Protein AF-A0A6P6VMU3-F1 (afdb_monomer)

Nearest PDB structures (foldseek):
  1moj-assembly1_A  TM=5.071E-01  e=8.487E+00  Halobacterium salinarum
  7buv-assembly2_C  TM=4.565E-01  e=9.268E+00  Eucommia ulmoides
  6xns-assembly2_F  TM=2.292E-01  e=6.236E+00  synthetic construct
  6bav-assembly1_B  TM=1.341E-01  e=2.474E+00  Pyrococcus horikoshii OT3

Organism: Coffea arabica (NCBI:txid13443)

Solvent-accessible surface area (backbone atoms only — not comparable to full-atom values): 22387 Å² total; per-residue (Å²): 138,85,81,94,81,81,94,76,80,86,79,89,80,85,87,81,93,78,88,81,88,81,77,92,85,77,90,74,75,69,79,72,84,78,69,77,77,76,63,75,90,72,76,56,60,23,58,71,68,52,23,52,49,45,36,52,50,64,41,40,70,63,48,51,52,62,42,68,52,75,86,53,78,72,26,77,58,45,61,37,50,32,23,42,47,38,21,50,54,46,49,41,53,42,52,55,52,58,65,63,53,81,61,87,84,59,59,56,68,59,52,49,54,51,52,48,52,47,52,44,53,51,43,46,53,51,28,53,55,54,36,56,42,52,70,38,83,92,36,45,90,36,66,66,61,47,72,49,73,80,70,85,87,71,84,75,93,58,97,47,65,42,82,63,55,71,54,89,77,93,54,93,52,56,39,41,53,54,28,42,87,60,49,52,52,54,55,33,44,74,33,86,82,38,21,74,57,33,49,51,48,31,51,42,47,47,61,47,30,63,83,28,84,43,38,68,20,55,64,44,78,52,91,83,68,55,37,25,34,43,38,51,77,62,44,31,39,60,65,56,57,70,60,71,65,48,73,56,62,84,70,72,60,86,45,68,62,53,55,50,54,49,44,42,50,50,31,41,50,22,45,44,50,22,47,46,45,50,51,50,50,31,52,52,24,55,74,73,64,40,56,69,63,24,49,53,50,49,55,52,46,51,54,48,52,56,47,47,54,57,44,58,55,54,62,74,74,51,55,68,69,57,48,54,52,48,35,60,74,70,62,69,67,60,90,48,85,44,43,34,78,73,37,25,37,58,62,56,51,49,45,54,50,50,61,55,51,53,63,71,45,49,43,68,74,69,73,46,62,54,48,102,84,74,48,81,59,83,81,132

Foldseek 3Di:
DDDDDDPDDDDDDDDDDDDDDDDDDDPPPPPDPPPPPPPLVPQDFDPPVLLVLLCQQLVVVLVVVLLPDCLQVLAPCLNQLQLLLLLLLLLLVLLVLLLPDPDPPQPSVVVLVLSLVLSLLSLLLSLLSLLLQCVPPSRNPSFAWDDQAPDDPDDDPDPFWDQQDADPDDDRRGRIQGADPQGNLVVLCVDPSRVVSSLSSLVSQCVSNPSGQEGQSHPRSPPVSHIHGPNCSRNVNVSSVVSQDGPCVVVVPPDSLSSQVSSLVSSLVSLLSSLVVLLVVLVVCVVVVVVVSSVSSLVSSVSSVVSSVSSVCSNVSDDPVSVVVVCVVSVQDDPDPSSHSVSSDPSNSVSSVSNVVVLLCVCVSVVFDADPVSDGDDDD

Radius of gyration: 27.56 Å; Cα contacts (8 Å, |Δi|>4): 417; chains: 1; bounding box: 87×83×70 Å

Mean predicted aligned error: 12.53 Å

Secondary structure (DSSP, 8-state):
--------------------PPPP---------------GGG--PSPHHHHHHHHHHHTHHHHHHHHH--S-TT-TTHHHHHHHHHHHHHHHHHHHHHHH---TT--HHHHHHHHHHHHHHHHHHHHHHHHHHHHSTTTTT-S-EEPTT---S-----TTEEEEEE--SSS--EEEEE--SS-HHHHHHTSTTTHHHHHHHHHHHHHHTTSSSSB--SS---TT-PPEE-HHHHH-HHHHHHT-S-GGGGGT---HHHHHHHHHHHHHHHHHHHHHHHHHHHHHHHHTT-HHHHHHHHHHHHHHHHHHHHHHHGGGGS-HHHHHHHHHHTT---SSGGGSSGGG-HHHHHHHHHHHHHHHHHHHHTTPPBPTTSPBP---

InterPro domains:
  IPR009743 Hs1pro-1, C-terminal [PF07014] (209-469)
  IPR009869 Nematode resistance protein-like HSPRO1, N-terminal [PF07231] (1-206)
  IPR037217 Tryptophan/Indoleamine 2,3-dioxygenase-like [SSF140959] (230-464)
  IPR038759 HSPRO1/HSPRO2 [PTHR34795] (1-472)

Structure (mmCIF, N/CA/C/O backbone):
data_AF-A0A6P6VMU3-F1
#
_entry.id   AF-A0A6P6VMU3-F1
#
loop_
_atom_site.group_PDB
_atom_site.id
_atom_site.type_symbol
_atom_site.label_atom_id
_atom_site.label_alt_id
_atom_site.label_comp_id
_atom_site.label_asym_id
_atom_site.label_entity_id
_atom_site.label_seq_id
_atom_site.pdbx_PDB_ins_code
_atom_site.Cartn_x
_atom_site.Cartn_y
_atom_site.Cartn_z
_atom_site.occupancy
_atom_site.B_iso_or_equiv
_atom_site.auth_seq_id
_atom_site.auth_comp_id
_atom_site.auth_asym_id
_atom_site.auth_atom_id
_atom_site.pdbx_PDB_model_num
ATOM 1 N N . MET A 1 1 ? 68.955 8.087 10.221 1.00 32.12 1 MET A N 1
ATOM 2 C CA . MET A 1 1 ? 68.917 8.713 8.886 1.00 32.12 1 MET A CA 1
ATOM 3 C C . MET A 1 1 ? 67.698 9.617 8.864 1.00 32.12 1 MET A C 1
ATOM 5 O O . MET A 1 1 ? 66.590 9.105 8.866 1.00 32.12 1 MET A O 1
ATOM 9 N N . VAL A 1 2 ? 67.985 10.921 8.923 1.00 32.72 2 VAL A N 1
ATOM 10 C CA . VAL A 1 2 ? 67.126 12.115 8.812 1.00 32.72 2 VAL A CA 1
ATOM 11 C C . VAL A 1 2 ? 66.155 12.399 9.969 1.00 32.72 2 VAL A C 1
ATOM 13 O O . VAL A 1 2 ? 65.007 11.968 9.983 1.00 32.72 2 VAL A O 1
ATOM 16 N N . ASP A 1 3 ? 66.702 13.178 10.906 1.00 26.72 3 ASP A N 1
ATOM 17 C CA . ASP A 1 3 ? 66.059 13.961 11.960 1.00 26.72 3 ASP A CA 1
ATOM 18 C C . ASP A 1 3 ? 65.141 15.065 11.413 1.00 26.72 3 ASP A C 1
ATOM 20 O O . ASP A 1 3 ? 65.373 15.629 10.340 1.00 26.72 3 ASP A O 1
ATOM 24 N N . LEU A 1 4 ? 64.117 15.386 12.208 1.00 37.38 4 LEU A N 1
ATOM 25 C CA . LEU A 1 4 ? 63.229 16.531 12.038 1.00 37.38 4 LEU A CA 1
ATOM 26 C C . LEU A 1 4 ? 63.921 17.814 12.510 1.00 37.38 4 LEU A C 1
ATOM 28 O O . LEU A 1 4 ? 64.036 18.034 13.710 1.00 37.38 4 LEU A O 1
ATOM 32 N N . ASP A 1 5 ? 64.268 18.702 11.580 1.00 31.03 5 ASP A N 1
ATOM 33 C CA . ASP A 1 5 ? 64.709 20.059 11.906 1.00 31.03 5 ASP A CA 1
ATOM 34 C C . ASP A 1 5 ? 64.210 21.070 10.868 1.00 31.03 5 ASP A C 1
ATOM 36 O O . ASP A 1 5 ? 64.659 21.093 9.724 1.00 31.03 5 ASP A O 1
ATOM 40 N N . TRP A 1 6 ? 63.293 21.954 11.271 1.00 30.50 6 TRP A N 1
ATOM 41 C CA . TRP A 1 6 ? 63.202 23.287 10.653 1.00 30.50 6 TRP A CA 1
ATOM 42 C C . TRP A 1 6 ? 62.808 24.406 11.625 1.00 30.50 6 TRP A C 1
ATOM 44 O O . TRP A 1 6 ? 62.486 25.518 11.206 1.00 30.50 6 TRP A O 1
ATOM 54 N N . LYS A 1 7 ? 62.924 24.201 12.944 1.00 30.33 7 LYS A N 1
ATOM 55 C CA . LYS A 1 7 ? 62.819 25.319 13.890 1.00 30.33 7 LYS A CA 1
ATOM 56 C C . LYS A 1 7 ? 64.135 26.102 13.924 1.00 30.33 7 LYS A C 1
ATOM 58 O O . LYS A 1 7 ? 64.924 25.993 14.853 1.00 30.33 7 LYS A O 1
ATOM 63 N N . THR A 1 8 ? 64.366 26.948 12.923 1.00 30.80 8 THR A N 1
ATOM 64 C CA . THR A 1 8 ? 65.261 28.104 13.079 1.00 30.80 8 THR A CA 1
ATOM 65 C C . THR A 1 8 ? 64.937 29.190 12.063 1.00 30.80 8 THR A C 1
ATOM 67 O O . THR A 1 8 ? 65.480 29.249 10.967 1.00 30.80 8 THR A O 1
ATOM 70 N N . LYS A 1 9 ? 64.067 30.111 12.475 1.00 29.86 9 LYS A N 1
ATOM 71 C CA . LYS A 1 9 ? 64.334 31.542 12.329 1.00 29.86 9 LYS A CA 1
ATOM 72 C C . LYS A 1 9 ? 63.625 32.273 13.463 1.00 29.86 9 LYS A C 1
ATOM 74 O O . LYS A 1 9 ? 62.407 32.399 13.498 1.00 29.86 9 LYS A O 1
ATOM 79 N N . MET A 1 10 ? 64.451 32.648 14.436 1.00 26.45 10 MET A N 1
ATOM 80 C CA . MET A 1 10 ? 64.181 33.615 15.492 1.00 26.45 10 MET A CA 1
ATOM 81 C C . MET A 1 10 ? 63.579 34.904 14.907 1.00 26.45 10 MET A C 1
ATOM 83 O O . MET A 1 10 ? 63.980 35.317 13.819 1.00 26.45 10 MET A O 1
ATOM 87 N N . ILE A 1 11 ? 62.722 35.595 15.660 1.00 31.02 11 ILE A N 1
ATOM 88 C CA . ILE A 1 11 ? 63.105 36.756 16.493 1.00 31.02 11 ILE A CA 1
ATOM 89 C C . ILE A 1 11 ? 61.846 37.286 17.217 1.00 31.02 11 ILE A C 1
ATOM 91 O O . ILE A 1 11 ? 60.880 37.633 16.553 1.00 31.02 11 ILE A O 1
ATOM 95 N N . SER A 1 12 ? 61.949 37.304 18.560 1.00 28.81 12 SER A N 1
ATOM 96 C CA . SER A 1 12 ? 61.329 38.135 19.628 1.00 28.81 12 SER A CA 1
ATOM 97 C C . SER A 1 12 ? 59.812 38.434 19.603 1.00 28.81 12 SER A C 1
ATOM 99 O O . SER A 1 12 ? 59.202 38.575 18.560 1.00 28.81 12 SER A O 1
ATOM 101 N N . SER A 1 13 ? 59.083 38.592 20.708 1.00 31.48 13 SER A N 1
ATOM 102 C CA . SER A 1 13 ? 59.378 38.796 22.135 1.00 31.48 13 SER A CA 1
ATOM 103 C C . SER A 1 13 ? 58.049 38.675 22.908 1.00 31.48 13 SER A C 1
ATOM 105 O O . SER A 1 13 ? 56.974 38.833 22.331 1.00 31.48 13 SER A O 1
ATOM 107 N N . ASP A 1 14 ? 58.148 38.403 24.204 1.00 30.05 14 ASP A N 1
ATOM 108 C CA . ASP A 1 14 ? 57.082 38.126 25.174 1.00 30.05 14 ASP A CA 1
ATOM 109 C C . ASP A 1 14 ? 55.950 39.187 25.322 1.00 30.05 14 ASP A C 1
ATOM 111 O O . ASP A 1 14 ? 56.244 40.362 25.513 1.00 30.05 14 ASP A O 1
ATOM 115 N N . ILE A 1 15 ? 54.680 38.708 25.278 1.00 35.50 15 ILE A N 1
ATOM 116 C CA . ILE A 1 15 ? 53.501 38.886 26.200 1.00 35.50 15 ILE A CA 1
ATOM 117 C C . ILE A 1 15 ? 53.034 40.346 26.542 1.00 35.50 15 ILE A C 1
ATOM 119 O O . ILE A 1 15 ? 53.898 41.149 26.874 1.00 35.50 15 ILE A O 1
ATOM 123 N N . PRO A 1 16 ? 51.712 40.739 26.579 1.00 33.25 16 PRO A N 1
ATOM 124 C CA . PRO A 1 16 ? 50.586 40.018 27.218 1.00 33.25 16 PRO A CA 1
ATOM 125 C C . PRO A 1 16 ? 49.183 40.001 26.560 1.00 33.25 16 PRO A C 1
ATOM 127 O O . PRO A 1 16 ? 48.772 40.865 25.796 1.00 33.25 16 PRO A O 1
ATOM 130 N N . THR A 1 17 ? 48.428 38.985 26.999 1.00 39.81 17 THR A N 1
ATOM 131 C CA . THR A 1 17 ? 46.968 38.876 27.200 1.00 39.81 17 THR A CA 1
ATOM 132 C C . THR A 1 17 ? 46.086 40.082 26.843 1.00 39.81 17 THR A C 1
ATOM 134 O O . THR A 1 17 ? 46.083 41.076 27.563 1.00 39.81 17 THR A O 1
ATOM 137 N N . THR A 1 18 ? 45.236 39.929 25.822 1.00 30.95 18 THR A N 1
ATOM 138 C CA . THR A 1 18 ? 43.769 40.174 25.787 1.00 30.95 18 THR A CA 1
ATOM 139 C C . THR A 1 18 ? 43.298 40.291 24.327 1.00 30.95 18 THR A C 1
ATOM 141 O O . THR A 1 18 ? 44.005 40.779 23.454 1.00 30.95 18 THR A O 1
ATOM 144 N N . SER A 1 19 ? 42.116 39.746 24.046 1.00 39.66 19 SER A N 1
ATOM 145 C CA . SER A 1 19 ? 41.490 39.561 22.724 1.00 39.66 19 SER A CA 1
ATOM 146 C C . SER A 1 19 ? 41.411 40.809 21.823 1.00 39.66 19 SER A C 1
ATOM 148 O O . SER A 1 19 ? 40.970 41.850 22.314 1.00 39.66 19 SER A O 1
ATOM 150 N N . PRO A 1 20 ? 41.592 40.686 20.489 1.00 27.62 20 PRO A N 1
ATOM 151 C CA . PRO A 1 20 ? 41.042 41.639 19.536 1.00 27.62 20 PRO A CA 1
ATOM 152 C C . PRO A 1 20 ? 39.819 41.064 18.805 1.00 27.62 20 PRO A C 1
ATOM 154 O O . PRO A 1 20 ? 39.845 39.987 18.210 1.00 27.62 20 PRO A O 1
ATOM 157 N N . ARG A 1 21 ? 38.728 41.832 18.862 1.00 41.88 21 ARG A N 1
ATOM 158 C CA . ARG A 1 21 ? 37.513 41.680 18.057 1.00 41.88 21 ARG A CA 1
ATOM 159 C C . ARG A 1 21 ? 37.870 41.768 16.572 1.00 41.88 21 ARG A C 1
ATOM 161 O O . ARG A 1 21 ? 38.375 42.801 16.138 1.00 41.88 21 ARG A O 1
ATOM 168 N N . LEU A 1 22 ? 37.552 40.730 15.802 1.00 28.81 22 LEU A N 1
ATOM 169 C CA . LEU A 1 22 ? 37.540 40.803 14.344 1.00 28.81 22 LEU A CA 1
ATOM 170 C C . LEU A 1 22 ? 36.143 41.198 13.863 1.00 28.81 22 LEU A C 1
ATOM 172 O O . LEU A 1 22 ? 35.127 40.591 14.190 1.00 28.81 22 LEU A O 1
ATOM 176 N N . SER A 1 23 ? 36.163 42.302 13.137 1.00 30.62 23 SER A N 1
ATOM 177 C CA . SER A 1 23 ? 35.097 43.047 12.496 1.00 30.62 23 SER A CA 1
ATOM 178 C C . SER A 1 23 ? 34.186 42.209 11.598 1.00 30.62 23 SER A C 1
ATOM 180 O O . SER A 1 23 ? 34.647 41.479 10.724 1.00 30.62 23 SER A O 1
ATOM 182 N N . ASN A 1 24 ? 32.881 42.428 11.778 1.00 40.06 24 ASN A N 1
ATOM 183 C CA . ASN A 1 24 ? 31.802 42.092 10.853 1.00 40.06 24 ASN A CA 1
ATOM 184 C C . ASN A 1 24 ? 32.126 42.559 9.429 1.00 40.06 24 ASN A C 1
ATOM 186 O O . ASN A 1 24 ? 32.223 43.764 9.226 1.00 40.06 24 ASN A O 1
ATOM 190 N N . MET A 1 25 ? 32.221 41.638 8.466 1.00 40.53 25 MET A N 1
ATOM 191 C CA . MET A 1 25 ? 31.936 41.877 7.040 1.00 40.53 25 MET A CA 1
ATOM 192 C C . MET A 1 25 ? 31.965 40.550 6.260 1.00 40.53 25 MET A C 1
ATOM 194 O O . MET A 1 25 ? 32.774 40.367 5.367 1.00 40.53 25 MET A O 1
ATOM 198 N N . LEU A 1 26 ? 31.081 39.609 6.607 1.00 31.95 26 LEU A N 1
ATOM 199 C CA . LEU A 1 26 ? 30.602 38.551 5.706 1.00 31.95 26 LEU A CA 1
ATOM 200 C C . LEU A 1 26 ? 29.197 38.144 6.176 1.00 31.95 26 LEU A C 1
ATOM 202 O O . LEU A 1 26 ? 29.024 37.179 6.916 1.00 31.95 26 LEU A O 1
ATOM 206 N N . GLN A 1 27 ? 28.179 38.912 5.779 1.00 32.34 27 GLN A N 1
ATOM 207 C CA . GLN A 1 27 ? 26.797 38.433 5.824 1.00 32.34 27 GLN A CA 1
ATOM 208 C C . GLN A 1 27 ? 26.616 37.400 4.706 1.00 32.34 27 GLN A C 1
ATOM 210 O O . GLN A 1 27 ? 26.118 37.705 3.627 1.00 32.34 27 GLN A O 1
ATOM 215 N N . ILE A 1 28 ? 27.055 36.167 4.960 1.00 30.39 28 ILE A N 1
ATOM 216 C CA . ILE A 1 28 ? 26.502 35.004 4.272 1.00 30.39 28 ILE A CA 1
ATOM 217 C C . ILE A 1 28 ? 25.184 34.726 4.981 1.00 30.39 28 ILE A C 1
ATOM 219 O O . ILE A 1 28 ? 25.137 34.078 6.026 1.00 30.39 28 ILE A O 1
ATOM 223 N N . SER A 1 29 ? 24.114 35.296 4.439 1.00 29.42 29 SER A N 1
ATOM 224 C CA . SER A 1 29 ? 22.751 34.935 4.798 1.00 29.42 29 SER A CA 1
ATOM 225 C C . SER A 1 29 ? 22.536 33.489 4.365 1.00 29.42 29 SER A C 1
ATOM 227 O O . SER A 1 29 ? 22.171 33.216 3.224 1.00 29.42 29 SER A O 1
ATOM 229 N N . VAL A 1 30 ? 22.812 32.547 5.265 1.00 31.66 30 VAL A N 1
ATOM 230 C CA . VAL A 1 30 ? 22.247 31.201 5.180 1.00 31.66 30 VAL A CA 1
ATOM 231 C C . VAL A 1 30 ? 20.731 31.403 5.125 1.00 31.66 30 VAL A C 1
ATOM 233 O O . VAL A 1 30 ? 20.206 32.076 6.017 1.00 31.66 30 VAL A O 1
ATOM 236 N N . PRO A 1 31 ? 20.009 30.911 4.103 1.00 28.73 31 PRO A N 1
ATOM 237 C CA . PRO A 1 31 ? 18.562 30.936 4.163 1.00 28.73 31 PRO A CA 1
ATOM 238 C C . PRO A 1 31 ? 18.175 30.048 5.343 1.00 28.73 31 PRO A C 1
ATOM 240 O O . PRO A 1 31 ? 18.330 28.828 5.295 1.00 28.73 31 PRO A O 1
ATOM 243 N N . SER A 1 32 ? 17.749 30.676 6.440 1.00 31.08 32 SER A N 1
ATOM 244 C CA . SER A 1 32 ? 17.061 29.997 7.527 1.00 31.08 32 SER A CA 1
ATOM 245 C C . SER A 1 32 ? 16.012 29.099 6.890 1.00 31.08 32 SER A C 1
ATOM 247 O O . SER A 1 32 ? 15.213 29.584 6.088 1.00 31.08 32 SER A O 1
ATOM 249 N N . SER A 1 33 ? 16.033 27.801 7.198 1.00 33.72 33 SER A N 1
ATOM 250 C CA . SER A 1 33 ? 14.985 26.886 6.768 1.00 33.72 33 SER A CA 1
ATOM 251 C C . SER A 1 33 ? 13.680 27.324 7.428 1.00 33.72 33 SER A C 1
ATOM 253 O O . SER A 1 33 ? 13.323 26.885 8.518 1.00 33.72 33 SER A O 1
ATOM 255 N N . THR A 1 34 ? 12.968 28.240 6.787 1.00 33.50 34 THR A N 1
ATOM 256 C CA . THR A 1 34 ? 11.550 28.457 7.013 1.00 33.50 34 THR A CA 1
ATOM 257 C C . THR A 1 34 ? 10.838 27.278 6.374 1.00 33.50 34 THR A C 1
ATOM 259 O O . THR A 1 34 ? 10.315 27.380 5.269 1.00 33.50 34 THR A O 1
ATOM 262 N N . THR A 1 35 ? 10.867 26.128 7.041 1.00 39.31 35 THR A N 1
ATOM 263 C CA . THR A 1 35 ? 9.724 25.227 6.988 1.00 39.31 35 THR A CA 1
ATOM 264 C C . THR A 1 35 ? 8.625 25.933 7.785 1.00 39.31 35 THR A C 1
ATOM 266 O O . THR A 1 35 ? 8.770 26.094 9.001 1.00 39.31 35 THR A O 1
ATOM 269 N N . PRO A 1 36 ? 7.566 26.462 7.146 1.00 38.12 36 PRO A N 1
ATOM 270 C CA . PRO A 1 36 ? 6.436 26.968 7.901 1.00 38.12 36 PRO A CA 1
ATOM 271 C C . PRO A 1 36 ? 5.858 25.780 8.666 1.00 38.12 36 PRO A C 1
ATOM 273 O O . PRO A 1 36 ? 5.453 24.769 8.094 1.00 38.12 36 PRO A O 1
ATOM 276 N N . THR A 1 37 ? 5.903 25.859 9.993 1.00 41.69 37 THR A N 1
ATOM 277 C CA . THR A 1 37 ? 5.227 24.903 10.862 1.00 41.69 37 THR A CA 1
ATOM 278 C C . THR A 1 37 ? 3.737 25.094 10.606 1.00 41.69 37 THR A C 1
ATOM 280 O O . THR A 1 37 ? 3.151 26.060 11.097 1.00 41.69 37 THR A O 1
ATOM 283 N N . VAL A 1 38 ? 3.143 24.231 9.778 1.00 45.69 38 VAL A N 1
ATOM 284 C CA . VAL A 1 38 ? 1.712 24.275 9.464 1.00 45.69 38 VAL A CA 1
ATOM 285 C C . VAL A 1 38 ? 0.947 24.273 10.783 1.00 45.69 38 VAL A C 1
ATOM 287 O O . VAL A 1 38 ? 0.996 23.313 11.558 1.00 45.69 38 VAL A O 1
ATOM 290 N N . ARG A 1 39 ? 0.248 25.372 11.080 1.00 46.28 39 ARG A N 1
ATOM 291 C CA . ARG A 1 39 ? -0.684 25.409 12.205 1.00 46.28 39 ARG A CA 1
ATOM 292 C C . ARG A 1 39 ? -1.888 24.563 11.802 1.00 46.28 39 ARG A C 1
ATOM 294 O O . ARG A 1 39 ? -2.791 25.028 11.124 1.00 46.28 39 ARG A O 1
ATOM 301 N N . VAL A 1 40 ? -1.893 23.311 12.259 1.00 50.91 40 VAL A N 1
ATOM 302 C CA . VAL A 1 40 ? -2.887 22.249 11.984 1.00 50.91 40 VAL A CA 1
ATOM 303 C C .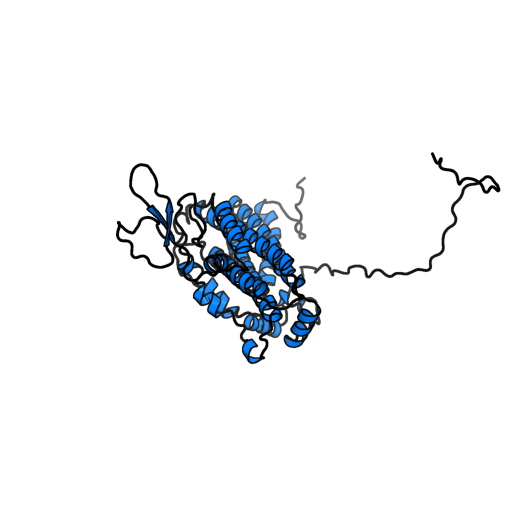 VAL A 1 40 ? -4.356 22.680 12.212 1.00 50.91 40 VAL A C 1
ATOM 305 O O . VAL A 1 40 ? -5.277 21.987 11.799 1.00 50.91 40 VAL A O 1
ATOM 308 N N . ALA A 1 41 ? -4.610 23.807 12.889 1.00 47.62 41 ALA A N 1
ATOM 309 C CA . ALA A 1 41 ? -5.953 24.355 13.093 1.00 47.62 41 ALA A CA 1
ATOM 310 C C . ALA A 1 41 ? -6.649 24.821 11.794 1.00 47.62 41 ALA A C 1
ATOM 312 O O . ALA A 1 41 ? -7.874 24.804 11.764 1.00 47.62 41 ALA A O 1
ATOM 313 N N . ASP A 1 42 ? -5.900 25.128 10.726 1.00 60.91 42 ASP A N 1
ATOM 314 C CA . ASP A 1 42 ? -6.441 25.671 9.465 1.00 60.91 42 ASP A CA 1
ATOM 315 C C . ASP A 1 42 ? -6.306 24.706 8.267 1.00 60.91 42 ASP A C 1
ATOM 317 O O . ASP A 1 42 ? -6.329 25.122 7.106 1.00 60.91 42 ASP A O 1
ATOM 321 N N . LEU A 1 43 ? -6.160 23.397 8.523 1.00 71.88 43 LEU A N 1
ATOM 322 C CA . LEU A 1 43 ? -6.077 22.401 7.451 1.00 71.88 43 LEU A CA 1
ATOM 323 C C . LEU A 1 43 ? -7.407 22.321 6.695 1.00 71.88 43 LEU A C 1
ATOM 325 O O . LEU A 1 43 ? -8.416 21.808 7.188 1.00 71.88 43 LEU A O 1
ATOM 329 N N . SER A 1 44 ? -7.400 22.804 5.462 1.00 79.81 44 SER A N 1
ATOM 330 C CA . SER A 1 44 ? -8.491 22.647 4.506 1.00 79.81 44 SER A CA 1
ATOM 331 C C . SER A 1 44 ? -7.946 21.978 3.249 1.00 79.81 44 SER A C 1
ATOM 333 O O . SER A 1 44 ? -6.775 22.181 2.920 1.00 79.81 44 SER A O 1
ATOM 335 N N . PRO A 1 45 ? -8.755 21.145 2.572 1.00 81.06 45 PRO A N 1
ATOM 336 C CA . PRO A 1 45 ? -8.357 20.622 1.276 1.00 81.06 45 PRO A CA 1
ATOM 337 C C . PRO A 1 45 ? -8.115 21.778 0.301 1.00 81.06 45 PRO A C 1
ATOM 339 O O . PRO A 1 45 ? -8.660 22.876 0.467 1.00 81.06 45 PRO A O 1
ATOM 342 N N . ALA A 1 46 ? -7.314 21.515 -0.732 1.00 84.19 46 ALA A N 1
ATOM 343 C CA . ALA A 1 46 ? -7.145 22.434 -1.851 1.00 84.19 46 ALA A CA 1
ATOM 344 C C . ALA A 1 46 ? -8.502 22.799 -2.492 1.00 84.19 46 ALA A C 1
ATOM 346 O O . ALA A 1 46 ? -9.538 22.191 -2.207 1.00 84.19 46 ALA A O 1
ATOM 347 N N . SER A 1 47 ? -8.509 23.761 -3.423 1.00 86.50 47 SER A N 1
ATOM 348 C CA . SER A 1 47 ? -9.741 24.109 -4.150 1.00 86.50 47 SER A CA 1
ATOM 349 C C . SER A 1 47 ? -10.448 22.871 -4.732 1.00 86.50 47 SER A C 1
ATOM 351 O O . SER A 1 47 ? -9.802 21.924 -5.186 1.00 86.50 47 SER A O 1
ATOM 353 N N . GLU A 1 48 ? -11.782 22.896 -4.776 1.00 87.12 48 GLU A N 1
ATOM 354 C CA . GLU A 1 48 ? -12.604 21.763 -5.232 1.00 87.12 48 GLU A CA 1
ATOM 355 C C . GLU A 1 48 ? -12.212 21.274 -6.637 1.00 87.12 48 GLU A C 1
ATOM 357 O O . GLU A 1 48 ? -12.155 20.073 -6.915 1.00 87.12 48 GLU A O 1
ATOM 362 N N . SER A 1 49 ? -11.855 22.219 -7.511 1.00 87.19 49 SER A N 1
ATOM 363 C CA . SER A 1 49 ? -11.354 21.929 -8.856 1.00 87.19 49 SER A CA 1
ATOM 364 C C . SER A 1 49 ? -10.008 21.192 -8.849 1.00 87.19 49 SER A C 1
ATOM 366 O O . SER A 1 49 ? -9.815 20.265 -9.634 1.00 87.19 49 SER A O 1
ATOM 368 N N . ALA A 1 50 ? -9.094 21.555 -7.943 1.00 85.88 50 ALA A N 1
ATOM 369 C CA . ALA A 1 50 ? -7.781 20.929 -7.823 1.00 85.88 50 ALA A CA 1
ATOM 370 C C . ALA A 1 50 ? -7.875 19.523 -7.217 1.00 85.88 50 ALA A C 1
ATOM 372 O O . ALA A 1 50 ? -7.195 18.618 -7.702 1.00 85.88 50 ALA A O 1
ATOM 373 N N . CYS A 1 51 ? -8.743 19.330 -6.216 1.00 89.81 51 CYS A N 1
ATOM 374 C CA . CYS A 1 51 ? -9.033 18.013 -5.646 1.00 89.81 51 CYS A CA 1
ATOM 375 C C . CYS A 1 51 ? -9.644 17.079 -6.700 1.00 89.81 51 CYS A C 1
ATOM 377 O O . CYS A 1 51 ? -9.158 15.970 -6.904 1.00 89.81 51 CYS A O 1
ATOM 379 N N . SER A 1 52 ? -10.642 17.555 -7.450 1.00 89.56 52 SER A N 1
ATOM 380 C CA . SER A 1 52 ? -11.288 16.762 -8.508 1.00 89.56 52 SER A CA 1
ATOM 381 C C . SER A 1 52 ? -10.317 16.401 -9.640 1.00 89.56 52 SER A C 1
ATOM 383 O O . SER A 1 52 ? -10.318 15.273 -10.134 1.00 89.56 52 SER A O 1
ATOM 385 N N . ALA A 1 53 ? -9.446 17.336 -10.038 1.00 88.12 53 ALA A N 1
ATOM 386 C CA . ALA A 1 53 ? -8.412 17.078 -11.040 1.00 88.12 53 ALA A CA 1
ATOM 387 C C . ALA A 1 53 ? -7.388 16.038 -10.561 1.00 88.12 53 ALA A C 1
ATOM 389 O O . ALA A 1 53 ? -6.966 15.191 -11.346 1.00 88.12 53 ALA A O 1
ATOM 390 N N . TYR A 1 54 ? -7.010 16.081 -9.283 1.00 89.88 54 TYR A N 1
ATOM 391 C CA . TYR A 1 54 ? -6.117 15.106 -8.660 1.00 89.88 54 TYR A CA 1
ATOM 392 C C . TYR A 1 54 ? -6.750 13.708 -8.582 1.00 89.88 54 TYR A C 1
ATOM 394 O O . TYR A 1 54 ? -6.137 12.732 -9.015 1.00 89.88 54 TYR A O 1
ATOM 402 N N . GLU A 1 55 ? -8.003 13.614 -8.128 1.00 91.38 55 GLU A N 1
ATOM 403 C CA . GLU A 1 55 ? -8.758 12.355 -8.086 1.00 91.38 55 GLU A CA 1
ATOM 404 C C . GLU A 1 55 ? -8.880 11.722 -9.475 1.00 91.38 55 GLU A C 1
ATOM 406 O O . GLU A 1 55 ? -8.651 10.520 -9.635 1.00 91.38 55 GLU A O 1
ATOM 411 N N . HIS A 1 56 ? -9.183 12.533 -10.492 1.00 89.31 56 HIS A N 1
ATOM 412 C CA . HIS A 1 56 ? -9.248 12.063 -11.871 1.00 89.31 56 HIS A CA 1
ATOM 413 C C . HIS A 1 56 ? -7.870 11.646 -12.398 1.00 89.31 56 HIS A C 1
ATOM 415 O O . HIS A 1 56 ? -7.743 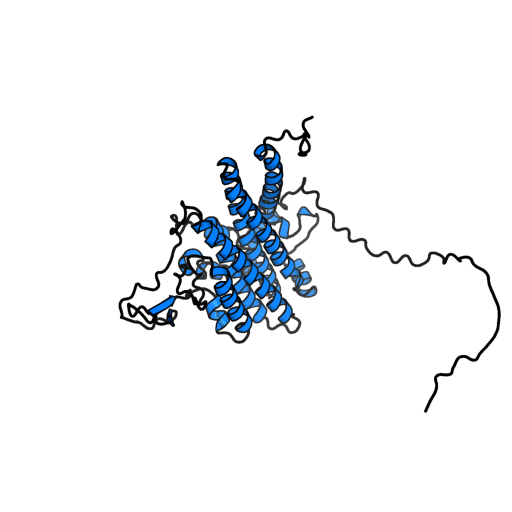10.573 -12.986 1.00 89.31 56 HIS A O 1
ATOM 421 N N . TYR A 1 57 ? -6.827 12.446 -12.148 1.00 87.69 57 TYR A N 1
ATOM 422 C CA . TYR A 1 57 ? -5.453 12.138 -12.554 1.00 87.69 57 TYR A CA 1
ATOM 423 C C . TYR A 1 57 ? -5.006 10.764 -12.047 1.00 87.69 57 TYR A C 1
ATOM 425 O O . TYR A 1 57 ? -4.443 10.002 -12.828 1.00 87.69 57 TYR A O 1
ATOM 433 N N . LEU A 1 58 ? -5.313 10.428 -10.788 1.00 89.81 58 LEU A N 1
ATOM 434 C CA . LEU A 1 58 ? -4.938 9.169 -10.135 1.00 89.81 58 LEU A CA 1
ATOM 435 C C . LEU A 1 58 ? -5.912 8.004 -10.357 1.00 89.81 58 LEU A C 1
ATOM 437 O O . LEU A 1 58 ? -5.571 6.867 -10.021 1.00 89.81 58 LEU A O 1
ATOM 441 N N . ARG A 1 59 ? -7.092 8.256 -10.939 1.00 91.25 59 ARG A N 1
ATOM 442 C CA . ARG A 1 59 ? -8.201 7.284 -11.032 1.00 91.25 59 ARG A CA 1
ATOM 443 C C . ARG A 1 59 ? -8.698 6.821 -9.661 1.00 91.25 59 ARG A C 1
ATOM 445 O O . ARG A 1 59 ? -9.012 5.646 -9.456 1.00 91.25 59 ARG A O 1
ATOM 452 N N . LEU A 1 60 ? -8.747 7.753 -8.705 1.00 92.31 60 LEU A N 1
ATOM 453 C CA . LEU A 1 60 ? -9.226 7.474 -7.351 1.00 92.31 60 LEU A CA 1
ATOM 454 C C . LEU A 1 60 ? -10.672 6.977 -7.307 1.00 92.31 60 LEU A C 1
ATOM 456 O O . LEU A 1 60 ? -10.922 6.073 -6.520 1.00 92.31 60 LEU A O 1
ATOM 460 N N . PRO A 1 61 ? -11.624 7.461 -8.126 1.00 92.44 61 PRO A N 1
ATOM 461 C CA . PRO A 1 61 ? -12.977 6.906 -8.116 1.00 92.44 61 PRO A CA 1
ATOM 462 C C . PRO A 1 61 ? -13.007 5.407 -8.441 1.00 92.44 61 PRO A C 1
ATOM 464 O O . PRO A 1 61 ? -13.713 4.637 -7.786 1.00 92.44 61 PRO A O 1
ATOM 467 N N . GLU A 1 62 ? -12.218 4.966 -9.424 1.00 93.94 62 GLU A N 1
ATOM 468 C CA . GLU A 1 62 ? -12.120 3.551 -9.779 1.00 93.94 62 GLU A CA 1
ATOM 469 C C . GLU A 1 62 ? -11.397 2.730 -8.711 1.00 93.94 62 GLU A C 1
ATOM 471 O O . GLU A 1 62 ? -11.854 1.632 -8.397 1.00 93.94 62 GLU A O 1
ATOM 476 N N . LEU A 1 63 ? -10.323 3.266 -8.124 1.00 93.88 63 LEU A N 1
ATOM 477 C CA . LEU A 1 63 ? -9.611 2.622 -7.017 1.00 93.88 63 LEU A CA 1
ATOM 478 C C . LEU A 1 63 ? -10.490 2.491 -5.768 1.00 93.88 63 LEU A C 1
ATOM 480 O O . LEU A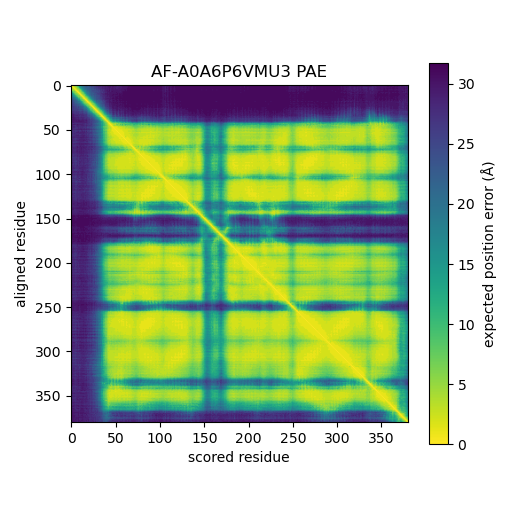 1 63 ? -10.624 1.399 -5.229 1.00 93.88 63 LEU A O 1
ATOM 484 N N . LYS A 1 64 ? -11.187 3.557 -5.360 1.00 93.50 64 LYS A N 1
ATOM 485 C CA . LYS A 1 64 ? -12.120 3.536 -4.222 1.00 93.50 64 LYS A CA 1
ATOM 486 C C . LYS A 1 64 ? -13.242 2.529 -4.419 1.00 93.50 64 LYS A C 1
ATOM 488 O O . LYS A 1 64 ? -13.670 1.906 -3.448 1.00 93.50 64 LYS A O 1
ATOM 493 N N . ARG A 1 65 ? -13.706 2.329 -5.658 1.00 93.81 65 ARG A N 1
ATOM 494 C CA . ARG A 1 65 ? -14.678 1.276 -5.979 1.00 93.81 65 ARG A CA 1
ATOM 495 C C . ARG A 1 65 ? -14.101 -0.122 -5.741 1.00 93.81 65 ARG A C 1
ATOM 497 O O . ARG A 1 65 ? -14.830 -0.968 -5.235 1.00 93.81 65 ARG A O 1
ATOM 504 N N . LEU A 1 66 ? -12.828 -0.356 -6.069 1.00 92.19 66 LEU A N 1
ATOM 505 C CA . LEU A 1 66 ? -12.144 -1.619 -5.764 1.00 92.19 66 LEU A CA 1
ATOM 506 C C . LEU A 1 66 ? -11.923 -1.797 -4.256 1.00 92.19 66 LEU A C 1
ATOM 508 O O . LEU A 1 66 ? -12.152 -2.884 -3.737 1.00 92.19 66 LEU A O 1
ATOM 512 N N . TRP A 1 67 ? -11.526 -0.741 -3.543 1.00 93.44 67 TRP A N 1
ATOM 513 C CA . TRP A 1 67 ? -11.315 -0.785 -2.090 1.00 93.44 67 TRP A CA 1
ATOM 514 C C . TRP A 1 67 ? -12.609 -1.021 -1.314 1.00 93.44 67 TRP A C 1
ATOM 516 O O . TRP A 1 67 ? -12.605 -1.717 -0.304 1.00 93.44 67 TRP A O 1
ATOM 526 N N . SER A 1 68 ? -13.718 -0.457 -1.795 1.00 88.81 68 SER A N 1
ATOM 527 C CA . SER A 1 68 ? -15.016 -0.515 -1.115 1.00 88.81 68 SER A CA 1
ATOM 528 C C . SER A 1 68 ? -15.865 -1.724 -1.520 1.00 88.81 68 SER A C 1
ATOM 530 O O . SER A 1 68 ? -16.927 -1.930 -0.931 1.00 88.81 68 SER A O 1
ATOM 532 N N . SER A 1 69 ? -15.460 -2.513 -2.525 1.00 88.62 69 SER A N 1
ATOM 533 C CA . SER A 1 69 ? -16.187 -3.737 -2.870 1.00 88.62 69 SER A CA 1
ATOM 534 C C . SER A 1 69 ? -15.959 -4.793 -1.791 1.00 88.62 69 SER A C 1
ATOM 536 O O . SER A 1 69 ? -14.818 -5.050 -1.419 1.00 88.62 69 SER A O 1
ATOM 538 N N . GLN A 1 70 ? -17.035 -5.404 -1.300 1.00 82.81 70 GLN A N 1
ATOM 539 C CA . GLN A 1 70 ? -16.966 -6.536 -0.375 1.00 82.81 70 GLN A CA 1
ATOM 540 C C . GLN A 1 70 ? -17.081 -7.829 -1.177 1.00 82.81 70 GLN A C 1
ATOM 542 O O . GLN A 1 70 ? -18.180 -8.269 -1.514 1.00 82.81 70 GLN A O 1
ATOM 547 N N . ASP A 1 71 ? -15.939 -8.403 -1.537 1.00 82.50 71 ASP A N 1
ATOM 548 C CA . ASP A 1 71 ? -15.870 -9.662 -2.281 1.00 82.50 71 ASP A CA 1
ATOM 549 C C . ASP A 1 71 ? -15.887 -10.878 -1.337 1.00 82.50 71 ASP A C 1
ATOM 551 O O . ASP A 1 71 ? -16.211 -12.003 -1.745 1.00 82.50 71 ASP A O 1
ATOM 555 N N . VAL A 1 72 ? -15.561 -10.659 -0.060 1.00 83.38 72 VAL A N 1
ATOM 556 C CA . VAL A 1 72 ? -15.578 -11.664 1.003 1.00 83.38 72 VAL A CA 1
ATOM 557 C C . VAL A 1 72 ? -16.265 -11.059 2.232 1.00 83.38 72 VAL A C 1
ATOM 559 O O . VAL A 1 72 ? -15.609 -10.729 3.215 1.00 83.38 72 VAL A O 1
ATOM 562 N N . PRO A 1 73 ? -17.608 -10.944 2.229 1.00 76.12 73 PRO A N 1
ATOM 563 C CA . PRO A 1 73 ? -18.346 -10.247 3.288 1.00 76.12 73 PRO A CA 1
ATOM 564 C C . PRO A 1 73 ? -18.181 -10.881 4.677 1.00 76.12 73 PRO A C 1
ATOM 566 O O . PRO A 1 73 ? -18.427 -10.232 5.689 1.00 76.12 73 PRO A O 1
ATOM 569 N N . THR A 1 74 ? -17.757 -12.145 4.746 1.00 81.44 74 THR A N 1
ATOM 570 C CA . THR A 1 74 ? -17.436 -12.828 6.005 1.00 81.44 74 THR A CA 1
ATOM 571 C C . THR A 1 74 ? -16.149 -12.311 6.646 1.00 81.44 74 THR A C 1
ATOM 573 O O . THR A 1 74 ? -15.978 -12.461 7.851 1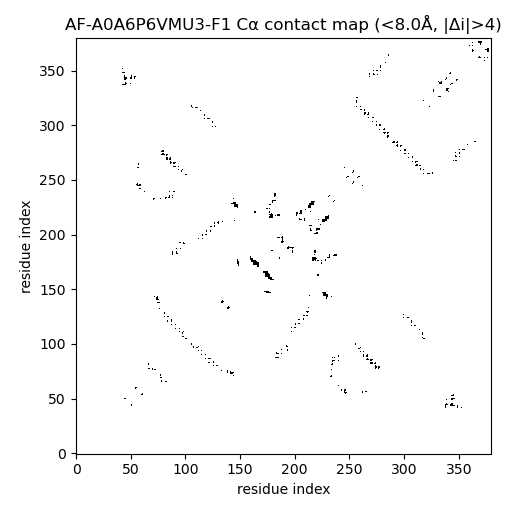.00 81.44 74 THR A O 1
ATOM 576 N N . TRP A 1 75 ? -15.252 -11.696 5.873 1.00 84.88 75 TRP A N 1
ATOM 577 C CA . TRP A 1 75 ? -13.952 -11.230 6.333 1.00 84.88 75 TRP A CA 1
ATOM 578 C C . TRP A 1 75 ? -14.004 -9.752 6.730 1.00 84.88 75 TRP A C 1
ATOM 580 O O . TRP A 1 75 ? -13.823 -8.852 5.913 1.00 84.88 75 TRP A O 1
ATOM 590 N N . ARG A 1 76 ? -14.219 -9.481 8.022 1.00 82.00 76 ARG A N 1
ATOM 591 C CA . ARG A 1 76 ? -14.352 -8.111 8.566 1.00 82.00 76 ARG A CA 1
ATOM 592 C C . ARG A 1 76 ? -13.135 -7.218 8.291 1.00 82.00 76 ARG A C 1
ATOM 594 O O . ARG A 1 76 ? -13.275 -6.000 8.216 1.00 82.00 76 ARG A O 1
ATOM 601 N N . ASN A 1 77 ? -11.949 -7.811 8.146 1.00 87.06 77 ASN A N 1
ATOM 602 C CA . ASN A 1 77 ? -10.715 -7.081 7.857 1.00 87.06 77 ASN A CA 1
ATOM 603 C C . ASN A 1 77 ? -10.527 -6.764 6.369 1.00 87.06 77 ASN A C 1
ATOM 605 O O . ASN A 1 77 ? -9.558 -6.081 6.042 1.00 87.06 77 ASN A O 1
ATOM 609 N N . GLU A 1 78 ? -11.438 -7.190 5.483 1.00 90.62 78 GLU A N 1
ATOM 610 C CA . GLU A 1 78 ? -11.335 -6.934 4.043 1.00 90.62 78 GLU A CA 1
ATOM 611 C C . GLU A 1 78 ? -11.152 -5.440 3.751 1.00 90.62 78 GLU A C 1
ATOM 613 O O . GLU A 1 78 ? -10.247 -5.077 3.007 1.00 90.62 78 GLU A O 1
ATOM 618 N N . SER A 1 79 ? -11.927 -4.557 4.391 1.00 91.56 79 SER A N 1
ATOM 619 C CA . SER A 1 79 ? -11.862 -3.108 4.140 1.00 91.56 79 SER A CA 1
ATOM 620 C C . SER A 1 79 ? -10.517 -2.467 4.496 1.00 91.56 79 SER A C 1
ATOM 622 O O . SER A 1 79 ? -10.218 -1.390 3.985 1.00 91.56 79 SER A O 1
ATOM 624 N N . ILE A 1 80 ? -9.708 -3.111 5.344 1.00 93.94 80 ILE A N 1
ATOM 625 C CA . ILE A 1 80 ? -8.381 -2.633 5.760 1.00 93.94 80 ILE A CA 1
ATOM 626 C C . ILE A 1 80 ? -7.280 -3.343 4.971 1.00 93.94 80 ILE A C 1
ATOM 628 O O . ILE A 1 80 ? -6.388 -2.702 4.420 1.00 93.94 80 ILE A O 1
ATOM 632 N N . LEU A 1 81 ? -7.343 -4.673 4.885 1.00 93.69 81 LEU A N 1
ATOM 633 C CA . LEU A 1 81 ? -6.296 -5.474 4.255 1.00 93.69 81 LEU A CA 1
ATOM 634 C C . LEU A 1 81 ? -6.319 -5.368 2.733 1.00 93.69 81 LEU A C 1
ATOM 636 O O . LEU A 1 81 ? -5.261 -5.326 2.117 1.00 93.69 81 LEU A O 1
ATOM 640 N N . LYS A 1 82 ? -7.490 -5.267 2.104 1.00 95.00 82 LYS A N 1
ATOM 641 C CA . LYS A 1 82 ? -7.597 -5.143 0.647 1.00 95.00 82 LYS A CA 1
ATOM 642 C C . LYS A 1 82 ? -6.877 -3.912 0.080 1.00 95.00 82 LYS A C 1
ATOM 644 O O . LYS A 1 82 ? -6.032 -4.105 -0.795 1.00 95.00 82 LYS A O 1
ATOM 649 N N . PRO A 1 83 ? -7.137 -2.671 0.540 1.00 96.56 83 PRO A N 1
ATOM 650 C CA . PRO A 1 83 ? -6.390 -1.505 0.069 1.00 96.56 83 PRO A CA 1
ATOM 651 C C . PRO A 1 83 ? -4.895 -1.597 0.409 1.00 96.56 83 PRO A C 1
ATOM 653 O O . PRO A 1 83 ? -4.073 -1.224 -0.424 1.00 96.56 83 PRO A O 1
ATOM 656 N N . ALA A 1 84 ? -4.514 -2.172 1.557 1.00 97.38 84 ALA A N 1
ATOM 657 C CA . ALA A 1 84 ? -3.105 -2.399 1.898 1.00 97.38 84 ALA A 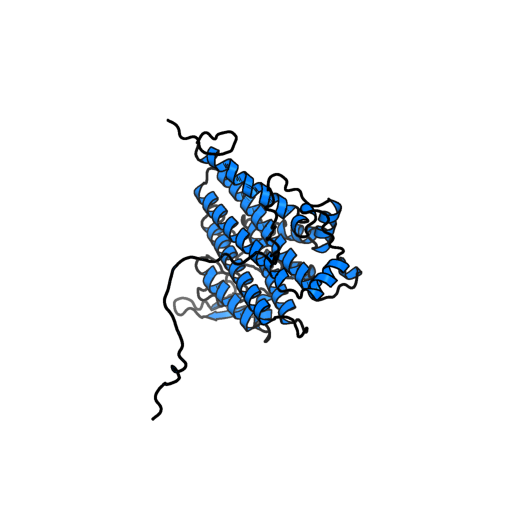CA 1
ATOM 658 C C . ALA A 1 84 ? -2.405 -3.364 0.916 1.00 97.38 84 ALA A C 1
ATOM 660 O O . ALA A 1 84 ? -1.325 -3.058 0.405 1.00 97.38 84 ALA A O 1
ATOM 661 N N . LEU A 1 85 ? -3.043 -4.494 0.589 1.00 96.88 85 LEU A N 1
ATOM 662 C CA . LEU A 1 85 ? -2.548 -5.477 -0.382 1.00 96.88 85 LEU A CA 1
ATOM 663 C C . LEU A 1 85 ? -2.477 -4.883 -1.794 1.00 96.88 85 LEU A C 1
ATOM 665 O O . LEU A 1 85 ? -1.493 -5.099 -2.496 1.00 96.88 85 LEU A O 1
ATOM 669 N N . GLN A 1 86 ? -3.465 -4.076 -2.191 1.00 96.56 86 GLN A N 1
ATOM 670 C CA . GLN A 1 86 ? -3.424 -3.353 -3.465 1.00 96.56 86 GLN A CA 1
ATOM 671 C C . GLN A 1 86 ? -2.308 -2.301 -3.495 1.00 96.56 86 GLN A C 1
ATOM 673 O O . GLN A 1 86 ? -1.624 -2.172 -4.509 1.00 96.56 86 GLN A O 1
ATOM 678 N N . GLY A 1 87 ? -2.060 -1.597 -2.387 1.00 97.25 87 GLY A N 1
ATOM 679 C CA . GLY A 1 87 ? -0.909 -0.707 -2.237 1.00 97.25 87 GLY A CA 1
ATOM 680 C C . GLY A 1 87 ? 0.419 -1.441 -2.446 1.00 97.25 87 GLY A C 1
ATOM 681 O O . GLY A 1 87 ? 1.287 -0.941 -3.163 1.00 97.25 87 GLY A O 1
ATOM 682 N N . LEU A 1 88 ? 0.550 -2.651 -1.893 1.00 97.81 88 LEU A N 1
ATOM 683 C CA . LEU A 1 88 ? 1.708 -3.527 -2.092 1.00 97.81 88 LEU A CA 1
ATOM 684 C C . LEU A 1 88 ? 1.848 -3.998 -3.554 1.00 97.81 88 LEU A C 1
ATOM 686 O O . LEU A 1 88 ? 2.935 -3.926 -4.128 1.00 97.81 88 LEU A O 1
ATOM 690 N N . GLU A 1 89 ? 0.756 -4.398 -4.207 1.00 97.06 89 GLU A N 1
ATOM 691 C CA . GLU A 1 89 ? 0.776 -4.793 -5.624 1.00 97.06 89 GLU A CA 1
ATOM 692 C C . GLU A 1 89 ? 1.148 -3.616 -6.549 1.00 97.06 89 GLU A C 1
ATOM 694 O O . GLU A 1 89 ? 1.879 -3.774 -7.536 1.00 97.06 89 GLU A O 1
ATOM 699 N N . ILE A 1 90 ? 0.717 -2.391 -6.218 1.00 96.69 90 ILE A N 1
ATOM 700 C CA . ILE A 1 90 ? 1.171 -1.185 -6.924 1.00 96.69 90 ILE A CA 1
ATOM 701 C C . ILE A 1 90 ? 2.678 -0.981 -6.723 1.00 96.69 90 ILE A C 1
ATOM 703 O O . ILE A 1 90 ? 3.359 -0.621 -7.687 1.00 96.69 90 ILE A O 1
ATOM 707 N N . THR A 1 91 ? 3.223 -1.258 -5.536 1.00 97.50 91 THR A N 1
ATOM 708 C CA . THR A 1 91 ? 4.676 -1.234 -5.300 1.00 97.50 91 THR A CA 1
ATOM 709 C C . THR A 1 91 ? 5.409 -2.228 -6.204 1.00 97.50 91 THR A C 1
ATOM 711 O O . THR A 1 91 ? 6.419 -1.859 -6.805 1.00 97.50 91 THR A O 1
ATOM 714 N N . PHE A 1 92 ? 4.895 -3.447 -6.409 1.00 96.44 92 PHE A N 1
ATOM 715 C CA . PHE A 1 92 ? 5.498 -4.409 -7.350 1.00 96.44 92 PHE A CA 1
ATOM 716 C C . PHE A 1 92 ? 5.494 -3.884 -8.786 1.00 96.44 92 PHE A C 1
ATOM 718 O O . PHE A 1 92 ? 6.515 -3.910 -9.485 1.00 96.44 92 PHE A O 1
ATOM 725 N N . ARG A 1 93 ? 4.369 -3.309 -9.222 1.00 93.75 93 ARG A N 1
ATOM 726 C CA . ARG A 1 93 ? 4.292 -2.614 -10.514 1.00 93.75 93 ARG A CA 1
ATOM 727 C C . ARG A 1 93 ? 5.307 -1.477 -10.613 1.00 93.75 93 ARG A C 1
ATOM 729 O O . ARG A 1 93 ? 5.896 -1.286 -11.679 1.00 93.75 93 ARG A O 1
ATOM 736 N N . PHE A 1 94 ? 5.517 -0.736 -9.532 1.00 94.62 94 PHE A N 1
ATOM 737 C CA . PHE A 1 94 ? 6.442 0.387 -9.504 1.00 94.62 94 PHE A CA 1
ATOM 738 C C . PHE A 1 94 ? 7.906 -0.066 -9.586 1.00 94.62 94 PHE A C 1
ATOM 740 O O . PHE A 1 94 ? 8.662 0.467 -10.398 1.00 94.62 94 PHE A O 1
ATOM 747 N N . ILE A 1 95 ? 8.276 -1.125 -8.858 1.00 94.88 95 ILE A N 1
ATOM 748 C CA . ILE A 1 95 ? 9.580 -1.799 -8.974 1.00 94.88 95 ILE A CA 1
ATOM 749 C C . ILE A 1 95 ? 9.838 -2.208 -10.426 1.00 94.88 95 ILE A C 1
ATOM 751 O O . ILE A 1 95 ? 10.895 -1.898 -10.981 1.00 94.88 95 ILE A O 1
ATOM 755 N N . SER A 1 96 ? 8.853 -2.844 -11.068 1.00 92.00 96 SER A N 1
ATOM 756 C CA . SER A 1 96 ? 8.933 -3.234 -12.479 1.00 92.00 96 SER A CA 1
ATOM 757 C C . SER A 1 96 ? 9.249 -2.045 -13.393 1.00 92.00 96 SER A C 1
ATOM 759 O O . SER A 1 96 ? 10.139 -2.129 -14.243 1.00 92.00 96 SER A O 1
ATOM 761 N N . ALA A 1 97 ? 8.538 -0.927 -13.205 1.00 90.06 97 ALA A N 1
ATOM 762 C CA . ALA A 1 97 ? 8.681 0.271 -14.026 1.00 90.06 97 ALA A CA 1
ATOM 763 C C . ALA A 1 97 ? 10.057 0.931 -13.850 1.00 90.06 97 ALA A C 1
ATOM 765 O O . ALA A 1 97 ? 10.746 1.182 -14.838 1.00 90.06 97 ALA A O 1
ATOM 766 N N . VAL A 1 98 ? 10.490 1.150 -12.607 1.00 91.19 98 VAL A N 1
ATOM 767 C CA . VAL A 1 98 ? 11.736 1.872 -12.303 1.00 91.19 98 VAL A CA 1
ATOM 768 C C . VAL A 1 98 ? 12.978 1.058 -12.659 1.00 91.19 98 VAL A C 1
ATOM 770 O O . VAL A 1 98 ? 13.942 1.601 -13.197 1.00 91.19 98 VAL A O 1
ATOM 773 N N . LEU A 1 99 ? 12.974 -0.256 -12.421 1.00 89.69 99 LEU A N 1
ATOM 774 C CA . LEU A 1 99 ? 14.118 -1.107 -12.777 1.00 89.69 99 LEU A CA 1
ATOM 775 C C . LEU A 1 99 ? 14.224 -1.358 -14.288 1.00 89.69 99 LEU A C 1
ATOM 777 O O . LEU A 1 99 ? 15.298 -1.710 -14.788 1.00 89.69 99 LEU A O 1
ATOM 781 N N . SER A 1 100 ? 13.131 -1.147 -15.023 1.00 87.88 100 SER A N 1
ATOM 782 C CA . SER A 1 100 ? 13.105 -1.219 -16.486 1.00 87.88 100 SER A CA 1
ATOM 783 C C . SER A 1 100 ? 13.446 0.107 -17.168 1.00 87.88 100 SER A C 1
ATOM 785 O O . SER A 1 100 ? 13.666 0.105 -18.379 1.00 87.88 100 SER A O 1
ATOM 787 N N . ASP A 1 101 ? 13.532 1.210 -16.420 1.00 86.38 101 ASP A N 1
ATOM 788 C CA . ASP A 1 101 ? 13.821 2.543 -16.947 1.00 86.38 101 ASP A CA 1
ATOM 789 C C . ASP A 1 101 ? 15.183 2.584 -17.654 1.00 86.38 101 ASP A C 1
ATOM 791 O O . ASP A 1 101 ? 16.226 2.308 -17.056 1.00 86.38 101 ASP A O 1
ATOM 795 N N . SER A 1 102 ? 15.186 2.932 -18.941 1.00 83.75 102 SER A N 1
ATOM 796 C CA . SER A 1 102 ? 16.382 2.972 -19.784 1.00 83.75 102 SER A CA 1
ATOM 797 C C . SER A 1 102 ? 17.246 4.221 -19.595 1.00 83.75 102 SER A C 1
ATOM 799 O O . SER A 1 102 ? 18.361 4.243 -20.117 1.00 83.75 102 SER A O 1
ATOM 801 N N . ARG A 1 103 ? 16.781 5.247 -18.868 1.00 85.50 103 ARG A N 1
ATOM 802 C CA . ARG A 1 103 ? 17.521 6.507 -18.686 1.00 85.50 103 ARG A CA 1
ATOM 803 C C . ARG A 1 103 ? 18.856 6.275 -17.954 1.00 85.50 103 ARG A C 1
ATOM 805 O O . ARG A 1 103 ? 18.876 5.582 -16.935 1.00 85.50 103 ARG A O 1
ATOM 812 N N . PRO A 1 104 ? 19.979 6.845 -18.436 1.00 79.38 104 PRO A N 1
ATOM 813 C CA . PRO A 1 104 ? 21.314 6.562 -17.896 1.00 79.38 104 PRO A CA 1
ATOM 814 C C . PRO A 1 104 ? 21.600 7.269 -16.565 1.00 79.38 104 PRO A C 1
ATOM 816 O O . PRO A 1 104 ? 22.407 6.782 -15.780 1.00 79.38 104 PRO A O 1
ATOM 819 N N . TYR A 1 105 ? 20.939 8.400 -16.306 1.00 80.44 105 TYR A N 1
ATOM 820 C CA . TYR A 1 105 ? 21.099 9.196 -15.085 1.00 80.44 105 TYR A CA 1
ATOM 821 C C . TYR A 1 105 ? 20.167 8.751 -13.944 1.00 80.44 105 TYR A C 1
ATOM 823 O O . TYR A 1 105 ? 20.266 9.262 -12.832 1.00 80.44 105 TYR A O 1
ATOM 831 N N . ALA A 1 106 ? 19.274 7.783 -14.184 1.00 81.75 106 ALA A N 1
ATOM 832 C CA . ALA A 1 106 ? 18.400 7.253 -13.145 1.00 81.75 106 ALA A CA 1
ATOM 833 C C . ALA A 1 106 ? 19.223 6.486 -12.097 1.00 81.75 106 ALA A C 1
ATOM 835 O O . ALA A 1 106 ? 19.884 5.491 -12.411 1.00 81.75 106 ALA A O 1
ATOM 836 N N . ASN A 1 107 ? 19.160 6.906 -10.829 1.00 87.12 107 ASN A N 1
ATOM 837 C CA . ASN A 1 107 ? 19.855 6.237 -9.728 1.00 87.12 107 ASN A CA 1
ATOM 838 C C . ASN A 1 107 ? 19.160 4.916 -9.342 1.00 87.12 107 ASN A C 1
ATOM 840 O O . ASN A 1 107 ? 18.520 4.800 -8.296 1.00 87.12 107 ASN A O 1
ATOM 844 N N . ARG A 1 108 ? 19.280 3.896 -10.202 1.00 87.38 108 ARG A N 1
ATOM 845 C CA . ARG A 1 108 ? 18.605 2.596 -10.037 1.00 87.38 108 ARG A CA 1
ATOM 846 C C . ARG A 1 108 ? 18.960 1.900 -8.726 1.00 87.38 108 ARG A C 1
ATOM 848 O O . ARG A 1 108 ? 18.133 1.172 -8.193 1.00 87.38 108 ARG A O 1
ATOM 855 N N . ARG A 1 109 ? 20.172 2.115 -8.203 1.00 90.88 109 ARG A N 1
ATOM 856 C CA . ARG A 1 109 ? 20.617 1.520 -6.935 1.00 90.88 109 ARG A CA 1
ATOM 857 C C . ARG A 1 109 ? 19.830 2.079 -5.754 1.00 90.88 109 ARG A C 1
ATOM 859 O O . ARG A 1 109 ? 19.384 1.306 -4.911 1.00 90.88 109 ARG A O 1
ATOM 866 N N . GLU A 1 110 ? 19.667 3.397 -5.692 1.00 93.38 110 GLU A N 1
ATOM 867 C CA . GLU A 1 110 ? 18.914 4.023 -4.606 1.00 93.38 110 GLU A CA 1
ATOM 868 C C . GLU A 1 110 ? 17.416 3.745 -4.736 1.00 93.38 110 GLU A C 1
ATOM 870 O O . GLU A 1 110 ? 16.787 3.367 -3.751 1.00 93.38 110 GLU A O 1
ATOM 875 N N . TRP A 1 111 ? 16.871 3.809 -5.954 1.00 93.88 111 TRP A N 1
ATOM 876 C CA . TRP A 1 111 ? 15.498 3.383 -6.233 1.00 93.88 111 TRP A CA 1
ATOM 877 C C . TRP A 1 111 ? 15.238 1.948 -5.779 1.00 93.88 111 TRP A C 1
ATOM 879 O O . TRP A 1 111 ? 14.277 1.691 -5.061 1.00 93.88 111 TRP A O 1
ATOM 889 N N . ARG A 1 112 ? 16.132 1.020 -6.137 1.00 94.06 112 ARG A N 1
ATOM 890 C CA . ARG A 1 112 ? 16.075 -0.373 -5.694 1.00 94.06 112 ARG A CA 1
ATOM 891 C C . ARG A 1 112 ? 16.013 -0.473 -4.173 1.00 94.06 112 ARG A C 1
ATOM 893 O O . ARG A 1 112 ? 15.103 -1.096 -3.645 1.00 94.06 112 ARG A O 1
ATOM 900 N N . ARG A 1 113 ? 16.966 0.157 -3.481 1.00 95.31 113 ARG A N 1
ATOM 901 C CA . ARG A 1 113 ? 17.074 0.111 -2.017 1.00 95.31 113 ARG A CA 1
ATOM 902 C C . ARG A 1 113 ? 15.822 0.663 -1.333 1.00 95.31 113 ARG A C 1
ATOM 904 O O . ARG A 1 113 ? 15.344 0.080 -0.367 1.00 95.31 113 ARG A O 1
ATOM 911 N N . ARG A 1 114 ? 15.304 1.791 -1.823 1.00 96.69 114 ARG A N 1
ATOM 912 C CA . ARG A 1 114 ? 14.137 2.475 -1.253 1.00 96.69 114 ARG A CA 1
ATOM 913 C C . ARG A 1 114 ? 12.840 1.714 -1.510 1.00 96.69 114 ARG A C 1
ATOM 915 O O . ARG A 1 114 ? 12.038 1.602 -0.594 1.00 96.69 114 ARG A O 1
ATOM 922 N N . LEU A 1 115 ? 12.663 1.141 -2.701 1.00 96.75 115 LEU A N 1
ATOM 923 C CA . LEU A 1 115 ? 11.489 0.325 -3.024 1.00 96.75 115 LEU A CA 1
ATOM 924 C C . LEU A 1 115 ? 11.505 -1.039 -2.323 1.00 96.75 115 LEU A C 1
ATOM 926 O O . LEU A 1 115 ? 10.453 -1.500 -1.896 1.00 96.75 115 LEU A O 1
ATOM 930 N N . GLU A 1 116 ? 12.679 -1.656 -2.161 1.00 96.50 116 GLU A N 1
ATOM 931 C CA . GLU A 1 116 ? 12.860 -2.854 -1.326 1.00 96.50 116 GLU A CA 1
ATOM 932 C C . GLU A 1 116 ? 12.452 -2.559 0.124 1.00 96.50 116 GLU A C 1
ATOM 934 O O . GLU A 1 116 ? 11.594 -3.242 0.672 1.00 96.50 116 GLU A O 1
ATOM 939 N N . SER A 1 117 ? 12.995 -1.483 0.708 1.00 97.00 117 SER A N 1
ATOM 940 C CA . SER A 1 117 ? 12.650 -1.041 2.065 1.00 97.00 117 SER A CA 1
ATOM 941 C C . SER A 1 117 ? 11.161 -0.722 2.215 1.00 97.00 117 SER A C 1
ATOM 943 O O . SER A 1 117 ? 10.566 -1.083 3.227 1.00 97.00 117 SER A O 1
ATOM 945 N N . LEU A 1 118 ? 10.556 -0.066 1.216 1.00 97.94 118 LEU A N 1
ATOM 946 C CA . LEU A 1 118 ? 9.127 0.235 1.215 1.00 97.94 118 LEU A CA 1
ATOM 947 C C . LEU A 1 118 ? 8.298 -1.054 1.213 1.00 97.94 118 LEU A C 1
ATOM 949 O O . LEU A 1 118 ? 7.403 -1.195 2.039 1.00 97.94 118 LEU A O 1
ATOM 953 N N . ALA A 1 119 ? 8.590 -1.987 0.303 1.00 97.75 119 ALA A N 1
ATOM 954 C CA . ALA A 1 119 ? 7.863 -3.248 0.205 1.00 97.75 119 ALA A CA 1
ATOM 955 C C . ALA A 1 119 ? 7.984 -4.072 1.496 1.00 97.75 119 ALA A C 1
ATOM 957 O O . ALA A 1 119 ? 6.983 -4.597 1.973 1.00 97.75 119 ALA A O 1
ATOM 958 N N . THR A 1 120 ? 9.171 -4.128 2.109 1.00 97.38 120 THR A N 1
ATOM 959 C CA . THR A 1 120 ? 9.362 -4.770 3.419 1.00 97.38 120 THR A CA 1
ATOM 960 C C . THR A 1 120 ? 8.522 -4.104 4.510 1.00 97.38 120 THR A C 1
ATOM 962 O O . THR A 1 120 ? 7.828 -4.809 5.235 1.00 97.38 120 THR A O 1
ATOM 965 N N . GLY A 1 121 ? 8.499 -2.768 4.590 1.00 97.62 121 GLY A N 1
ATOM 966 C CA . GLY A 1 121 ? 7.661 -2.057 5.565 1.00 97.62 121 GLY A CA 1
ATOM 967 C C . GLY A 1 121 ? 6.156 -2.261 5.340 1.00 97.62 121 GLY A C 1
ATOM 968 O O . GLY A 1 121 ? 5.396 -2.397 6.295 1.00 97.62 121 GLY A O 1
ATOM 969 N N . GLN A 1 122 ? 5.716 -2.344 4.080 1.00 98.25 122 GLN A N 1
ATOM 970 C CA . GLN A 1 122 ? 4.335 -2.694 3.732 1.00 98.25 122 GLN A CA 1
ATOM 971 C C . GLN A 1 122 ? 3.982 -4.113 4.193 1.00 98.25 122 GLN A C 1
ATOM 973 O O . GLN A 1 122 ? 2.915 -4.320 4.767 1.00 98.25 122 GLN A O 1
ATOM 978 N N . VAL A 1 123 ? 4.877 -5.077 3.962 1.00 97.62 123 VAL A N 1
ATOM 979 C CA . VAL A 1 123 ? 4.703 -6.477 4.371 1.00 97.62 123 VAL A CA 1
ATOM 980 C C . VAL A 1 123 ? 4.665 -6.619 5.895 1.00 97.62 123 VAL A C 1
ATOM 982 O O . VAL A 1 123 ? 3.785 -7.315 6.388 1.00 97.62 123 VAL A O 1
ATOM 985 N N . GLU A 1 124 ? 5.539 -5.927 6.637 1.00 96.88 124 GLU A N 1
ATOM 986 C CA . GLU A 1 124 ? 5.518 -5.889 8.114 1.00 96.88 124 GLU A CA 1
ATOM 987 C C . GLU A 1 124 ? 4.139 -5.437 8.623 1.00 96.88 124 GLU A C 1
ATOM 989 O O . GLU A 1 124 ? 3.502 -6.121 9.423 1.00 96.88 124 GLU A O 1
ATOM 994 N N . ILE A 1 125 ? 3.621 -4.318 8.104 1.00 97.19 125 ILE A N 1
ATOM 995 C CA . ILE A 1 125 ? 2.314 -3.782 8.514 1.00 97.19 125 ILE A CA 1
ATOM 996 C C . ILE A 1 125 ? 1.167 -4.727 8.120 1.00 97.19 125 ILE A C 1
ATOM 998 O O . ILE A 1 125 ? 0.237 -4.925 8.901 1.00 97.19 125 ILE A O 1
ATOM 1002 N N . ILE A 1 126 ? 1.225 -5.337 6.932 1.00 96.81 126 ILE A N 1
ATOM 1003 C CA . ILE A 1 126 ? 0.230 -6.327 6.491 1.00 96.81 126 ILE A CA 1
ATOM 1004 C C . ILE A 1 126 ? 0.250 -7.565 7.393 1.00 96.81 126 ILE A C 1
ATOM 1006 O O . ILE A 1 126 ? -0.819 -8.066 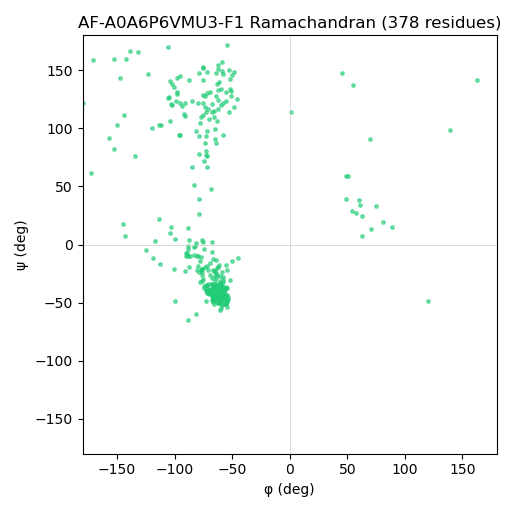7.734 1.00 96.81 126 ILE A O 1
ATOM 1010 N N . ALA A 1 127 ? 1.421 -8.044 7.813 1.00 94.94 127 ALA A N 1
ATOM 1011 C CA . ALA A 1 127 ? 1.533 -9.174 8.731 1.00 94.94 127 ALA A CA 1
ATOM 1012 C C . ALA A 1 127 ? 0.906 -8.847 10.095 1.00 94.94 127 ALA A C 1
ATOM 1014 O O . ALA A 1 127 ? 0.105 -9.629 10.607 1.00 94.94 127 ALA A O 1
ATOM 1015 N N . LEU A 1 128 ? 1.175 -7.653 10.635 1.00 94.00 128 LEU A N 1
ATOM 1016 C CA . LEU A 1 128 ? 0.559 -7.175 11.878 1.00 94.00 128 LEU A CA 1
ATOM 1017 C C . LEU A 1 128 ? -0.976 -7.117 11.772 1.00 94.00 128 LEU A C 1
ATOM 1019 O O . LEU A 1 128 ? -1.674 -7.618 12.652 1.00 94.00 128 LEU A O 1
ATOM 1023 N N . LEU A 1 129 ? -1.506 -6.597 10.659 1.00 92.50 129 LEU A N 1
ATOM 1024 C CA . LEU A 1 129 ? -2.949 -6.572 10.372 1.00 92.50 129 LEU A CA 1
ATOM 1025 C C . LEU A 1 129 ? -3.567 -7.975 10.253 1.00 92.50 129 LEU A C 1
ATOM 1027 O O . LEU A 1 129 ? -4.712 -8.193 10.664 1.00 92.50 129 LEU A O 1
ATOM 1031 N N . CYS A 1 130 ? -2.837 -8.924 9.660 1.00 90.19 130 CYS A N 1
ATOM 1032 C CA . CYS A 1 130 ? -3.272 -10.316 9.547 1.00 90.19 130 CYS A CA 1
ATOM 1033 C C . CYS A 1 130 ? -3.313 -11.001 10.919 1.00 90.19 130 CYS A C 1
ATOM 1035 O O . CYS A 1 130 ? -4.253 -11.746 11.191 1.00 90.19 130 CYS A O 1
ATOM 1037 N N . GLN A 1 131 ? -2.322 -10.739 11.776 1.00 87.25 131 GLN A N 1
ATOM 1038 C CA . GLN A 1 131 ? -2.248 -11.300 13.123 1.00 87.25 131 GLN A CA 1
ATOM 1039 C C . GLN A 1 131 ? -3.374 -10.768 14.020 1.00 87.25 131 GLN A C 1
ATOM 1041 O O . GLN A 1 131 ? -4.098 -11.557 14.626 1.00 87.25 131 GLN A O 1
ATOM 1046 N N . GLU A 1 132 ? -3.581 -9.450 14.046 1.00 78.38 132 GLU A N 1
ATOM 1047 C CA . GLU A 1 132 ? -4.637 -8.824 14.851 1.00 78.38 132 GLU A CA 1
ATOM 1048 C C . GLU A 1 132 ? -6.038 -9.334 14.464 1.00 78.38 132 GLU A C 1
ATOM 1050 O O . GLU A 1 132 ? -6.889 -9.578 15.318 1.00 78.38 132 GLU A O 1
ATOM 1055 N N . GLY A 1 133 ? -6.265 -9.588 13.169 1.00 67.69 133 GLY A N 1
ATOM 1056 C CA . GLY A 1 133 ? -7.511 -10.175 12.668 1.00 67.69 133 GLY A CA 1
ATOM 1057 C C . GLY A 1 133 ? -7.824 -11.591 13.142 1.00 67.69 133 GLY A C 1
ATOM 1058 O O . GLY A 1 133 ? -8.945 -12.053 12.951 1.00 67.69 133 GLY A O 1
ATOM 1059 N N . GLU A 1 134 ? -6.868 -12.298 13.726 1.00 68.69 134 GLU A N 1
ATOM 1060 C CA . GLU A 1 134 ? -7.020 -13.701 14.136 1.00 68.69 134 GLU A CA 1
ATOM 1061 C C . GLU A 1 134 ? -6.987 -13.861 15.665 1.00 68.69 134 GLU A C 1
ATOM 1063 O O . GLU A 1 134 ? -7.439 -14.878 16.218 1.00 68.69 134 GLU A O 1
ATOM 1068 N N . GLU A 1 135 ? -6.498 -12.828 16.355 1.00 64.25 135 GLU A N 1
ATOM 1069 C CA . GLU A 1 135 ? -6.633 -12.641 17.797 1.00 64.25 135 GLU A CA 1
ATOM 1070 C C . GLU A 1 135 ? -8.075 -12.252 18.178 1.00 64.25 135 GLU A C 1
ATOM 1072 O O . GLU A 1 135 ? -8.583 -12.748 19.186 1.00 64.25 135 GLU A O 1
ATOM 1077 N N . ASP A 1 136 ? -8.781 -11.480 17.339 1.00 66.62 136 ASP A N 1
ATOM 1078 C CA . ASP A 1 136 ? -10.214 -11.206 17.521 1.00 66.62 136 ASP A CA 1
ATOM 1079 C C . ASP A 1 136 ? -11.064 -12.465 17.234 1.00 66.62 136 ASP A C 1
ATOM 1081 O O . ASP A 1 136 ? -11.133 -13.002 16.121 1.00 66.62 136 ASP A O 1
ATOM 1085 N N . TYR A 1 137 ? -11.760 -12.939 18.272 1.00 59.78 137 TYR A N 1
ATOM 1086 C CA . TYR A 1 137 ? -12.654 -14.099 18.220 1.00 59.78 137 TYR A CA 1
ATOM 1087 C C . TYR A 1 137 ? -13.787 -13.942 17.196 1.00 59.78 137 TYR A C 1
ATOM 1089 O O . TYR A 1 137 ? -14.330 -14.950 16.740 1.00 59.78 137 TYR A O 1
ATOM 1097 N N . ARG A 1 138 ? -14.158 -12.705 16.836 1.00 61.34 138 ARG A N 1
ATOM 1098 C CA . ARG A 1 138 ? -15.209 -12.408 15.850 1.00 61.34 138 ARG A CA 1
ATOM 1099 C C . ARG A 1 138 ? -14.739 -12.602 14.410 1.00 61.34 138 ARG A C 1
ATOM 1101 O O . ARG A 1 138 ? -15.577 -12.763 13.525 1.00 61.34 138 ARG A O 1
ATOM 1108 N N . THR A 1 139 ? -13.433 -12.556 14.161 1.00 64.12 139 THR A N 1
ATOM 1109 C CA . THR A 1 139 ? -12.855 -12.529 12.807 1.00 64.12 139 THR A CA 1
ATOM 1110 C C . THR A 1 139 ? -11.949 -13.717 12.509 1.00 64.12 139 THR A C 1
ATOM 1112 O O . THR A 1 139 ? -11.638 -13.962 11.340 1.00 64.12 139 THR A O 1
ATOM 1115 N N . ARG A 1 140 ? -11.595 -14.499 13.533 1.00 71.69 140 ARG A N 1
ATOM 1116 C CA . ARG A 1 140 ? -10.801 -15.721 13.406 1.00 71.69 140 ARG A CA 1
ATOM 1117 C C . ARG A 1 140 ? -11.352 -16.676 12.342 1.00 71.69 140 ARG A C 1
ATOM 1119 O O . ARG A 1 140 ? -12.524 -17.054 12.376 1.00 71.69 140 ARG A O 1
ATOM 1126 N N . GLY A 1 141 ? -10.486 -17.107 11.424 1.00 71.50 141 GLY A N 1
ATOM 1127 C CA . GLY A 1 141 ? -10.810 -18.105 10.398 1.00 71.50 141 GLY A CA 1
ATOM 1128 C C . GLY A 1 141 ? -11.771 -17.631 9.302 1.00 71.50 141 GLY A C 1
ATOM 1129 O O . GLY A 1 141 ? -12.301 -18.455 8.559 1.00 71.50 141 GLY A O 1
ATOM 1130 N N . THR A 1 142 ? -12.014 -16.322 9.189 1.00 80.44 142 THR A N 1
ATOM 1131 C CA . THR A 1 142 ? -12.872 -15.754 8.132 1.00 80.44 142 THR A CA 1
ATOM 1132 C C . THR A 1 142 ? -12.109 -15.374 6.862 1.00 80.44 142 THR A C 1
ATOM 1134 O O . THR A 1 142 ? -12.734 -15.061 5.844 1.00 80.44 142 THR A O 1
ATOM 1137 N N . ALA A 1 143 ? -10.773 -15.399 6.913 1.00 82.62 143 ALA A N 1
ATOM 1138 C CA . ALA A 1 143 ? -9.914 -15.057 5.789 1.00 82.62 143 ALA A CA 1
ATOM 1139 C C . ALA A 1 143 ? -10.108 -16.041 4.614 1.00 82.62 143 ALA A C 1
ATOM 1141 O O . ALA A 1 143 ? -10.201 -17.254 4.829 1.00 82.62 143 ALA A O 1
ATOM 1142 N N . PRO A 1 144 ? -10.155 -15.549 3.362 1.00 85.25 144 PRO A N 1
ATOM 1143 C CA . PRO A 1 144 ? -10.303 -16.391 2.181 1.00 85.25 144 PRO A CA 1
ATOM 1144 C C . PRO A 1 144 ? -9.002 -17.156 1.918 1.00 85.25 144 PRO A C 1
ATOM 1146 O O . PRO A 1 144 ? -8.085 -16.661 1.268 1.00 85.25 144 PRO A O 1
ATOM 1149 N N . ILE A 1 145 ? -8.926 -18.367 2.451 1.00 85.19 145 ILE A N 1
ATOM 1150 C CA . ILE A 1 145 ? -7.753 -19.231 2.381 1.00 85.19 145 ILE A CA 1
ATOM 1151 C C . ILE A 1 145 ? -7.955 -20.316 1.320 1.00 85.19 145 ILE A C 1
ATOM 1153 O O . ILE A 1 145 ? -9.014 -20.943 1.248 1.00 85.19 145 ILE A O 1
ATOM 1157 N N . VAL A 1 146 ? -6.910 -20.583 0.537 1.00 76.44 146 VAL A N 1
ATOM 1158 C CA . VAL A 1 146 ? -6.821 -21.752 -0.341 1.00 76.44 146 VAL A CA 1
ATOM 1159 C C . VAL A 1 146 ? -6.107 -22.874 0.417 1.00 76.44 146 VAL A C 1
ATOM 1161 O O . VAL A 1 146 ? -4.959 -22.724 0.839 1.00 76.44 146 VAL A O 1
ATOM 1164 N N . ASP A 1 147 ? -6.801 -23.998 0.614 1.00 60.03 147 ASP A N 1
ATOM 1165 C CA . ASP A 1 147 ? -6.260 -25.162 1.321 1.00 60.03 147 ASP A CA 1
ATOM 1166 C C . ASP A 1 147 ? -5.257 -25.928 0.439 1.00 60.03 147 ASP A C 1
ATOM 1168 O O . ASP A 1 147 ? -5.560 -26.313 -0.695 1.00 60.03 147 ASP A O 1
ATOM 1172 N N . LEU A 1 148 ? -4.074 -26.187 1.000 1.00 56.09 148 LEU A N 1
ATOM 1173 C CA . LEU A 1 148 ? -2.938 -26.870 0.373 1.00 56.09 148 LEU A CA 1
ATOM 1174 C C . LEU A 1 148 ? -3.209 -28.363 0.086 1.00 56.09 148 LEU A C 1
ATOM 1176 O O . LEU A 1 148 ? -2.360 -29.032 -0.502 1.00 56.09 148 LEU A O 1
ATOM 1180 N N . THR A 1 149 ? -4.351 -28.912 0.529 1.00 47.53 149 THR A N 1
ATOM 1181 C CA . THR A 1 149 ? -4.599 -30.367 0.592 1.00 47.53 149 THR A CA 1
ATOM 1182 C C . THR A 1 149 ? -5.736 -30.910 -0.287 1.00 47.53 149 THR A C 1
ATOM 1184 O O . THR A 1 149 ? -5.995 -32.113 -0.264 1.00 47.53 149 THR A O 1
ATOM 1187 N N . SER A 1 150 ? -6.406 -30.091 -1.104 1.00 41.38 150 SER A N 1
ATOM 1188 C CA . SER A 1 150 ? -7.692 -30.493 -1.709 1.00 41.38 150 SER A CA 1
ATOM 1189 C C . SER A 1 150 ? -7.657 -31.257 -3.045 1.00 41.38 150 SER A C 1
ATOM 1191 O O . SER A 1 150 ? -8.725 -31.627 -3.524 1.00 41.38 150 SER A O 1
ATOM 1193 N N . ASN A 1 151 ? -6.494 -31.612 -3.612 1.00 38.62 151 ASN A N 1
ATOM 1194 C CA . ASN A 1 151 ? -6.454 -32.523 -4.768 1.00 38.62 151 ASN A CA 1
ATOM 1195 C C . ASN A 1 151 ? -5.820 -33.873 -4.419 1.00 38.62 151 ASN A C 1
ATOM 1197 O O . ASN A 1 151 ? -4.603 -34.045 -4.360 1.00 38.62 151 ASN A O 1
ATOM 1201 N N . SER A 1 152 ? -6.684 -34.872 -4.248 1.00 36.88 152 SER A N 1
ATOM 1202 C CA . SER A 1 152 ? -6.333 -36.286 -4.209 1.00 36.88 152 SER A CA 1
ATOM 1203 C C . SER A 1 152 ? -5.628 -36.709 -5.506 1.00 36.88 152 SER A C 1
ATOM 1205 O O . SER A 1 152 ? -6.280 -37.052 -6.489 1.00 36.88 152 SER A O 1
ATOM 1207 N N . GLY A 1 153 ? -4.295 -36.693 -5.514 1.00 38.72 153 GLY A N 1
ATOM 1208 C CA . GLY A 1 153 ? -3.454 -37.562 -6.348 1.00 38.72 153 GLY A CA 1
ATOM 1209 C C . GLY A 1 153 ? -3.553 -37.449 -7.877 1.00 38.72 153 GLY A C 1
ATOM 1210 O O . GLY A 1 153 ? -2.926 -38.258 -8.556 1.00 38.72 153 GLY A O 1
ATOM 1211 N N . VAL A 1 154 ? -4.277 -36.480 -8.441 1.00 32.03 154 VAL A N 1
ATOM 1212 C CA . VAL A 1 154 ? -4.330 -36.249 -9.894 1.00 32.03 154 VAL A CA 1
ATOM 1213 C C . VAL A 1 154 ? -3.811 -34.848 -10.185 1.00 32.03 154 VAL A C 1
ATOM 1215 O O . VAL A 1 154 ? -4.502 -33.848 -10.008 1.00 32.03 154 VAL A O 1
ATOM 1218 N N . TRP A 1 155 ? -2.552 -34.794 -10.606 1.00 37.72 155 TRP A N 1
ATOM 1219 C CA . TRP A 1 155 ? -1.859 -33.563 -10.953 1.00 37.72 155 TRP A CA 1
ATOM 1220 C C . TRP A 1 155 ? -2.031 -33.273 -12.442 1.00 37.72 155 TRP A C 1
ATOM 1222 O O . TRP A 1 155 ? -1.455 -33.959 -13.287 1.00 37.72 155 TRP A O 1
ATOM 1232 N N . VAL A 1 156 ? -2.788 -32.226 -12.767 1.00 32.72 156 VAL A N 1
ATOM 1233 C CA . VAL A 1 156 ? -2.582 -31.487 -14.015 1.00 32.72 156 VAL A CA 1
ATOM 1234 C C . VAL A 1 156 ? -1.487 -30.470 -13.715 1.00 32.72 156 VAL A C 1
ATOM 1236 O O . VAL A 1 156 ? -1.591 -29.700 -12.764 1.00 32.72 156 VAL A O 1
ATOM 1239 N N . ARG A 1 157 ? -0.402 -30.502 -14.490 1.00 39.25 157 ARG A N 1
ATOM 1240 C CA . ARG A 1 157 ? 0.721 -29.560 -14.402 1.00 39.25 157 ARG A CA 1
ATOM 1241 C C . ARG A 1 157 ? 0.283 -28.195 -14.950 1.00 39.25 157 ARG A C 1
ATOM 1243 O O . ARG A 1 157 ? 0.729 -27.788 -16.018 1.00 39.25 157 ARG A O 1
ATOM 1250 N N . GLU A 1 158 ? -0.640 -27.536 -14.260 1.00 38.16 158 GLU A N 1
ATOM 1251 C CA . GLU A 1 158 ? -1.049 -26.161 -14.541 1.00 38.16 158 GLU A CA 1
ATOM 1252 C C . GLU A 1 158 ? -0.143 -25.175 -13.788 1.00 38.16 158 GLU A C 1
ATOM 1254 O O . GLU A 1 158 ? 0.364 -25.428 -12.696 1.00 38.16 158 GLU A O 1
ATOM 1259 N N . SER A 1 159 ? 0.162 -24.076 -14.463 1.00 46.72 159 SER A N 1
ATOM 1260 C CA . SER A 1 159 ? 1.437 -23.352 -14.447 1.00 46.72 159 SER A CA 1
ATOM 1261 C C . SER A 1 159 ? 1.722 -22.419 -13.253 1.00 46.72 159 SER A C 1
ATOM 1263 O O . SER A 1 159 ? 2.516 -21.495 -13.404 1.00 46.72 159 SER A O 1
ATOM 1265 N N . SER A 1 160 ? 1.147 -22.651 -12.070 1.00 52.38 160 SER A N 1
ATOM 1266 C CA . SER A 1 160 ? 1.385 -21.804 -10.876 1.00 52.38 160 SER A CA 1
ATOM 1267 C C . SER A 1 160 ? 1.452 -22.540 -9.535 1.00 52.38 160 SER A C 1
ATOM 1269 O O . SER A 1 160 ? 1.546 -21.918 -8.475 1.00 52.38 160 SER A O 1
ATOM 1271 N N . SER A 1 161 ? 1.446 -23.873 -9.566 1.00 48.62 161 SER A N 1
ATOM 1272 C CA . SER A 1 161 ? 1.563 -24.714 -8.373 1.00 48.62 161 SER A CA 1
ATOM 1273 C C . SER A 1 161 ? 2.979 -25.277 -8.252 1.00 48.62 161 SER A C 1
ATOM 1275 O O . SER A 1 161 ? 3.440 -25.989 -9.147 1.00 48.62 161 SER A O 1
ATOM 1277 N N . ALA A 1 162 ? 3.672 -24.970 -7.154 1.00 52.75 162 ALA A N 1
ATOM 1278 C CA . ALA A 1 162 ? 4.976 -25.553 -6.844 1.00 52.75 162 ALA A CA 1
ATOM 1279 C C . ALA A 1 162 ? 4.832 -26.591 -5.723 1.00 52.75 162 ALA A C 1
ATOM 1281 O O . ALA A 1 162 ? 4.298 -26.294 -4.653 1.00 52.75 162 ALA A O 1
ATOM 1282 N N . GLU A 1 163 ? 5.315 -27.814 -5.959 1.00 51.84 163 GLU A N 1
ATOM 1283 C CA . GLU A 1 163 ? 5.531 -28.790 -4.887 1.00 51.84 163 GLU A CA 1
ATOM 1284 C C . GLU A 1 163 ? 6.635 -28.255 -3.971 1.00 51.84 163 GLU A C 1
ATOM 1286 O O . GLU A 1 163 ? 7.772 -28.083 -4.409 1.00 51.84 163 GLU A O 1
ATOM 1291 N N . VAL A 1 164 ? 6.291 -27.960 -2.716 1.00 52.38 164 VAL A N 1
ATOM 1292 C CA . VAL A 1 164 ? 7.208 -27.305 -1.779 1.00 52.38 164 VAL A CA 1
ATOM 1293 C C . VAL A 1 164 ? 8.030 -28.363 -1.039 1.00 52.38 164 VAL A C 1
ATOM 1295 O O . VAL A 1 164 ? 9.223 -28.464 -1.301 1.00 52.38 164 VAL A O 1
ATOM 1298 N N . TRP A 1 165 ? 7.433 -29.234 -0.216 1.00 54.09 165 TRP A N 1
ATOM 1299 C CA . TRP A 1 165 ? 8.123 -30.394 0.386 1.00 54.09 165 TRP A CA 1
ATOM 1300 C C . TRP A 1 165 ? 7.126 -31.533 0.693 1.00 54.09 165 TRP A C 1
ATOM 1302 O O . TRP A 1 165 ? 5.917 -31.309 0.799 1.00 54.09 165 TRP A O 1
ATOM 1312 N N . LYS A 1 166 ? 7.623 -32.771 0.848 1.00 55.78 166 LYS A N 1
ATOM 1313 C CA . LYS A 1 166 ? 6.832 -33.936 1.299 1.00 55.78 166 LYS A CA 1
ATOM 1314 C C . LYS A 1 166 ? 6.998 -34.106 2.809 1.00 55.78 166 LYS A C 1
ATOM 1316 O O . LYS A 1 166 ? 8.126 -34.294 3.262 1.00 55.78 166 LYS A O 1
ATOM 1321 N N . LEU A 1 167 ? 5.908 -34.076 3.584 1.00 49.12 167 LEU A N 1
ATOM 1322 C CA . LEU A 1 167 ? 5.983 -34.403 5.013 1.00 49.12 167 LEU A CA 1
ATOM 1323 C C . LEU A 1 167 ? 6.317 -35.894 5.180 1.00 49.12 167 LEU A C 1
ATOM 1325 O O . LEU A 1 167 ? 5.527 -36.769 4.831 1.00 49.12 167 LEU A O 1
ATOM 1329 N N . THR A 1 168 ? 7.490 -36.202 5.730 1.00 43.12 168 THR A N 1
ATOM 1330 C CA . THR A 1 168 ? 7.846 -37.572 6.117 1.00 43.12 168 THR A CA 1
ATOM 1331 C C . THR A 1 168 ? 7.238 -37.906 7.474 1.00 43.12 168 THR A C 1
ATOM 1333 O O . THR A 1 168 ? 7.805 -37.568 8.510 1.00 43.12 168 THR A O 1
ATOM 1336 N N . GLY A 1 169 ? 6.092 -38.588 7.455 1.00 47.09 169 GLY A N 1
ATOM 1337 C CA . GLY A 1 169 ? 5.470 -39.188 8.636 1.00 47.09 169 GLY A CA 1
ATOM 1338 C C . GLY A 1 169 ? 3.954 -39.012 8.666 1.00 47.09 169 GLY A C 1
ATOM 1339 O O . GLY A 1 169 ? 3.461 -37.976 9.094 1.00 47.09 169 GLY A O 1
ATOM 1340 N N . GLY A 1 170 ? 3.218 -40.047 8.254 1.00 41.81 170 GLY A N 1
ATOM 1341 C CA . GLY A 1 170 ? 1.797 -40.224 8.579 1.00 41.81 170 GLY A CA 1
ATOM 1342 C C . GLY A 1 170 ? 0.849 -40.279 7.387 1.00 41.81 170 GLY A C 1
ATOM 1343 O O . GLY A 1 170 ? 0.087 -41.225 7.290 1.00 41.81 170 GLY A O 1
ATOM 1344 N N . ASP A 1 171 ? 0.951 -39.344 6.448 1.00 48.00 171 ASP A N 1
ATOM 1345 C CA . ASP A 1 171 ? 0.216 -39.356 5.181 1.00 48.00 171 ASP A CA 1
ATOM 1346 C C . ASP A 1 171 ? 1.111 -38.707 4.127 1.00 48.00 171 ASP A C 1
ATOM 1348 O O . ASP A 1 171 ? 1.812 -37.743 4.426 1.00 48.00 171 ASP A O 1
ATOM 1352 N N . ASN A 1 172 ? 1.085 -39.203 2.892 1.00 49.38 172 ASN A N 1
ATOM 1353 C CA . ASN A 1 172 ? 1.839 -38.689 1.741 1.00 49.38 172 ASN A CA 1
ATOM 1354 C C . ASN A 1 172 ? 1.316 -37.296 1.285 1.00 49.38 172 ASN A C 1
ATOM 1356 O O . ASN A 1 172 ? 1.019 -37.083 0.112 1.00 49.38 172 ASN A O 1
ATOM 1360 N N . LYS A 1 173 ? 1.129 -36.354 2.218 1.00 50.34 173 LYS A N 1
ATOM 1361 C CA . LYS A 1 173 ? 0.627 -34.999 1.983 1.00 50.34 173 LYS A CA 1
ATOM 1362 C C . LYS A 1 173 ? 1.761 -34.150 1.418 1.00 50.34 173 LYS A C 1
ATOM 1364 O O . LYS A 1 173 ? 2.699 -33.766 2.117 1.00 50.34 173 LYS A O 1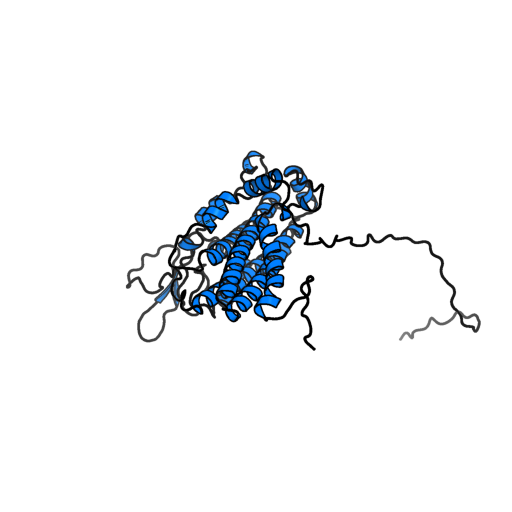
ATOM 1369 N N . THR A 1 174 ? 1.684 -33.903 0.118 1.00 53.25 174 THR A N 1
ATOM 1370 C CA . THR A 1 174 ? 2.483 -32.904 -0.591 1.00 53.25 174 THR A CA 1
ATOM 1371 C C . THR A 1 174 ? 1.931 -31.523 -0.274 1.00 53.25 174 THR A C 1
ATOM 1373 O O . THR A 1 174 ? 0.758 -31.265 -0.538 1.00 53.25 174 THR A O 1
ATOM 1376 N N . VAL A 1 175 ? 2.760 -30.638 0.275 1.00 53.59 175 VAL A N 1
ATOM 1377 C CA . VAL A 1 175 ? 2.398 -29.225 0.428 1.00 53.59 175 VAL A CA 1
ATOM 1378 C C . VAL A 1 175 ? 2.600 -28.533 -0.917 1.00 53.59 175 VAL A C 1
ATOM 1380 O O . VAL A 1 175 ? 3.704 -28.563 -1.467 1.00 53.59 175 VAL A O 1
ATOM 1383 N N . VAL A 1 176 ? 1.536 -27.932 -1.447 1.00 54.72 176 VAL A N 1
ATOM 1384 C CA . VAL A 1 176 ? 1.539 -27.240 -2.742 1.00 54.72 176 VAL A CA 1
ATOM 1385 C C . VAL A 1 176 ? 1.309 -25.760 -2.501 1.00 54.72 176 VAL A C 1
ATOM 1387 O O . VAL A 1 176 ? 0.180 -25.358 -2.245 1.00 54.72 176 VAL A O 1
ATOM 1390 N N . SER A 1 177 ? 2.358 -24.940 -2.567 1.00 59.75 177 SER A N 1
ATOM 1391 C CA . SER A 1 177 ? 2.158 -23.488 -2.532 1.00 59.75 177 SER A CA 1
ATOM 1392 C C . SER A 1 177 ? 1.592 -23.060 -3.884 1.00 59.75 177 SER A C 1
ATOM 1394 O O . SER A 1 177 ? 2.219 -23.288 -4.926 1.00 59.75 177 SER A O 1
ATOM 1396 N N . ARG A 1 178 ? 0.380 -22.497 -3.875 1.00 67.12 178 ARG A N 1
ATOM 1397 C CA . ARG A 1 178 ? -0.213 -21.864 -5.054 1.00 67.12 178 ARG A CA 1
ATOM 1398 C C . ARG A 1 178 ? 0.154 -20.387 -5.022 1.00 67.12 178 ARG A C 1
ATOM 1400 O O . ARG A 1 178 ? -0.301 -19.660 -4.143 1.00 67.12 178 ARG A O 1
ATOM 1407 N N . ALA A 1 179 ? 0.977 -19.964 -5.974 1.00 78.44 179 ALA A N 1
ATOM 1408 C CA . ALA A 1 179 ? 1.257 -18.550 -6.168 1.00 78.44 179 ALA A CA 1
ATOM 1409 C C . ALA A 1 179 ? 0.099 -17.885 -6.925 1.00 78.44 179 ALA A C 1
ATOM 1411 O O . ALA A 1 179 ? -0.533 -18.515 -7.774 1.00 78.44 179 ALA A O 1
ATOM 1412 N N . SER A 1 180 ? -0.150 -16.611 -6.632 1.00 84.44 180 SER A N 1
ATOM 1413 C CA . SER A 1 180 ? -1.036 -15.749 -7.416 1.00 84.44 180 SER A CA 1
ATOM 1414 C C . SER A 1 180 ? -0.669 -15.792 -8.901 1.00 84.44 180 SER A C 1
ATOM 1416 O O . SER A 1 180 ? 0.498 -15.633 -9.276 1.00 84.44 180 SER A O 1
ATOM 1418 N N . ASP A 1 181 ? -1.684 -15.980 -9.744 1.00 83.06 181 ASP A N 1
ATOM 1419 C CA . ASP A 1 181 ? -1.545 -16.059 -11.197 1.00 83.06 181 ASP A CA 1
ATOM 1420 C C . ASP A 1 181 ? -1.374 -14.657 -11.809 1.00 83.06 181 ASP A C 1
ATOM 1422 O O . ASP A 1 181 ? -0.699 -14.482 -12.831 1.00 83.06 181 ASP A O 1
ATOM 1426 N N . ALA A 1 182 ? -1.993 -13.643 -11.188 1.00 86.69 182 ALA A N 1
ATOM 1427 C CA . ALA A 1 182 ? -2.046 -12.283 -11.718 1.00 86.69 182 ALA A CA 1
ATOM 1428 C C . ALA A 1 182 ? -1.037 -11.311 -11.083 1.00 86.69 182 ALA A C 1
ATOM 1430 O O . ALA A 1 182 ? -0.732 -10.296 -11.716 1.00 86.69 182 ALA A O 1
ATOM 1431 N N . SER A 1 183 ? -0.518 -11.594 -9.882 1.00 91.44 183 SER A N 1
ATOM 1432 C CA . SER A 1 183 ? 0.442 -10.720 -9.194 1.00 91.44 183 SER A CA 1
ATOM 1433 C C . SER A 1 183 ? 1.756 -10.588 -9.964 1.00 91.44 183 SER A C 1
ATOM 1435 O O . SER A 1 183 ? 2.242 -11.512 -10.630 1.00 91.44 183 SER A O 1
ATOM 1437 N N . LEU A 1 184 ? 2.379 -9.416 -9.852 1.00 91.88 184 LEU A N 1
ATOM 1438 C CA . LEU A 1 184 ? 3.680 -9.160 -10.453 1.00 91.88 184 LEU A CA 1
ATOM 1439 C C . LEU A 1 184 ? 4.848 -9.743 -9.662 1.00 91.88 184 LEU A C 1
ATOM 1441 O O . LEU A 1 184 ? 5.883 -9.984 -10.283 1.00 91.88 184 LEU A O 1
ATOM 1445 N N . LEU A 1 185 ? 4.736 -9.989 -8.352 1.00 93.62 185 LEU A N 1
ATOM 1446 C CA . LEU A 1 185 ? 5.892 -10.424 -7.555 1.00 93.62 185 LEU A CA 1
ATOM 1447 C C . LEU A 1 185 ? 6.507 -11.756 -8.038 1.00 93.62 185 LEU A C 1
ATOM 1449 O O . LEU A 1 185 ? 7.717 -11.759 -8.302 1.00 93.62 185 LEU A O 1
ATOM 1453 N N . PRO A 1 186 ? 5.729 -12.838 -8.274 1.00 90.69 186 PRO A N 1
ATOM 1454 C CA . PRO A 1 186 ? 6.271 -14.070 -8.856 1.00 90.69 186 PRO A CA 1
ATOM 1455 C C . PRO A 1 186 ? 6.983 -13.826 -10.191 1.00 90.69 186 PRO A C 1
ATOM 1457 O O . PRO A 1 186 ? 8.022 -14.413 -10.487 1.00 90.69 186 PRO A O 1
ATOM 1460 N N . ARG A 1 187 ? 6.453 -12.909 -11.008 1.00 89.81 187 ARG A N 1
ATOM 1461 C CA . ARG A 1 187 ? 7.014 -12.579 -12.324 1.00 89.81 187 ARG A CA 1
ATOM 1462 C C . ARG A 1 187 ? 8.316 -11.794 -12.199 1.00 89.81 187 ARG A C 1
ATOM 1464 O O . ARG A 1 187 ? 9.266 -12.093 -12.920 1.00 89.81 187 ARG A O 1
ATOM 1471 N N . LEU A 1 188 ? 8.389 -10.839 -11.272 1.00 90.69 188 LEU A N 1
ATOM 1472 C CA . LEU A 1 188 ? 9.602 -10.066 -10.989 1.00 90.69 188 LEU A CA 1
ATOM 1473 C C . LEU A 1 188 ? 10.759 -10.959 -10.538 1.00 90.69 188 LEU A C 1
ATOM 1475 O O . LEU A 1 188 ? 11.904 -10.667 -10.887 1.00 90.69 188 LEU A O 1
ATOM 1479 N N . ALA A 1 189 ? 10.459 -12.049 -9.827 1.00 90.56 189 ALA A N 1
ATOM 1480 C CA . ALA A 1 189 ? 11.446 -13.039 -9.405 1.00 90.56 189 ALA A CA 1
ATOM 1481 C C . ALA A 1 189 ? 12.065 -13.816 -10.579 1.00 90.56 189 ALA A C 1
ATOM 1483 O O . ALA A 1 189 ? 13.177 -14.312 -10.454 1.00 90.56 189 ALA A O 1
ATOM 1484 N N . THR A 1 190 ? 11.396 -13.880 -11.735 1.00 88.69 190 THR A N 1
ATOM 1485 C CA . THR A 1 190 ? 11.934 -14.530 -12.948 1.00 88.69 190 THR A CA 1
ATOM 1486 C C . THR A 1 190 ? 12.751 -13.592 -13.842 1.00 88.69 190 THR A C 1
ATOM 1488 O O . THR A 1 190 ? 13.343 -14.026 -14.830 1.00 88.69 190 THR A O 1
ATOM 1491 N N . TRP A 1 191 ? 12.771 -12.288 -13.547 1.00 88.94 191 TRP A N 1
ATOM 1492 C CA . TRP A 1 191 ? 13.402 -11.277 -14.395 1.00 88.94 191 TRP A CA 1
ATOM 1493 C C . TRP A 1 191 ? 14.750 -10.834 -13.833 1.00 88.94 191 TRP A C 1
ATOM 1495 O O . TRP A 1 191 ? 14.809 -10.202 -12.785 1.00 88.94 191 TRP A O 1
ATOM 1505 N N . GLN A 1 192 ? 15.825 -11.014 -14.602 1.00 88.56 192 GLN A N 1
ATOM 1506 C CA . GLN A 1 192 ? 17.204 -10.740 -14.166 1.00 88.56 192 GLN A CA 1
ATOM 1507 C C . GLN A 1 192 ? 17.438 -9.332 -13.570 1.00 88.56 192 GLN A C 1
ATOM 1509 O O . GLN A 1 192 ? 18.299 -9.150 -12.716 1.00 88.56 192 GLN A O 1
ATOM 1514 N N . LYS A 1 193 ? 16.694 -8.306 -14.010 1.00 88.00 193 LYS A N 1
ATOM 1515 C CA . LYS A 1 193 ? 16.848 -6.925 -13.504 1.00 88.00 193 LYS A CA 1
ATOM 1516 C C . LYS A 1 193 ? 16.241 -6.695 -12.113 1.00 88.00 193 LYS A C 1
ATOM 1518 O O . LYS A 1 193 ? 16.640 -5.735 -11.448 1.00 88.00 193 LYS A O 1
ATOM 1523 N N . SER A 1 194 ? 15.268 -7.519 -11.726 1.00 91.06 194 SER A N 1
ATOM 1524 C CA . SER A 1 194 ? 14.460 -7.392 -10.505 1.00 91.06 194 SER A CA 1
ATOM 1525 C C . SER A 1 194 ? 14.489 -8.632 -9.613 1.00 91.06 194 SER A C 1
ATOM 1527 O O . SER A 1 194 ? 13.912 -8.590 -8.532 1.00 91.06 194 SER A O 1
ATOM 1529 N N . GLU A 1 195 ? 15.141 -9.709 -10.050 1.00 93.06 195 GLU A N 1
ATOM 1530 C CA . GLU A 1 195 ? 15.235 -10.987 -9.345 1.00 93.06 195 GLU A CA 1
ATOM 1531 C C . GLU A 1 195 ? 15.762 -10.806 -7.919 1.00 93.06 195 GLU A C 1
ATOM 1533 O O . GLU A 1 195 ? 15.153 -11.300 -6.977 1.00 93.06 195 GLU A O 1
ATOM 1538 N N . ASP A 1 196 ? 16.836 -10.031 -7.741 1.00 92.75 196 ASP A N 1
ATOM 1539 C CA . ASP A 1 196 ? 17.438 -9.785 -6.429 1.00 92.75 196 ASP A CA 1
ATOM 1540 C C . ASP A 1 196 ? 16.461 -9.116 -5.452 1.00 92.75 196 ASP A C 1
ATOM 1542 O O . ASP A 1 196 ? 16.338 -9.538 -4.303 1.00 92.75 196 ASP A O 1
ATOM 1546 N N . VAL A 1 197 ? 15.734 -8.100 -5.917 1.00 94.69 197 VAL A N 1
ATOM 1547 C CA . VAL A 1 197 ? 14.719 -7.390 -5.125 1.00 94.69 197 VAL A CA 1
ATOM 1548 C C . VAL A 1 197 ? 13.538 -8.294 -4.815 1.00 94.69 197 VAL A C 1
ATOM 1550 O O . VAL A 1 197 ? 13.099 -8.366 -3.672 1.00 94.69 197 VAL A O 1
ATOM 1553 N N . ALA A 1 198 ? 13.025 -8.992 -5.827 1.00 94.50 198 ALA A N 1
ATOM 1554 C CA . ALA A 1 198 ? 11.859 -9.846 -5.688 1.00 94.50 198 ALA A CA 1
ATOM 1555 C C . ALA A 1 198 ? 12.126 -10.998 -4.713 1.00 94.50 198 ALA A C 1
ATOM 1557 O O . ALA A 1 198 ? 11.310 -11.236 -3.830 1.00 94.50 198 ALA A O 1
ATOM 1558 N N . GLN A 1 199 ? 13.293 -11.644 -4.797 1.00 94.19 199 GLN A N 1
ATOM 1559 C CA . GLN A 1 199 ? 13.682 -12.697 -3.856 1.00 94.19 199 GLN A CA 1
ATOM 1560 C C . GLN A 1 199 ? 13.741 -12.183 -2.419 1.00 94.19 199 GLN A C 1
ATOM 1562 O O . GLN A 1 199 ? 13.220 -12.824 -1.511 1.00 94.19 199 GLN A O 1
ATOM 1567 N N . LYS A 1 200 ? 14.312 -10.997 -2.190 1.00 95.75 200 LYS A N 1
ATOM 1568 C CA . LYS A 1 200 ? 14.327 -10.402 -0.849 1.00 95.75 200 LYS A CA 1
ATOM 1569 C C . LYS A 1 200 ? 12.932 -10.083 -0.326 1.00 95.75 200 LYS A C 1
ATOM 1571 O O . LYS A 1 200 ? 12.680 -10.323 0.849 1.00 95.75 200 LYS A O 1
ATOM 1576 N N . ILE A 1 201 ? 12.030 -9.586 -1.174 1.00 96.69 201 ILE A N 1
ATOM 1577 C CA . ILE A 1 201 ? 10.632 -9.354 -0.789 1.00 96.69 201 ILE A CA 1
ATOM 1578 C C . ILE A 1 201 ? 9.957 -10.684 -0.432 1.00 96.69 201 ILE A C 1
ATOM 1580 O O . ILE A 1 201 ? 9.309 -10.758 0.605 1.00 96.69 201 ILE A O 1
ATOM 1584 N N . LEU A 1 202 ? 10.156 -11.748 -1.216 1.00 94.88 202 LEU A N 1
ATOM 1585 C CA . LEU A 1 202 ? 9.621 -13.083 -0.912 1.00 94.88 202 LEU A CA 1
ATOM 1586 C C . LEU A 1 202 ? 10.144 -13.624 0.428 1.00 94.88 202 LEU A C 1
ATOM 1588 O O . LEU A 1 202 ? 9.368 -14.151 1.221 1.00 94.88 202 LEU A O 1
ATOM 1592 N N . TYR A 1 203 ? 11.435 -13.444 0.725 1.00 94.50 203 TYR A N 1
ATOM 1593 C CA . TYR A 1 203 ? 11.989 -13.788 2.039 1.00 94.50 203 TYR A CA 1
ATOM 1594 C C . TYR A 1 203 ? 11.459 -12.892 3.160 1.00 94.50 203 TYR A C 1
ATOM 1596 O O . TYR A 1 203 ? 11.271 -13.367 4.277 1.00 94.50 203 TYR A O 1
ATOM 1604 N N . SER A 1 204 ? 11.201 -11.614 2.880 1.00 96.25 204 SER A N 1
ATOM 1605 C CA . SER A 1 204 ? 10.566 -10.699 3.831 1.00 96.25 204 SER A CA 1
ATOM 1606 C C . SER A 1 204 ? 9.157 -11.178 4.174 1.00 96.25 204 SER A C 1
ATOM 1608 O O . SER A 1 204 ? 8.820 -11.250 5.348 1.00 96.25 204 SER A O 1
ATOM 1610 N N . ILE A 1 205 ? 8.366 -11.579 3.172 1.00 95.12 205 ILE A N 1
ATOM 1611 C CA . ILE A 1 205 ? 7.033 -12.166 3.368 1.00 95.12 205 ILE A CA 1
ATOM 1612 C C . ILE A 1 205 ? 7.141 -13.430 4.220 1.00 95.12 205 ILE A C 1
ATOM 1614 O O . ILE A 1 205 ? 6.445 -13.540 5.222 1.00 95.12 205 ILE A O 1
ATOM 1618 N N . GLU A 1 206 ? 8.054 -14.345 3.889 1.00 92.62 206 GLU A N 1
ATOM 1619 C CA . GLU A 1 206 ? 8.267 -15.560 4.682 1.00 92.62 206 GLU A CA 1
ATOM 1620 C C . GLU A 1 206 ? 8.604 -15.256 6.145 1.00 92.62 206 GLU A C 1
ATOM 1622 O O . GLU A 1 206 ? 8.136 -15.968 7.024 1.00 92.62 206 GLU A O 1
ATOM 1627 N N . CYS A 1 207 ? 9.433 -14.243 6.416 1.00 94.00 207 CYS A N 1
ATOM 1628 C CA . CYS A 1 207 ? 9.859 -13.880 7.768 1.00 94.00 207 CYS A CA 1
ATOM 1629 C C . CYS A 1 207 ? 8.749 -13.204 8.578 1.00 94.00 207 CYS A C 1
ATOM 1631 O O . CYS A 1 207 ? 8.505 -13.619 9.712 1.00 94.00 207 CYS A O 1
ATOM 1633 N N . GLU A 1 208 ? 8.077 -12.204 8.009 1.00 94.56 208 GLU A N 1
ATOM 1634 C CA . GLU A 1 208 ? 7.035 -11.441 8.709 1.00 94.56 208 GLU A CA 1
ATOM 1635 C C . GLU A 1 208 ? 5.763 -12.275 8.900 1.00 94.56 208 GLU A C 1
ATOM 1637 O O . GLU A 1 208 ? 5.157 -12.278 9.969 1.00 94.56 208 GLU A O 1
ATOM 1642 N N . MET A 1 209 ? 5.397 -13.098 7.914 1.00 92.31 209 MET A N 1
ATOM 1643 C CA . MET A 1 209 ? 4.197 -13.933 7.997 1.00 92.31 209 MET A CA 1
ATOM 1644 C C . MET A 1 209 ? 4.382 -15.159 8.907 1.00 92.31 209 MET A C 1
ATOM 1646 O O . MET A 1 209 ? 3.460 -15.967 9.022 1.00 92.31 209 MET A O 1
ATOM 1650 N N . ARG A 1 210 ? 5.528 -15.345 9.592 1.00 89.75 210 ARG A N 1
ATOM 1651 C CA . ARG A 1 210 ? 5.761 -16.502 10.488 1.00 89.75 210 ARG A CA 1
ATOM 1652 C C . ARG A 1 210 ? 4.795 -16.563 11.661 1.00 89.75 210 ARG A C 1
ATOM 1654 O O . ARG A 1 210 ? 4.393 -17.672 12.010 1.00 89.75 210 ARG A O 1
ATOM 1661 N N . SER A 1 211 ? 4.413 -15.424 12.233 1.00 86.88 211 SER A N 1
ATOM 1662 C CA . SER A 1 211 ? 3.431 -15.358 13.326 1.00 86.88 211 SER A CA 1
ATOM 1663 C C . SER A 1 211 ? 1.982 -15.456 12.839 1.00 86.88 211 SER A C 1
ATOM 1665 O O . SER A 1 211 ? 1.101 -15.794 13.622 1.00 86.88 211 SER A O 1
ATOM 1667 N N . CYS A 1 212 ? 1.729 -15.213 11.549 1.00 89.38 212 CYS A N 1
ATOM 1668 C CA . CYS A 1 212 ? 0.390 -15.250 10.966 1.00 89.38 212 CYS A CA 1
ATOM 1669 C C . CYS A 1 212 ? -0.121 -16.693 10.777 1.00 89.38 212 CYS A C 1
ATOM 1671 O O . CYS A 1 212 ? 0.684 -17.607 10.561 1.00 89.38 212 CYS A O 1
ATOM 1673 N N . PRO A 1 213 ? -1.444 -16.935 10.796 1.00 86.44 213 PRO A N 1
ATOM 1674 C CA . PRO A 1 213 ? -2.001 -18.276 10.582 1.00 86.44 213 PRO A CA 1
ATOM 1675 C C . PRO A 1 213 ? -1.983 -18.728 9.117 1.00 86.44 213 PRO A C 1
ATOM 1677 O O . PRO A 1 213 ? -2.010 -19.926 8.844 1.00 86.44 213 PRO A O 1
ATOM 1680 N N . TYR A 1 214 ? -1.895 -17.787 8.181 1.00 89.19 214 TYR A N 1
ATOM 1681 C CA . TYR A 1 214 ? -1.758 -18.023 6.746 1.00 89.19 214 TYR A CA 1
ATOM 1682 C C . TYR A 1 214 ? -0.627 -17.164 6.172 1.00 89.19 214 TYR A C 1
ATOM 1684 O O . TYR A 1 214 ? -0.140 -16.240 6.823 1.00 89.19 214 TYR A O 1
ATOM 1692 N N . THR A 1 215 ? -0.205 -17.484 4.953 1.00 90.81 215 THR A N 1
ATOM 1693 C CA . THR A 1 215 ? 0.762 -16.709 4.169 1.00 90.81 215 THR A CA 1
ATOM 1694 C C . THR A 1 215 ? 0.074 -15.950 3.027 1.00 90.81 215 THR A C 1
ATOM 1696 O O . THR A 1 215 ? -1.108 -16.171 2.769 1.00 90.81 215 THR A O 1
ATOM 1699 N N . LEU A 1 216 ? 0.773 -15.043 2.338 1.00 90.19 216 LEU A N 1
ATOM 1700 C CA . LEU A 1 216 ? 0.163 -14.183 1.311 1.00 90.19 216 LEU A CA 1
ATOM 1701 C C . LEU A 1 216 ? -0.127 -14.888 -0.022 1.00 90.19 216 LEU A C 1
ATOM 1703 O O . LEU A 1 216 ? -0.969 -14.396 -0.766 1.00 90.19 216 LEU A O 1
ATOM 1707 N N . GLY A 1 217 ? 0.528 -16.010 -0.336 1.00 88.25 217 GLY A N 1
ATOM 1708 C CA . GLY A 1 217 ? 0.307 -16.736 -1.592 1.00 88.25 217 GLY A CA 1
ATOM 1709 C C . GLY A 1 217 ? 0.939 -16.054 -2.810 1.00 88.25 217 GLY A C 1
ATOM 1710 O O . GLY A 1 217 ? 0.400 -16.113 -3.912 1.00 88.25 217 GLY A O 1
ATOM 1711 N N . LEU A 1 218 ? 2.081 -15.389 -2.636 1.00 88.69 218 LEU A N 1
ATOM 1712 C CA . LEU A 1 218 ? 2.795 -14.634 -3.673 1.00 88.69 218 LEU A CA 1
ATOM 1713 C C . LEU A 1 218 ? 4.028 -15.371 -4.221 1.00 88.69 218 LEU A C 1
ATOM 1715 O O . LEU A 1 218 ? 4.865 -14.773 -4.898 1.00 88.69 218 LEU A O 1
ATOM 1719 N N . GLY A 1 219 ? 4.139 -16.673 -3.954 1.00 85.19 219 GLY A N 1
ATOM 1720 C CA . GLY A 1 219 ? 5.277 -17.499 -4.362 1.00 85.19 219 GLY A CA 1
ATOM 1721 C C . GLY A 1 219 ? 6.416 -17.529 -3.343 1.00 85.19 219 GLY A C 1
ATOM 1722 O O . GLY A 1 219 ? 7.528 -17.937 -3.679 1.00 85.19 219 GLY A O 1
ATOM 1723 N N . GLU A 1 220 ? 6.165 -17.091 -2.108 1.00 88.56 220 GLU A N 1
ATOM 1724 C CA . GLU A 1 220 ? 7.098 -17.254 -0.999 1.00 88.56 220 GLU A CA 1
ATOM 1725 C C . GLU A 1 220 ? 7.352 -18.745 -0.689 1.00 88.56 220 GLU A C 1
ATOM 1727 O O . GLU A 1 220 ? 6.491 -19.591 -0.965 1.00 88.56 220 GLU A O 1
ATOM 1732 N N . PRO A 1 221 ? 8.517 -19.090 -0.104 1.00 84.06 221 PRO A N 1
ATOM 1733 C CA . PRO A 1 221 ? 8.882 -20.480 0.167 1.00 84.06 221 PRO A CA 1
ATOM 1734 C C . PRO A 1 221 ? 7.886 -21.241 1.048 1.00 84.06 221 PRO A C 1
ATOM 1736 O O . PRO A 1 221 ? 7.747 -22.449 0.876 1.00 84.06 221 PRO A O 1
ATOM 1739 N N . ASN A 1 222 ? 7.217 -20.558 1.984 1.00 84.56 222 ASN A N 1
ATOM 1740 C CA . ASN A 1 222 ? 6.253 -21.124 2.923 1.00 84.56 222 ASN A CA 1
ATOM 1741 C C . ASN A 1 222 ? 6.801 -22.354 3.667 1.00 84.56 222 ASN A C 1
ATOM 1743 O O . ASN A 1 222 ? 6.242 -23.453 3.608 1.00 84.56 222 ASN A O 1
ATOM 1747 N N . LEU A 1 223 ? 7.913 -22.176 4.391 1.00 82.69 223 LEU A N 1
ATOM 1748 C CA . LEU A 1 223 ? 8.630 -23.282 5.050 1.00 82.69 223 LEU A CA 1
ATOM 1749 C C . LEU A 1 223 ? 7.790 -23.969 6.134 1.00 82.69 223 LEU A C 1
ATOM 1751 O O . LEU A 1 223 ? 8.010 -25.130 6.467 1.00 82.69 223 LEU A O 1
ATOM 1755 N N . SER A 1 224 ? 6.823 -23.238 6.681 1.00 81.06 224 SER A N 1
ATOM 1756 C CA . SER A 1 224 ? 5.877 -23.726 7.686 1.00 81.06 224 SER A CA 1
ATOM 1757 C C . SER A 1 224 ? 4.709 -24.543 7.120 1.00 81.06 224 SER A C 1
ATOM 1759 O O . SER A 1 224 ? 3.962 -25.132 7.898 1.00 81.06 224 SER A O 1
ATOM 1761 N N . GLY A 1 225 ? 4.533 -24.581 5.793 1.00 77.69 225 GLY A N 1
ATOM 1762 C CA . GLY A 1 225 ? 3.417 -25.272 5.146 1.00 77.69 225 GLY A CA 1
ATOM 1763 C C . GLY A 1 225 ? 2.048 -24.718 5.540 1.00 77.69 225 GLY A C 1
ATOM 1764 O O . GLY A 1 225 ? 1.090 -25.478 5.670 1.00 77.69 225 GLY A O 1
ATOM 1765 N N . LYS A 1 226 ? 1.964 -23.404 5.772 1.00 84.88 226 LYS A N 1
ATOM 1766 C CA . LYS A 1 226 ? 0.724 -22.725 6.149 1.00 84.88 226 LYS A CA 1
ATOM 1767 C C . LYS A 1 226 ? -0.215 -22.553 4.958 1.00 84.88 226 LYS A C 1
ATOM 1769 O O . LYS A 1 226 ? 0.265 -22.418 3.834 1.00 84.88 226 LYS A O 1
ATOM 1774 N N . PRO A 1 227 ? -1.537 -22.497 5.182 1.00 86.38 227 PRO A N 1
ATOM 1775 C CA . PRO A 1 227 ? -2.466 -22.092 4.137 1.00 86.38 227 PRO A CA 1
ATOM 1776 C C . PRO A 1 227 ? -2.074 -20.754 3.499 1.00 86.38 227 PRO A C 1
ATOM 1778 O O . PRO A 1 227 ? -1.523 -19.883 4.173 1.00 86.38 227 PRO A O 1
ATOM 1781 N N . SER A 1 228 ? -2.404 -20.568 2.223 1.00 88.06 228 SER A N 1
ATOM 1782 C CA . SER A 1 228 ? -2.173 -19.310 1.506 1.00 88.06 228 SER A CA 1
ATOM 1783 C C . SER A 1 228 ? -3.477 -18.530 1.355 1.00 88.06 228 SER A C 1
ATOM 1785 O O . SER A 1 228 ? -4.530 -19.113 1.095 1.00 88.06 228 SER A O 1
ATOM 1787 N N . LEU A 1 229 ? -3.407 -17.209 1.501 1.00 90.50 229 LEU A N 1
ATOM 1788 C CA . LEU A 1 229 ? -4.492 -16.299 1.149 1.00 90.50 229 LEU A CA 1
ATOM 1789 C C . LEU A 1 229 ? -4.793 -16.418 -0.353 1.00 90.50 229 LEU A C 1
ATOM 1791 O O . LEU A 1 229 ? -3.874 -16.481 -1.171 1.00 90.50 229 LEU A O 1
ATOM 1795 N N . ASP A 1 230 ? -6.071 -16.399 -0.728 1.00 90.25 230 ASP A N 1
ATOM 1796 C CA . ASP A 1 230 ? -6.498 -16.251 -2.123 1.00 90.25 230 ASP A CA 1
ATOM 1797 C C . ASP A 1 230 ? -6.236 -14.808 -2.595 1.00 90.25 230 ASP A C 1
ATOM 1799 O O . ASP A 1 230 ? -7.128 -13.951 -2.633 1.00 90.25 230 ASP A O 1
ATOM 1803 N N . TYR A 1 231 ? -4.964 -14.516 -2.880 1.00 91.38 231 TYR A N 1
ATOM 1804 C CA . TYR A 1 231 ? -4.489 -13.171 -3.197 1.00 91.38 231 TYR A CA 1
ATOM 1805 C C . TYR A 1 231 ? -5.198 -12.587 -4.421 1.00 91.38 231 TYR A C 1
ATOM 1807 O O . TYR A 1 231 ? -5.550 -11.409 -4.425 1.00 91.38 231 TYR A O 1
ATOM 1815 N N . ASP A 1 232 ? -5.465 -13.403 -5.443 1.00 90.56 232 ASP A N 1
ATOM 1816 C CA . ASP A 1 232 ? -6.135 -12.950 -6.665 1.00 90.56 232 ASP A CA 1
ATOM 1817 C C . ASP A 1 232 ? -7.590 -12.562 -6.406 1.00 90.56 232 ASP A C 1
ATOM 1819 O O . ASP A 1 232 ? -8.060 -11.554 -6.942 1.00 90.56 232 ASP A O 1
ATOM 1823 N N . ARG A 1 233 ? -8.288 -13.302 -5.538 1.00 89.94 233 ARG A N 1
ATOM 1824 C CA . ARG A 1 233 ? -9.659 -12.972 -5.137 1.00 89.94 233 ARG A CA 1
ATOM 1825 C C . ARG A 1 233 ? -9.739 -11.689 -4.314 1.00 89.94 233 ARG A C 1
ATOM 1827 O O . ARG A 1 233 ? -10.681 -10.919 -4.496 1.00 89.94 233 ARG A O 1
ATOM 1834 N N . VAL A 1 234 ? -8.779 -11.465 -3.416 1.00 91.06 234 VAL A N 1
ATOM 1835 C CA . VAL A 1 234 ? -8.763 -10.296 -2.522 1.00 91.06 234 VAL A CA 1
ATOM 1836 C C . VAL A 1 234 ? -8.212 -9.059 -3.226 1.00 91.06 234 VAL A C 1
ATOM 1838 O O . VAL A 1 234 ? -8.890 -8.038 -3.324 1.00 91.06 234 VAL A O 1
ATOM 1841 N N . CYS A 1 235 ? -6.971 -9.134 -3.703 1.00 91.94 235 CYS A N 1
ATOM 1842 C CA . CYS A 1 235 ? -6.252 -7.992 -4.254 1.00 91.94 235 CYS A CA 1
ATOM 1843 C C . CYS A 1 235 ? -6.746 -7.629 -5.660 1.00 91.94 235 CYS A C 1
ATOM 1845 O O . CYS A 1 235 ? -6.683 -6.459 -6.042 1.00 91.94 235 CYS A O 1
ATOM 1847 N N . LYS A 1 236 ? -7.238 -8.611 -6.429 1.00 92.56 236 LYS A N 1
ATOM 1848 C CA . LYS A 1 236 ? -7.617 -8.470 -7.845 1.00 92.56 236 LYS A CA 1
ATOM 1849 C C . LYS A 1 236 ? -6.531 -7.777 -8.689 1.00 92.56 236 LYS A C 1
ATOM 1851 O O . LYS A 1 236 ? -6.806 -6.745 -9.314 1.00 92.56 236 LYS A O 1
ATOM 1856 N N . PRO A 1 237 ? -5.296 -8.324 -8.756 1.00 91.62 237 PRO A N 1
ATOM 1857 C CA . PRO A 1 237 ? -4.174 -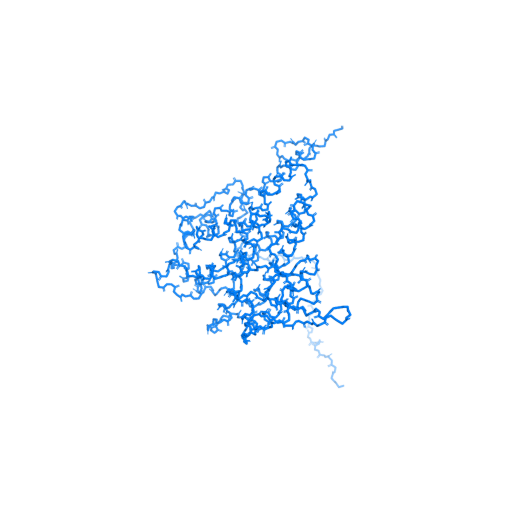7.660 -9.430 1.00 91.62 237 PRO A CA 1
ATOM 1858 C C . PRO A 1 237 ? -4.472 -7.300 -10.890 1.00 91.62 237 PRO A C 1
ATOM 1860 O O . PRO A 1 237 ? -4.107 -6.221 -11.349 1.00 91.62 237 PRO A O 1
ATOM 1863 N N . ALA A 1 238 ? -5.210 -8.147 -11.615 1.00 89.50 238 ALA A N 1
ATOM 1864 C CA . ALA A 1 238 ? -5.593 -7.891 -13.004 1.00 89.50 238 ALA A CA 1
ATOM 1865 C C . ALA A 1 238 ? -6.426 -6.604 -13.175 1.00 89.50 238 ALA A C 1
ATOM 1867 O O . ALA A 1 238 ? -6.148 -5.803 -14.072 1.00 89.50 238 ALA A O 1
ATOM 1868 N N . GLU A 1 239 ? -7.412 -6.375 -12.301 1.00 91.62 239 GLU A N 1
ATOM 1869 C CA . GLU A 1 239 ? -8.236 -5.159 -12.312 1.00 91.62 239 GLU A CA 1
ATOM 1870 C C . GLU A 1 239 ? -7.398 -3.932 -11.939 1.00 91.62 239 GLU A C 1
ATOM 1872 O O . GLU A 1 239 ? -7.479 -2.889 -12.591 1.00 91.62 239 GLU A O 1
ATOM 1877 N N . LEU A 1 240 ? -6.518 -4.078 -10.946 1.00 91.88 240 LEU A N 1
ATOM 1878 C CA . LEU A 1 240 ? -5.616 -3.019 -10.505 1.00 91.88 240 LEU A CA 1
ATOM 1879 C C . LEU A 1 240 ? -4.610 -2.623 -11.597 1.00 91.88 240 LEU A C 1
ATOM 1881 O O . LEU A 1 240 ? -4.347 -1.442 -11.827 1.00 91.88 240 LEU A O 1
ATOM 1885 N N . HIS A 1 241 ? -4.070 -3.595 -12.331 1.00 89.00 241 HIS A N 1
ATOM 1886 C CA . HIS A 1 241 ? -3.156 -3.353 -13.446 1.00 89.00 241 HIS A CA 1
ATOM 1887 C C . HIS A 1 241 ? -3.841 -2.698 -14.649 1.00 89.00 241 HIS A C 1
ATOM 1889 O O . HIS A 1 241 ? -3.179 -1.964 -15.389 1.00 89.00 241 HIS A O 1
ATOM 1895 N N . ALA A 1 242 ? -5.153 -2.879 -14.828 1.00 88.00 242 ALA A N 1
ATOM 1896 C CA . ALA A 1 242 ? -5.921 -2.134 -15.827 1.00 88.00 242 ALA A CA 1
ATOM 1897 C C . ALA A 1 242 ? -5.972 -0.623 -15.516 1.00 88.00 242 ALA A C 1
ATOM 1899 O O . ALA A 1 242 ? -6.121 0.200 -16.424 1.00 88.00 242 ALA A O 1
ATOM 1900 N N . LEU A 1 243 ? -5.763 -0.241 -14.251 1.00 85.62 243 LEU A N 1
ATOM 1901 C CA . LEU A 1 243 ? -5.630 1.145 -13.799 1.00 85.62 243 LEU A CA 1
ATOM 1902 C C . LEU A 1 243 ? -4.181 1.657 -13.868 1.00 85.62 243 LEU A C 1
ATOM 1904 O O . LEU A 1 243 ? -3.871 2.694 -13.300 1.00 85.62 243 LEU A O 1
ATOM 1908 N N . LYS A 1 244 ? -3.264 0.970 -14.567 1.00 77.38 244 LYS A N 1
ATOM 1909 C CA . LYS A 1 244 ? -1.855 1.399 -14.666 1.00 77.38 244 LYS A CA 1
ATOM 1910 C C . LYS A 1 244 ? -1.658 2.730 -15.400 1.00 77.38 244 LYS A C 1
ATOM 1912 O O . LYS A 1 244 ? -0.637 3.386 -15.199 1.00 77.38 244 LYS A O 1
ATOM 1917 N N . ARG A 1 245 ? -2.576 3.071 -16.302 1.00 73.06 245 ARG A N 1
ATOM 1918 C CA . ARG A 1 245 ? -2.490 4.246 -17.171 1.00 73.06 245 ARG A CA 1
ATOM 1919 C C . ARG A 1 245 ? -3.312 5.387 -16.592 1.00 73.06 245 ARG A C 1
ATOM 1921 O O . ARG A 1 245 ? -4.479 5.177 -16.247 1.00 73.06 245 ARG A O 1
ATOM 1928 N N . SER A 1 246 ? -2.714 6.574 -16.514 1.00 65.25 246 SER A N 1
ATOM 1929 C CA . SER A 1 246 ? -3.456 7.767 -16.127 1.00 65.25 246 SER A CA 1
ATOM 1930 C C . SER A 1 246 ? -4.396 8.186 -17.268 1.00 65.25 246 SER A C 1
ATOM 1932 O O . SER A 1 246 ? -4.067 8.002 -18.443 1.00 65.25 246 SER A O 1
ATOM 1934 N N . PRO A 1 247 ? -5.568 8.779 -16.976 1.00 60.72 247 PRO A N 1
ATOM 1935 C CA . PRO A 1 247 ? -6.472 9.290 -18.012 1.00 60.72 247 PRO A CA 1
ATOM 1936 C C . PRO A 1 247 ? -5.833 10.405 -18.854 1.00 60.72 247 PRO A C 1
ATOM 1938 O O . PRO A 1 247 ? -6.269 10.700 -19.965 1.00 60.72 247 PRO A O 1
ATOM 1941 N N . SER A 1 248 ? -4.753 11.003 -18.345 1.00 53.56 248 SER A N 1
ATOM 1942 C CA . SER A 1 248 ? -3.910 11.977 -19.036 1.00 53.56 248 SER A CA 1
ATOM 1943 C C . SER A 1 248 ? -3.109 11.391 -20.208 1.00 53.56 248 SER A C 1
ATOM 1945 O O . SER A 1 248 ? -2.385 12.138 -20.862 1.00 53.56 248 SER A O 1
ATOM 1947 N N . ASP A 1 249 ? -3.264 10.106 -20.538 1.00 51.91 249 ASP A N 1
ATOM 1948 C CA . ASP A 1 249 ? -2.790 9.521 -21.801 1.00 51.91 249 ASP A CA 1
ATOM 1949 C C . ASP A 1 249 ? -3.328 10.271 -23.039 1.00 51.91 249 ASP A C 1
ATOM 1951 O O . ASP A 1 249 ? -2.682 10.280 -24.085 1.00 51.91 249 ASP A O 1
ATOM 1955 N N . HIS A 1 250 ? -4.445 11.001 -22.911 1.00 48.38 250 HIS A N 1
ATOM 1956 C CA . HIS A 1 250 ? -4.937 11.927 -23.940 1.00 48.38 250 HIS A CA 1
ATOM 1957 C C . HIS A 1 250 ? -4.025 13.152 -24.186 1.00 48.38 250 HIS A C 1
ATOM 1959 O O . HIS A 1 250 ? -4.198 13.841 -25.188 1.00 48.38 250 HIS A O 1
ATOM 1965 N N . MET A 1 251 ? -3.048 13.417 -23.309 1.00 53.03 251 MET A N 1
ATOM 1966 C CA . MET A 1 251 ? -2.091 14.535 -23.390 1.00 53.03 251 MET A CA 1
ATOM 1967 C C . MET A 1 251 ? -0.687 14.109 -23.863 1.00 53.03 251 MET A C 1
ATOM 1969 O O . MET A 1 251 ? 0.244 14.907 -23.788 1.00 53.03 251 MET A O 1
ATOM 1973 N N . ASN A 1 252 ? -0.503 12.868 -24.345 1.00 54.25 252 ASN A N 1
ATOM 1974 C CA . ASN A 1 252 ? 0.797 12.315 -24.778 1.00 54.25 252 ASN A CA 1
ATOM 1975 C C . ASN A 1 252 ? 1.900 12.333 -23.693 1.00 54.25 252 ASN A C 1
ATOM 1977 O O . ASN A 1 252 ? 3.089 12.348 -24.004 1.00 54.25 252 ASN A O 1
ATOM 1981 N N . LEU A 1 253 ? 1.526 12.291 -22.410 1.00 61.75 253 LEU A N 1
ATOM 1982 C CA . LEU A 1 253 ? 2.446 12.273 -21.263 1.00 61.75 253 LEU A CA 1
ATOM 1983 C C . LEU A 1 253 ? 2.962 10.855 -20.955 1.00 61.75 253 LEU A C 1
ATOM 1985 O O . LEU A 1 253 ? 2.915 10.396 -19.811 1.00 61.75 253 LEU A O 1
ATOM 1989 N N . GLN A 1 254 ? 3.479 10.153 -21.969 1.00 63.94 254 GLN A N 1
ATOM 1990 C CA . GLN A 1 254 ? 4.096 8.823 -21.819 1.00 63.94 254 GLN A CA 1
ATOM 1991 C C . GLN A 1 254 ? 5.523 8.894 -21.264 1.00 63.94 254 GLN A C 1
ATOM 1993 O O . GLN A 1 254 ? 6.411 8.147 -21.675 1.00 63.94 254 GLN A O 1
ATOM 1998 N N . ASN A 1 255 ? 5.752 9.797 -20.318 1.00 77.50 255 ASN A N 1
ATOM 1999 C CA . ASN A 1 255 ? 7.062 9.965 -19.733 1.00 77.50 255 ASN A CA 1
ATOM 2000 C C . ASN A 1 255 ? 7.173 9.157 -18.437 1.00 77.50 255 ASN A C 1
ATOM 2002 O O . ASN A 1 255 ? 6.221 9.020 -17.664 1.00 77.50 255 ASN A O 1
ATOM 2006 N N . SER A 1 256 ? 8.362 8.629 -18.185 1.00 84.19 256 SER A N 1
ATOM 2007 C CA . SER A 1 256 ? 8.682 7.816 -17.011 1.00 84.19 256 SER A CA 1
ATOM 2008 C C . SER A 1 256 ? 8.472 8.556 -15.687 1.00 84.19 256 SER A C 1
ATOM 2010 O O . SER A 1 256 ? 8.008 7.954 -14.726 1.00 84.19 256 SER A O 1
ATOM 2012 N N . GLU A 1 257 ? 8.731 9.865 -15.628 1.00 87.06 257 GLU A N 1
ATOM 2013 C CA . GLU A 1 257 ? 8.491 10.692 -14.438 1.00 87.06 257 GLU A CA 1
ATOM 2014 C C . GLU A 1 257 ? 7.008 10.777 -14.055 1.00 87.06 257 GLU A C 1
ATOM 2016 O O . GLU A 1 257 ? 6.666 10.731 -12.874 1.00 87.06 257 GLU A O 1
ATOM 2021 N N . ASN A 1 258 ? 6.116 10.825 -15.047 1.00 87.69 258 ASN A N 1
ATOM 2022 C CA . ASN A 1 258 ? 4.675 10.828 -14.817 1.00 87.69 258 ASN A CA 1
ATOM 2023 C C . ASN A 1 258 ? 4.229 9.484 -14.224 1.00 87.69 258 ASN A C 1
ATOM 2025 O O . ASN A 1 258 ? 3.468 9.446 -13.263 1.00 87.69 258 ASN A O 1
ATOM 2029 N N . GLN A 1 259 ? 4.771 8.372 -14.739 1.00 88.06 259 GLN A N 1
ATOM 2030 C CA . GLN A 1 259 ? 4.520 7.038 -14.184 1.00 88.06 259 GLN A CA 1
ATOM 2031 C C . GLN A 1 259 ? 5.034 6.901 -12.745 1.00 88.06 259 GLN A C 1
ATOM 2033 O O . GLN A 1 259 ? 4.360 6.275 -11.925 1.00 88.06 259 GLN A O 1
ATOM 2038 N N . THR A 1 260 ? 6.188 7.499 -12.431 1.00 90.31 260 THR A N 1
ATOM 2039 C CA . THR A 1 260 ? 6.731 7.571 -11.068 1.00 90.31 260 THR A CA 1
ATOM 2040 C C . THR A 1 260 ? 5.775 8.317 -10.145 1.00 90.31 260 THR A C 1
ATOM 2042 O O . THR A 1 260 ? 5.324 7.740 -9.159 1.00 90.31 260 THR A O 1
ATOM 2045 N N . LEU A 1 261 ? 5.407 9.559 -10.482 1.00 90.38 261 LEU A N 1
ATOM 2046 C CA . LEU A 1 261 ? 4.507 10.373 -9.658 1.00 90.38 261 LEU A CA 1
ATOM 2047 C C . LEU A 1 261 ? 3.147 9.687 -9.465 1.00 90.38 261 LEU A C 1
ATOM 2049 O O . LEU A 1 261 ? 2.641 9.604 -8.350 1.00 90.38 261 LEU A O 1
ATOM 2053 N N . TYR A 1 262 ? 2.576 9.158 -10.548 1.00 89.69 262 TYR A N 1
ATOM 2054 C CA . TYR A 1 262 ? 1.319 8.416 -10.526 1.00 89.69 262 TYR A CA 1
ATOM 2055 C C . TYR A 1 262 ? 1.381 7.200 -9.592 1.00 89.69 262 TYR A C 1
ATOM 2057 O O . TYR A 1 262 ? 0.493 7.015 -8.764 1.00 89.69 262 TYR A O 1
ATOM 2065 N N . SER A 1 263 ? 2.445 6.395 -9.684 1.00 92.62 263 SER A N 1
ATOM 2066 C CA . SER A 1 263 ? 2.600 5.194 -8.853 1.00 92.62 263 SER A CA 1
ATOM 2067 C C . SER A 1 263 ? 2.801 5.549 -7.380 1.00 92.62 263 SER A C 1
ATOM 2069 O O . SER A 1 263 ? 2.132 4.962 -6.536 1.00 92.62 263 SER A O 1
ATOM 2071 N N . VAL A 1 264 ? 3.654 6.536 -7.072 1.00 94.75 264 VAL A N 1
ATOM 2072 C CA . VAL A 1 264 ? 3.885 7.015 -5.696 1.00 94.75 264 VAL A CA 1
ATOM 2073 C C . VAL A 1 264 ? 2.572 7.433 -5.043 1.00 94.75 264 VAL A C 1
ATOM 2075 O O . VAL A 1 264 ? 2.244 6.958 -3.960 1.00 94.75 264 VAL A O 1
ATOM 2078 N N . HIS A 1 265 ? 1.780 8.258 -5.727 1.00 94.00 265 HIS A N 1
ATOM 2079 C CA . HIS A 1 265 ? 0.521 8.733 -5.168 1.00 94.00 265 HIS A CA 1
ATOM 2080 C C . HIS A 1 265 ? -0.556 7.647 -5.091 1.00 94.00 265 HIS A C 1
ATOM 2082 O O . HIS A 1 265 ? -1.307 7.629 -4.129 1.00 94.00 265 HIS A O 1
ATOM 2088 N N . GLN A 1 266 ? -0.632 6.697 -6.026 1.00 94.69 266 GLN A N 1
ATOM 2089 C CA . GLN A 1 266 ? -1.575 5.580 -5.875 1.00 94.69 266 GLN A CA 1
ATOM 2090 C C . GLN A 1 266 ? -1.231 4.673 -4.687 1.00 94.69 266 GLN A C 1
ATOM 2092 O O . GLN A 1 266 ? -2.140 4.208 -3.998 1.00 94.69 266 GLN A O 1
ATOM 2097 N N . ILE A 1 267 ? 0.062 4.443 -4.423 1.00 97.00 267 ILE A N 1
ATOM 2098 C CA . ILE A 1 267 ? 0.503 3.737 -3.211 1.00 97.00 267 ILE A CA 1
ATOM 2099 C C . ILE A 1 267 ? 0.092 4.553 -1.983 1.00 97.00 267 ILE A C 1
ATOM 2101 O O . ILE A 1 267 ? -0.529 4.004 -1.076 1.00 97.00 267 ILE A O 1
ATOM 2105 N N . LEU A 1 268 ? 0.386 5.857 -1.982 1.00 96.81 268 LEU A N 1
ATOM 2106 C CA . LEU A 1 268 ? 0.049 6.765 -0.887 1.00 96.81 268 LEU A CA 1
ATOM 2107 C C . LEU A 1 268 ? -1.452 6.725 -0.568 1.00 96.81 268 LEU A C 1
ATOM 2109 O O . LEU A 1 268 ? -1.823 6.497 0.576 1.00 96.81 268 LEU A O 1
ATOM 2113 N N . GLU A 1 269 ? -2.310 6.870 -1.576 1.00 96.44 269 GLU A N 1
ATOM 2114 C CA . GLU A 1 269 ? -3.771 6.895 -1.419 1.00 96.44 269 GLU A CA 1
ATOM 2115 C C . GLU A 1 269 ? -4.336 5.549 -0.956 1.00 96.44 269 GLU A C 1
ATOM 2117 O O . GLU A 1 269 ? -5.254 5.516 -0.141 1.00 96.44 269 GLU A O 1
ATOM 2122 N N . SER A 1 270 ? -3.744 4.433 -1.394 1.00 97.31 270 SER A N 1
ATOM 2123 C CA . SER A 1 270 ? -4.124 3.104 -0.893 1.00 97.31 270 SER A CA 1
ATOM 2124 C C . SER A 1 270 ? -3.891 3.003 0.619 1.00 97.31 270 SER A C 1
ATOM 2126 O O . SER A 1 270 ? -4.757 2.537 1.356 1.00 97.31 270 SER A O 1
ATOM 2128 N N . TRP A 1 271 ? -2.748 3.501 1.102 1.00 98.00 271 TRP A N 1
ATOM 2129 C CA . TRP A 1 271 ? -2.417 3.503 2.529 1.00 98.00 271 TRP A CA 1
ATOM 2130 C C . TRP A 1 271 ? -3.157 4.581 3.329 1.00 98.00 271 TRP A C 1
ATOM 2132 O O . TRP A 1 271 ? -3.506 4.331 4.479 1.00 98.00 271 TRP A O 1
ATOM 2142 N N . ILE A 1 272 ? -3.475 5.735 2.733 1.00 97.25 272 ILE A N 1
ATOM 2143 C CA . ILE A 1 272 ? -4.367 6.746 3.328 1.00 97.25 272 ILE A CA 1
ATOM 2144 C C . ILE A 1 272 ? -5.752 6.141 3.570 1.00 97.25 272 ILE A C 1
ATOM 2146 O O . ILE A 1 272 ? -6.312 6.299 4.658 1.00 97.25 272 ILE A O 1
ATOM 2150 N N . TYR A 1 273 ? -6.289 5.408 2.593 1.00 96.81 273 TYR A N 1
ATOM 2151 C CA . TYR A 1 273 ? -7.575 4.736 2.742 1.00 96.81 273 TYR A CA 1
ATOM 2152 C C . TYR A 1 273 ? -7.525 3.686 3.863 1.00 96.81 273 TYR A C 1
ATOM 2154 O O . TYR A 1 273 ? -8.402 3.681 4.729 1.00 96.81 273 TYR A O 1
ATOM 2162 N N . THR A 1 274 ? -6.476 2.852 3.908 1.00 96.81 274 THR A N 1
ATOM 2163 C CA . THR A 1 274 ? -6.232 1.897 5.008 1.00 96.81 274 THR A CA 1
ATOM 2164 C C . THR A 1 274 ? -6.214 2.599 6.371 1.00 96.81 274 THR A C 1
ATOM 2166 O O . THR A 1 274 ? -6.932 2.182 7.281 1.00 96.81 274 THR A O 1
ATOM 2169 N N . SER A 1 275 ? -5.472 3.705 6.505 1.00 96.75 275 SER A N 1
ATOM 2170 C CA . SER A 1 275 ? -5.442 4.526 7.725 1.00 96.75 275 SER A CA 1
ATOM 2171 C C . SER A 1 275 ? -6.826 5.030 8.118 1.00 96.75 275 SER A C 1
ATOM 2173 O O . SER A 1 275 ? -7.188 4.979 9.290 1.00 96.75 275 SER A O 1
ATOM 2175 N N . GLY A 1 276 ? -7.627 5.484 7.151 1.00 95.94 276 GLY A N 1
ATOM 2176 C CA . GLY A 1 276 ? -8.995 5.937 7.397 1.00 95.94 276 GLY A CA 1
ATOM 2177 C C . GLY A 1 276 ? -9.901 4.835 7.951 1.00 95.94 276 GLY A C 1
ATOM 2178 O O . GLY A 1 276 ? -10.739 5.103 8.811 1.00 95.94 276 GLY A O 1
ATOM 2179 N N . GLN A 1 277 ? -9.728 3.590 7.506 1.00 95.12 277 GLN A N 1
ATOM 2180 C CA . GLN A 1 277 ? -10.490 2.451 8.028 1.00 95.12 277 GLN A CA 1
ATOM 2181 C C . GLN A 1 277 ? -10.015 2.023 9.425 1.00 95.12 277 GLN A C 1
ATOM 2183 O O . GLN A 1 277 ? -10.846 1.709 10.276 1.00 95.12 277 GLN A O 1
ATOM 2188 N N . ILE A 1 278 ? -8.706 2.082 9.697 1.00 94.81 278 ILE A N 1
ATOM 2189 C CA . ILE A 1 278 ? -8.154 1.848 11.042 1.00 94.81 278 ILE A CA 1
ATOM 2190 C C . ILE A 1 278 ? -8.637 2.926 12.017 1.00 94.81 278 ILE A C 1
ATOM 2192 O O . ILE A 1 278 ? -9.068 2.605 13.117 1.00 94.81 278 ILE A O 1
ATOM 2196 N N . LEU A 1 279 ? -8.654 4.196 11.612 1.00 95.06 279 LEU A N 1
ATOM 2197 C CA . LEU A 1 279 ? -9.170 5.301 12.429 1.00 95.06 279 LEU A CA 1
ATOM 2198 C C . LEU A 1 279 ? -10.643 5.119 12.811 1.00 95.06 279 LEU A C 1
ATOM 2200 O O . LEU A 1 279 ? -11.008 5.351 13.965 1.00 95.06 279 LEU A O 1
ATOM 2204 N N . LYS A 1 280 ? -11.479 4.667 11.868 1.00 93.75 280 LYS A N 1
ATOM 2205 C CA . LYS A 1 280 ? -12.875 4.303 12.156 1.00 93.75 280 LYS A CA 1
ATOM 2206 C C . LYS A 1 280 ? -12.943 3.174 13.182 1.00 93.75 280 LYS A C 1
ATOM 2208 O O . LYS A 1 280 ? -13.608 3.336 14.197 1.00 93.75 280 LYS A O 1
ATOM 2213 N N . ARG A 1 281 ? -12.166 2.103 12.980 1.00 92.19 281 ARG A N 1
ATOM 2214 C CA . ARG A 1 281 ? -12.071 0.978 13.924 1.00 92.19 281 ARG A CA 1
ATOM 2215 C C . ARG A 1 281 ? -11.640 1.419 15.325 1.00 92.19 281 ARG A C 1
ATOM 2217 O O . ARG A 1 281 ? -12.254 0.989 16.291 1.00 92.19 281 ARG A O 1
ATOM 2224 N N . ILE A 1 282 ? -10.636 2.290 15.439 1.00 92.88 282 ILE A N 1
ATOM 2225 C CA . ILE A 1 282 ? -10.193 2.853 16.723 1.00 92.88 282 ILE A CA 1
ATOM 2226 C C . ILE A 1 282 ? -11.341 3.614 17.388 1.00 92.88 282 ILE A C 1
ATOM 2228 O O . ILE A 1 282 ? -11.552 3.476 18.589 1.00 92.88 282 ILE A O 1
ATOM 2232 N N . SER A 1 283 ? -12.086 4.424 16.628 1.00 92.44 283 SER A N 1
ATOM 2233 C CA . SER A 1 283 ? -13.231 5.156 17.176 1.00 92.44 283 SER A CA 1
ATOM 2234 C C . SER A 1 283 ? -14.299 4.208 17.713 1.00 92.44 283 SER A C 1
ATOM 2236 O O . SER A 1 283 ? -14.734 4.398 18.847 1.00 92.44 283 SER A O 1
ATOM 2238 N N . ASP A 1 284 ? -14.654 3.177 16.944 1.00 91.75 284 ASP A N 1
ATOM 2239 C CA . ASP A 1 284 ? -15.640 2.169 17.340 1.00 91.75 284 ASP A CA 1
ATOM 2240 C C . ASP A 1 284 ? -15.178 1.417 18.605 1.00 91.75 284 ASP A C 1
ATOM 2242 O O . ASP A 1 284 ? -15.937 1.268 19.558 1.00 91.75 284 ASP A O 1
ATOM 2246 N N . GLN A 1 285 ? -13.902 1.022 18.679 1.00 90.50 285 GLN A N 1
ATOM 2247 C CA . GLN A 1 285 ? -13.324 0.344 19.850 1.00 90.50 285 GLN A CA 1
ATOM 2248 C C . GLN A 1 285 ? -13.292 1.232 21.100 1.00 90.50 285 GLN A C 1
ATOM 2250 O O . GLN A 1 285 ? -13.541 0.753 22.206 1.00 90.50 285 GLN A O 1
ATOM 2255 N N . ILE A 1 286 ? -13.012 2.531 20.950 1.00 90.25 286 ILE A N 1
ATOM 2256 C CA . ILE A 1 286 ? -13.084 3.492 22.061 1.00 90.25 286 ILE A CA 1
ATOM 2257 C C . ILE A 1 286 ? -14.524 3.597 22.582 1.00 90.25 286 ILE A C 1
ATOM 2259 O O . ILE A 1 286 ? -14.729 3.661 23.795 1.00 90.25 286 ILE A O 1
ATOM 2263 N N . GLU A 1 287 ? -15.516 3.600 21.688 1.00 90.31 287 GLU A N 1
ATOM 2264 C CA . GLU A 1 287 ? -16.940 3.633 22.045 1.00 90.31 287 GLU A CA 1
ATOM 2265 C C . GLU A 1 287 ? -17.394 2.327 22.724 1.00 90.31 287 GLU A C 1
ATOM 2267 O O . GLU A 1 287 ? -18.123 2.377 23.718 1.00 90.31 287 GLU A O 1
ATOM 2272 N N . GLU A 1 288 ? -16.892 1.174 22.269 1.00 90.50 288 GLU A N 1
ATOM 2273 C CA . GLU A 1 288 ? -17.104 -0.152 22.876 1.00 90.50 288 GLU A CA 1
ATOM 2274 C C . GLU A 1 288 ? -16.291 -0.376 24.174 1.00 90.50 288 GLU A C 1
ATOM 2276 O O . GLU A 1 288 ? -16.483 -1.385 24.854 1.00 90.50 288 GLU A O 1
ATOM 2281 N N . ARG A 1 289 ? -15.435 0.580 24.574 1.00 87.56 289 ARG A N 1
ATOM 2282 C CA . ARG A 1 289 ? -14.501 0.506 25.722 1.00 87.56 289 ARG A CA 1
ATOM 2283 C C . ARG A 1 289 ? -13.434 -0.599 25.609 1.00 87.56 289 ARG A C 1
ATOM 2285 O O . ARG A 1 289 ? -12.862 -1.017 26.617 1.00 87.56 289 ARG A O 1
ATOM 2292 N N . GLU A 1 290 ? -13.103 -1.031 24.395 1.00 88.75 290 GLU A N 1
ATOM 2293 C CA . GLU A 1 290 ? -12.017 -1.977 24.096 1.00 88.75 290 GLU A CA 1
ATOM 2294 C C . GLU A 1 290 ? -10.666 -1.243 23.964 1.00 88.75 290 GLU A C 1
ATOM 2296 O O . GLU A 1 290 ? -10.068 -1.145 22.891 1.00 88.75 290 GLU A O 1
ATOM 2301 N N . PHE A 1 291 ? -10.175 -0.676 25.071 1.00 88.50 291 PHE A N 1
ATOM 2302 C CA . PHE A 1 291 ? -9.012 0.224 25.043 1.00 88.50 291 PHE A CA 1
ATOM 2303 C C . PHE A 1 291 ? -7.687 -0.451 24.666 1.00 88.50 291 PHE A C 1
ATOM 2305 O O . PHE A 1 291 ? -6.819 0.206 24.095 1.00 88.50 291 PHE A O 1
ATOM 2312 N N . GLU A 1 292 ? -7.516 -1.741 24.965 1.00 88.50 292 GLU A N 1
ATOM 2313 C CA . GLU A 1 292 ? -6.307 -2.490 24.600 1.00 88.50 292 GLU A CA 1
ATOM 2314 C C . GLU A 1 292 ? -6.183 -2.618 23.076 1.00 88.50 292 GLU A C 1
ATOM 2316 O O . GLU A 1 292 ? -5.183 -2.196 22.498 1.00 88.50 292 GLU A O 1
ATOM 2321 N N . SER A 1 293 ? -7.244 -3.081 22.411 1.00 87.69 293 SER A N 1
ATOM 2322 C CA . SER A 1 293 ? -7.306 -3.175 20.949 1.00 87.69 293 SER A CA 1
ATOM 2323 C C . SER A 1 293 ? -7.231 -1.800 20.280 1.00 87.69 293 SER A C 1
ATOM 2325 O O . SER A 1 293 ? -6.544 -1.646 19.268 1.00 87.69 293 SER A O 1
ATOM 2327 N N . ALA A 1 294 ? -7.854 -0.770 20.866 1.00 90.50 294 ALA A N 1
ATOM 2328 C CA . ALA A 1 294 ? -7.722 0.604 20.380 1.00 90.50 294 ALA A CA 1
ATOM 2329 C C . ALA A 1 294 ? -6.270 1.112 20.462 1.00 90.50 294 ALA A C 1
ATOM 2331 O O . ALA A 1 294 ? -5.802 1.788 19.545 1.00 90.50 294 ALA A O 1
ATOM 2332 N N . CYS A 1 295 ? -5.540 0.772 21.530 1.00 90.38 295 CYS A N 1
ATOM 2333 C CA . CYS A 1 295 ? -4.131 1.130 21.704 1.00 90.38 295 CYS A CA 1
ATOM 2334 C C . CYS A 1 295 ? -3.241 0.437 20.662 1.00 90.38 295 CYS A C 1
ATOM 2336 O O . CYS A 1 295 ? -2.437 1.102 20.003 1.00 90.38 295 CYS A O 1
ATOM 2338 N N . SER A 1 296 ? -3.438 -0.868 20.444 1.00 91.31 296 SER A N 1
ATOM 2339 C CA . SER A 1 296 ? -2.733 -1.633 19.407 1.00 91.31 296 SER A CA 1
ATOM 2340 C C . SER A 1 296 ? -2.969 -1.051 18.009 1.00 91.31 296 SER A C 1
ATOM 2342 O O . SER A 1 296 ? -2.010 -0.804 17.275 1.00 91.31 296 SER A O 1
ATOM 2344 N N . ASN A 1 297 ? -4.219 -0.716 17.669 1.00 92.62 297 ASN A N 1
ATOM 2345 C CA . ASN A 1 297 ? -4.543 -0.051 16.403 1.00 92.62 297 ASN A CA 1
ATOM 2346 C C . ASN A 1 297 ? -3.939 1.364 16.305 1.00 92.62 297 ASN A C 1
ATOM 2348 O O . ASN A 1 297 ? -3.542 1.779 15.217 1.00 92.62 297 ASN A O 1
ATOM 2352 N N . CYS A 1 298 ? -3.824 2.114 17.409 1.00 93.31 298 CYS A N 1
ATOM 2353 C CA . CYS A 1 298 ? -3.134 3.413 17.413 1.00 93.31 298 CYS A CA 1
ATOM 2354 C C . CYS A 1 298 ? -1.637 3.266 17.106 1.00 93.31 298 CYS A C 1
ATOM 2356 O O . CYS A 1 298 ? -1.092 4.047 16.325 1.00 93.31 298 CYS A O 1
ATOM 2358 N N . TRP A 1 299 ? -0.978 2.258 17.682 1.00 94.44 299 TRP A N 1
ATOM 2359 C CA . TRP A 1 299 ? 0.423 1.953 17.378 1.00 94.44 299 TRP A CA 1
ATOM 2360 C C . TRP A 1 299 ? 0.608 1.537 15.912 1.00 94.44 299 TRP A C 1
ATOM 2362 O O . TRP A 1 299 ? 1.535 1.986 15.233 1.00 94.44 299 TRP A O 1
ATOM 2372 N N . LEU A 1 300 ? -0.319 0.741 15.380 1.00 95.25 300 LEU A N 1
ATOM 2373 C CA . LEU A 1 300 ? -0.326 0.372 13.968 1.00 95.25 300 LEU A CA 1
ATOM 2374 C C . LEU A 1 300 ? -0.535 1.588 13.051 1.00 95.25 300 LEU A C 1
ATOM 2376 O O . LEU A 1 300 ? 0.124 1.720 12.020 1.00 95.25 300 LEU A O 1
ATOM 2380 N N . LEU A 1 301 ? -1.413 2.514 13.439 1.00 95.62 301 LEU A N 1
ATOM 2381 C CA . LEU A 1 301 ? -1.627 3.764 12.717 1.00 95.62 301 LEU A CA 1
ATOM 2382 C C . LEU A 1 301 ? -0.349 4.619 12.678 1.00 95.62 301 LEU A C 1
ATOM 2384 O O . LEU A 1 301 ? -0.032 5.187 11.635 1.00 95.62 301 LEU A O 1
ATOM 2388 N N . GLU A 1 302 ? 0.418 4.682 13.770 1.00 95.62 302 GLU A N 1
ATOM 2389 C CA . GLU A 1 302 ? 1.729 5.350 13.797 1.00 95.62 302 GLU A CA 1
ATOM 2390 C C . GLU A 1 302 ? 2.706 4.718 12.791 1.00 95.62 302 GLU A C 1
ATOM 2392 O O . GLU A 1 302 ? 3.373 5.424 12.027 1.00 95.62 302 GLU A O 1
ATOM 2397 N N . LYS A 1 303 ? 2.761 3.382 12.732 1.00 96.81 303 LYS A N 1
ATOM 2398 C CA . LYS A 1 303 ? 3.558 2.655 11.732 1.00 96.81 303 LYS A CA 1
ATOM 2399 C C . LYS A 1 303 ? 3.147 3.022 10.305 1.00 96.81 303 LYS A C 1
ATOM 2401 O O . LYS A 1 303 ? 4.022 3.253 9.469 1.00 96.81 303 LYS A O 1
ATOM 2406 N N . ILE A 1 304 ? 1.848 3.150 10.032 1.00 97.38 304 ILE A N 1
ATOM 2407 C CA . ILE A 1 304 ? 1.364 3.572 8.712 1.00 97.38 304 ILE A CA 1
ATOM 2408 C C . ILE A 1 304 ? 1.726 5.033 8.425 1.00 97.38 304 ILE A C 1
ATOM 2410 O O . ILE A 1 304 ? 2.149 5.326 7.313 1.00 97.38 304 ILE A O 1
ATOM 2414 N N . TRP A 1 305 ? 1.662 5.949 9.394 1.00 96.56 305 TRP A N 1
ATOM 2415 C CA . TRP A 1 305 ? 2.139 7.327 9.195 1.00 96.56 305 TRP A CA 1
ATOM 2416 C C . TRP A 1 305 ? 3.626 7.388 8.819 1.00 96.56 305 TRP A C 1
ATOM 2418 O O . TRP A 1 305 ? 4.003 8.115 7.897 1.00 96.56 305 TRP A O 1
ATOM 2428 N N . ASN A 1 306 ? 4.461 6.569 9.462 1.00 97.12 306 ASN A N 1
ATOM 2429 C CA . ASN A 1 306 ? 5.872 6.433 9.092 1.00 97.12 306 ASN A CA 1
ATOM 2430 C C . ASN A 1 306 ? 6.047 5.856 7.677 1.00 97.12 306 ASN A C 1
ATOM 2432 O O . ASN A 1 306 ? 6.961 6.256 6.953 1.00 97.12 306 ASN A O 1
ATOM 2436 N N . LEU A 1 307 ? 5.177 4.931 7.263 1.00 97.88 307 LEU A N 1
ATOM 2437 C CA . LEU A 1 307 ? 5.150 4.407 5.899 1.00 97.88 307 LEU A CA 1
ATOM 2438 C C . LEU A 1 307 ? 4.732 5.486 4.885 1.00 97.88 307 LEU A C 1
ATOM 2440 O O . LEU A 1 307 ? 5.373 5.614 3.845 1.00 97.88 307 LEU A O 1
ATOM 2444 N N . LEU A 1 308 ? 3.703 6.286 5.183 1.00 96.88 308 LEU A N 1
ATOM 2445 C CA . LEU A 1 308 ? 3.234 7.381 4.324 1.00 96.88 308 LEU A CA 1
ATOM 2446 C C . LEU A 1 308 ? 4.345 8.403 4.067 1.00 96.88 308 LEU A C 1
ATOM 2448 O O . LEU A 1 308 ? 4.559 8.785 2.918 1.00 96.88 308 LEU A O 1
ATOM 2452 N N . SER A 1 309 ? 5.108 8.770 5.101 1.00 95.00 309 SER A N 1
ATOM 2453 C CA . SER A 1 309 ? 6.278 9.644 4.952 1.00 95.00 309 SER A CA 1
ATOM 2454 C C . SER A 1 309 ? 7.350 9.025 4.044 1.00 95.00 309 SER A C 1
ATOM 2456 O O . SER A 1 309 ? 7.882 9.707 3.172 1.00 95.00 309 SER A O 1
ATOM 2458 N N . GLN A 1 310 ? 7.624 7.722 4.177 1.00 95.88 310 GLN A N 1
ATOM 2459 C CA . GLN A 1 310 ? 8.565 7.024 3.291 1.00 95.88 310 GLN A CA 1
ATOM 2460 C C . GLN A 1 310 ? 8.085 6.966 1.836 1.00 95.88 310 GLN A C 1
ATOM 2462 O O . GLN A 1 310 ? 8.909 7.061 0.926 1.00 95.88 310 GLN A O 1
ATOM 2467 N N . ILE A 1 311 ? 6.777 6.786 1.612 1.00 96.56 311 ILE A N 1
ATOM 2468 C CA . ILE A 1 311 ? 6.171 6.785 0.274 1.00 96.56 311 ILE A CA 1
ATOM 2469 C C . ILE A 1 311 ? 6.301 8.171 -0.351 1.00 96.56 311 ILE A C 1
ATOM 2471 O O . ILE A 1 311 ? 6.724 8.270 -1.502 1.00 96.56 311 ILE A O 1
ATOM 2475 N N . GLU A 1 312 ? 5.962 9.224 0.399 1.00 91.56 312 GLU A N 1
ATOM 2476 C CA . GLU A 1 312 ? 6.093 10.600 -0.068 1.00 91.56 312 GLU A CA 1
ATOM 2477 C C . GLU A 1 312 ? 7.538 10.869 -0.492 1.00 91.56 312 GLU A C 1
ATOM 2479 O O . GLU A 1 312 ? 7.755 11.221 -1.647 1.00 91.56 312 GLU A O 1
ATOM 2484 N N . ASP A 1 313 ? 8.531 10.573 0.349 1.00 93.00 313 ASP A N 1
ATOM 2485 C CA . ASP A 1 313 ? 9.959 10.803 0.075 1.00 93.00 313 ASP A CA 1
ATOM 2486 C C . ASP A 1 313 ? 10.491 10.159 -1.222 1.00 93.00 313 ASP A C 1
ATOM 2488 O O . ASP A 1 313 ? 11.539 10.569 -1.729 1.00 93.00 313 ASP A O 1
ATOM 2492 N N . LEU A 1 314 ? 9.793 9.180 -1.812 1.00 93.06 314 LEU A N 1
ATOM 2493 C CA . LEU A 1 314 ? 10.196 8.589 -3.093 1.00 93.06 314 LEU A CA 1
ATOM 2494 C C . LEU A 1 314 ? 10.228 9.609 -4.235 1.00 93.06 314 LEU A C 1
ATOM 2496 O O . LEU A 1 314 ? 11.013 9.436 -5.168 1.00 93.06 314 LEU A O 1
ATOM 2500 N N . HIS A 1 315 ? 9.437 10.687 -4.172 1.00 87.44 315 HIS A N 1
ATOM 2501 C CA . HIS A 1 315 ? 9.486 11.732 -5.200 1.00 87.44 315 HIS A CA 1
ATOM 2502 C C . HIS A 1 315 ? 10.848 12.445 -5.248 1.00 87.44 315 HIS A C 1
ATOM 2504 O O . HIS A 1 315 ? 11.243 12.916 -6.313 1.00 87.44 315 HIS A O 1
ATOM 2510 N N . LEU A 1 316 ? 11.595 12.473 -4.136 1.00 90.06 316 LEU A N 1
ATOM 2511 C CA . LEU A 1 316 ? 12.920 13.099 -4.043 1.00 90.06 316 LEU A CA 1
ATOM 2512 C C . LEU A 1 316 ? 13.997 12.346 -4.837 1.00 90.06 316 LEU A C 1
ATOM 2514 O O . LEU A 1 316 ? 15.069 12.887 -5.094 1.00 90.06 316 LEU A O 1
ATOM 2518 N N . LEU A 1 317 ? 13.730 11.095 -5.221 1.00 91.25 317 LEU A N 1
ATOM 2519 C CA . LEU A 1 317 ? 14.626 10.287 -6.054 1.00 91.25 317 LEU A CA 1
ATOM 2520 C C . LEU A 1 317 ? 14.474 10.583 -7.550 1.00 91.25 317 LEU A C 1
ATOM 2522 O O . LEU A 1 317 ? 15.231 10.052 -8.372 1.00 91.25 317 LEU A O 1
ATOM 2526 N N . MET A 1 318 ? 13.463 11.368 -7.916 1.00 89.69 318 MET A N 1
ATOM 2527 C CA . MET A 1 318 ? 13.267 11.822 -9.279 1.00 89.69 318 MET A CA 1
ATOM 2528 C C . MET A 1 318 ? 14.266 12.925 -9.608 1.00 89.69 318 MET A C 1
ATOM 2530 O O . MET A 1 318 ? 14.560 13.783 -8.779 1.00 89.69 318 MET A O 1
ATOM 2534 N N . ASP A 1 319 ? 14.777 12.901 -10.836 1.00 89.81 319 ASP A N 1
ATOM 2535 C CA . ASP A 1 319 ? 15.674 13.946 -11.301 1.00 89.81 319 ASP A CA 1
ATOM 2536 C C . ASP A 1 319 ? 14.975 15.326 -11.245 1.00 89.81 319 ASP A C 1
ATOM 2538 O O . ASP A 1 319 ? 13.813 15.430 -11.665 1.00 89.81 319 ASP A O 1
ATOM 2542 N N . PRO A 1 320 ? 15.633 16.379 -10.718 1.00 90.00 320 PRO A N 1
ATOM 2543 C CA . PRO A 1 320 ? 15.021 17.697 -10.580 1.00 90.00 320 PRO A CA 1
ATOM 2544 C C . PRO A 1 320 ? 14.528 18.293 -11.902 1.00 90.00 320 PRO A C 1
ATOM 2546 O O . PRO A 1 320 ? 13.466 18.921 -11.916 1.00 90.00 320 PRO A O 1
ATOM 2549 N N . ASP A 1 321 ? 15.242 18.082 -13.011 1.00 89.31 321 ASP A N 1
ATOM 2550 C CA . ASP A 1 321 ? 14.853 18.626 -14.315 1.00 89.31 321 ASP A CA 1
ATOM 2551 C C . ASP A 1 321 ? 13.628 17.887 -14.864 1.00 89.31 321 ASP A C 1
ATOM 2553 O O . ASP A 1 321 ? 12.688 18.513 -15.371 1.00 89.31 321 ASP A O 1
ATOM 2557 N N . ASP A 1 322 ? 13.584 16.561 -14.694 1.00 88.50 322 ASP A N 1
ATOM 2558 C CA . ASP A 1 322 ? 12.407 15.756 -15.034 1.00 88.50 322 ASP A CA 1
ATOM 2559 C C . ASP A 1 322 ? 11.189 16.153 -14.181 1.00 88.50 322 ASP A C 1
ATOM 2561 O O . ASP A 1 322 ? 10.083 16.298 -14.713 1.00 88.50 322 ASP A O 1
ATOM 2565 N N . PHE A 1 323 ? 11.378 16.406 -12.880 1.00 88.12 323 PHE A N 1
ATOM 2566 C CA . PHE A 1 323 ? 10.310 16.900 -12.009 1.00 88.12 323 PHE A CA 1
ATOM 2567 C C . PHE A 1 323 ? 9.802 18.275 -12.444 1.00 88.12 323 PHE A C 1
ATOM 2569 O O . PHE A 1 323 ? 8.592 18.477 -12.536 1.00 88.12 323 PHE A O 1
ATOM 2576 N N . LEU A 1 324 ? 10.692 19.229 -12.731 1.00 87.31 324 LEU A N 1
ATOM 2577 C CA . LEU A 1 324 ? 10.302 20.574 -13.164 1.00 87.31 324 LEU A CA 1
ATOM 2578 C C . LEU A 1 324 ? 9.554 20.541 -14.501 1.00 87.31 324 LEU A C 1
ATOM 2580 O O . LEU A 1 324 ? 8.554 21.250 -14.663 1.00 87.31 324 LEU A O 1
ATOM 2584 N N . ARG A 1 325 ? 9.982 19.684 -15.436 1.00 87.75 325 ARG A N 1
ATOM 2585 C CA . ARG A 1 325 ? 9.258 19.440 -16.690 1.00 87.75 325 ARG A CA 1
ATOM 2586 C C . ARG A 1 325 ? 7.849 18.920 -16.415 1.00 87.75 325 ARG A C 1
ATOM 2588 O O . ARG A 1 325 ? 6.886 19.501 -16.919 1.00 87.75 325 ARG A O 1
ATOM 2595 N N . LEU A 1 326 ? 7.722 17.885 -15.584 1.00 87.00 326 LEU A N 1
ATOM 2596 C CA . LEU A 1 326 ? 6.429 17.296 -15.234 1.00 87.00 326 LEU A CA 1
ATOM 2597 C C . LEU A 1 326 ? 5.521 18.287 -14.503 1.00 87.00 326 LEU A C 1
ATOM 2599 O O . LEU A 1 326 ? 4.338 18.395 -14.815 1.00 87.00 326 LEU A O 1
ATOM 2603 N N . LYS A 1 327 ? 6.076 19.058 -13.566 1.00 86.00 327 LYS A N 1
ATOM 2604 C CA . LYS A 1 327 ? 5.367 20.103 -12.822 1.00 86.00 327 LYS A CA 1
ATOM 2605 C C . LYS A 1 327 ? 4.714 21.111 -13.768 1.00 86.00 327 LYS A C 1
ATOM 2607 O O . LYS A 1 327 ? 3.555 21.475 -13.567 1.00 86.00 327 LYS A O 1
ATOM 2612 N N . ASN A 1 328 ? 5.439 21.533 -14.805 1.00 84.81 328 ASN A N 1
ATOM 2613 C CA . ASN A 1 328 ? 4.923 22.443 -15.824 1.00 84.81 328 ASN A CA 1
ATOM 2614 C C . ASN A 1 328 ? 3.834 21.7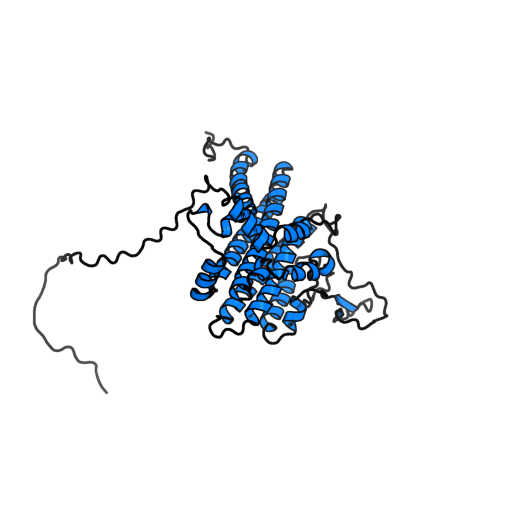80 -16.678 1.00 84.81 328 ASN A C 1
ATOM 2616 O O . ASN A 1 328 ? 2.794 22.392 -16.914 1.00 84.81 328 ASN A O 1
ATOM 2620 N N . GLN A 1 329 ? 4.036 20.525 -17.089 1.00 83.31 329 GLN A N 1
ATOM 2621 C CA . GLN A 1 329 ? 3.060 19.759 -17.874 1.00 83.31 329 GLN A CA 1
ATOM 2622 C C . GLN A 1 329 ? 1.742 19.538 -17.122 1.00 83.31 329 GLN A C 1
ATOM 2624 O O . GLN A 1 329 ? 0.666 19.732 -17.682 1.00 83.31 329 GLN A O 1
ATOM 2629 N N . LEU A 1 330 ? 1.820 19.193 -15.838 1.00 79.69 330 LEU A N 1
ATOM 2630 C CA . LEU A 1 330 ? 0.664 18.996 -14.962 1.00 79.69 330 LEU A CA 1
ATOM 2631 C C . LEU A 1 330 ? 0.101 20.315 -14.412 1.00 79.69 330 LEU A C 1
ATOM 2633 O O . LEU A 1 330 ? -0.846 20.300 -13.627 1.00 79.69 330 LEU A O 1
ATOM 2637 N N . SER A 1 331 ? 0.680 21.459 -14.798 1.00 77.25 331 SER A N 1
ATOM 2638 C CA . SER A 1 331 ? 0.301 22.786 -14.304 1.00 77.25 331 SER A CA 1
ATOM 2639 C C . SER A 1 331 ? 0.200 22.840 -12.772 1.00 77.25 331 SER A C 1
ATOM 2641 O O . SER A 1 331 ? -0.692 23.484 -12.213 1.00 77.25 331 SER A O 1
ATOM 2643 N N . ILE A 1 332 ? 1.119 22.163 -12.073 1.00 74.50 332 ILE A N 1
ATOM 2644 C CA . ILE A 1 332 ? 1.179 22.157 -10.609 1.00 74.50 332 ILE A CA 1
ATOM 2645 C C . ILE A 1 332 ? 1.722 23.518 -10.160 1.00 74.50 332 ILE A C 1
ATOM 2647 O O . ILE A 1 332 ? 2.926 23.730 -9.993 1.00 74.50 332 ILE A O 1
ATOM 2651 N N . LYS A 1 333 ? 0.804 24.470 -10.000 1.00 68.50 333 LYS A N 1
ATOM 2652 C CA . LYS A 1 333 ? 1.044 25.767 -9.370 1.00 68.50 333 LYS A CA 1
ATOM 2653 C C . LYS A 1 333 ? 0.548 25.684 -7.931 1.00 68.50 333 LYS A C 1
ATOM 2655 O O . LYS A 1 333 ? -0.611 25.352 -7.710 1.00 68.50 333 LYS A O 1
ATOM 2660 N N . ALA A 1 334 ? 1.432 25.968 -6.981 1.00 63.59 334 ALA A N 1
ATOM 2661 C CA . ALA A 1 334 ? 1.057 26.199 -5.594 1.00 63.59 334 ALA A CA 1
ATOM 2662 C C . ALA A 1 334 ? 1.129 27.709 -5.362 1.00 63.59 334 ALA A C 1
ATOM 2664 O O . ALA A 1 334 ? 2.215 28.288 -5.379 1.00 63.59 334 ALA A O 1
ATOM 2665 N N . THR A 1 335 ? -0.031 28.353 -5.263 1.00 59.56 335 THR A N 1
ATOM 2666 C CA . THR A 1 335 ? -0.152 29.783 -4.935 1.00 59.56 335 THR A CA 1
ATOM 2667 C C . THR A 1 335 ? -0.278 30.014 -3.433 1.00 59.56 335 THR A C 1
ATOM 2669 O O . THR A 1 335 ? 0.069 31.088 -2.949 1.00 59.56 335 THR A O 1
ATOM 2672 N N . SER A 1 336 ? -0.719 28.990 -2.701 1.00 60.94 336 SER A N 1
ATOM 2673 C CA . SER A 1 336 ? -0.823 28.939 -1.244 1.00 60.94 336 SER A CA 1
ATOM 2674 C C . SER A 1 336 ? -0.363 27.574 -0.709 1.00 60.94 336 SER A C 1
ATOM 2676 O O . SER A 1 336 ? -0.221 26.620 -1.476 1.00 60.94 336 SER A O 1
ATOM 2678 N N . GLU A 1 337 ? -0.134 27.464 0.603 1.00 60.91 337 GLU A N 1
ATOM 2679 C CA . GLU A 1 337 ? 0.272 26.205 1.255 1.00 60.91 337 GLU A CA 1
ATOM 2680 C C . GLU A 1 337 ? -0.777 25.088 1.086 1.00 60.91 337 GLU A C 1
ATOM 2682 O O . GLU A 1 337 ? -0.414 23.927 0.913 1.00 60.91 337 GLU A O 1
ATOM 2687 N N . ASN A 1 338 ? -2.067 25.434 1.014 1.00 61.31 338 ASN A N 1
ATOM 2688 C CA . ASN A 1 338 ? -3.151 24.469 0.793 1.00 61.31 338 ASN A CA 1
ATOM 2689 C C . ASN A 1 338 ? -3.255 24.004 -0.674 1.00 61.31 338 ASN A C 1
ATOM 2691 O O . ASN A 1 338 ? -3.961 23.043 -0.959 1.00 61.31 338 ASN A O 1
ATOM 2695 N N . ASP A 1 339 ? -2.541 24.644 -1.611 1.00 67.94 339 ASP A N 1
ATOM 2696 C CA . ASP A 1 339 ? -2.516 24.251 -3.030 1.00 67.94 339 ASP A CA 1
ATOM 2697 C C . ASP A 1 339 ? -1.428 23.209 -3.353 1.00 67.94 339 ASP A C 1
ATOM 2699 O O . ASP A 1 339 ? -1.292 22.790 -4.516 1.00 67.94 339 ASP A O 1
ATOM 2703 N N . LEU A 1 340 ? -0.630 22.805 -2.352 1.00 74.62 340 LEU A N 1
ATOM 2704 C CA . LEU A 1 340 ? 0.385 21.765 -2.513 1.00 74.62 340 LEU A CA 1
ATOM 2705 C C . LEU A 1 340 ? -0.257 20.464 -2.998 1.00 74.62 340 LEU A C 1
ATOM 2707 O O . LEU A 1 340 ? -1.399 20.134 -2.684 1.00 74.62 340 LEU A O 1
ATOM 2711 N N . PHE A 1 341 ? 0.496 19.720 -3.805 1.00 77.94 341 PHE A N 1
ATOM 2712 C CA . PHE A 1 341 ? -0.043 18.589 -4.553 1.00 77.94 341 PHE A CA 1
ATOM 2713 C C . PHE A 1 341 ? -0.594 17.475 -3.645 1.00 77.94 341 PHE A C 1
ATOM 2715 O O . PHE A 1 341 ? -1.628 16.902 -3.971 1.00 77.94 341 PHE A O 1
ATOM 2722 N N . CYS A 1 342 ? 0.025 17.230 -2.484 1.00 70.88 342 CYS A N 1
ATOM 2723 C CA . CYS A 1 342 ? -0.448 16.263 -1.487 1.00 70.88 342 CYS A CA 1
ATOM 2724 C C . CYS A 1 342 ? -1.759 16.688 -0.792 1.00 70.88 342 CYS A C 1
ATOM 2726 O O . CYS A 1 342 ? -2.619 15.842 -0.567 1.00 70.88 342 CYS A O 1
ATOM 2728 N N . PHE A 1 343 ? -1.992 17.986 -0.554 1.00 76.12 343 PHE A N 1
ATOM 2729 C CA . PHE A 1 343 ? -3.248 18.500 0.032 1.00 76.12 343 PHE A CA 1
ATOM 2730 C C . PHE A 1 343 ? -4.436 18.529 -0.943 1.00 76.12 343 PHE A C 1
ATOM 2732 O O . PHE A 1 343 ? -5.545 18.928 -0.580 1.00 76.12 343 PHE A O 1
ATOM 2739 N N . ARG A 1 344 ? -4.235 18.060 -2.181 1.00 85.88 344 ARG A N 1
ATOM 2740 C CA . ARG A 1 344 ? -5.328 17.749 -3.116 1.00 85.88 344 ARG A CA 1
ATOM 2741 C C . ARG A 1 344 ? -5.998 16.411 -2.793 1.00 85.88 344 ARG A C 1
ATOM 2743 O O . ARG A 1 344 ? -7.094 16.154 -3.288 1.00 85.88 344 ARG A O 1
ATOM 2750 N N . SER A 1 345 ? -5.370 15.583 -1.954 1.00 89.81 345 SER A N 1
ATOM 2751 C CA . SER A 1 345 ? -6.011 14.423 -1.344 1.00 89.81 345 SER A CA 1
ATOM 2752 C C . SER A 1 345 ? -6.946 14.873 -0.227 1.00 89.81 345 SER A C 1
ATOM 2754 O O . SER A 1 345 ? -6.504 15.341 0.824 1.00 89.81 345 SER A O 1
ATOM 2756 N N . ARG A 1 346 ? -8.256 14.714 -0.441 1.00 91.50 346 ARG A N 1
ATOM 2757 C CA . ARG A 1 346 ? -9.261 14.976 0.601 1.00 91.50 346 ARG A CA 1
ATOM 2758 C C . ARG A 1 346 ? -9.083 14.032 1.788 1.00 91.50 346 ARG A C 1
ATOM 2760 O O . ARG A 1 346 ? -9.113 14.466 2.933 1.00 91.50 346 ARG A O 1
ATOM 2767 N N . GLU A 1 347 ? -8.819 12.761 1.498 1.00 91.19 347 GLU A N 1
ATOM 2768 C CA . GLU A 1 347 ? -8.696 11.725 2.521 1.00 91.19 347 GLU A CA 1
ATOM 2769 C C . GLU A 1 347 ? -7.466 11.948 3.403 1.00 91.19 347 GLU A C 1
ATOM 2771 O O . GLU A 1 347 ? -7.569 11.760 4.611 1.00 91.19 347 GLU A O 1
ATOM 2776 N N . LEU A 1 348 ? -6.346 12.446 2.858 1.00 93.25 348 LEU A N 1
ATOM 2777 C CA . LEU A 1 348 ? -5.181 12.818 3.669 1.00 93.25 348 LEU A CA 1
ATOM 2778 C C . LEU A 1 348 ? -5.530 13.889 4.713 1.00 93.25 348 LEU A C 1
ATOM 2780 O O . LEU A 1 348 ? -5.145 13.788 5.882 1.00 93.25 348 LEU A O 1
ATOM 2784 N N . VAL A 1 349 ? -6.273 14.920 4.299 1.00 91.25 349 VAL A N 1
ATOM 2785 C CA . VAL A 1 349 ? -6.717 15.993 5.198 1.00 91.25 349 VAL A CA 1
ATOM 2786 C C . VAL A 1 349 ? -7.649 15.435 6.273 1.00 91.25 349 VAL A C 1
ATOM 2788 O O . VAL A 1 349 ? -7.495 15.776 7.449 1.00 91.25 349 VAL A O 1
ATOM 2791 N N . ASP A 1 350 ? -8.565 14.544 5.897 1.00 91.81 350 ASP A N 1
ATOM 2792 C CA . ASP A 1 350 ? -9.524 13.932 6.817 1.00 91.81 350 ASP A CA 1
ATOM 2793 C C . ASP A 1 350 ? -8.841 13.029 7.851 1.00 91.81 350 ASP A C 1
ATOM 2795 O O . ASP A 1 350 ? -9.087 13.187 9.049 1.00 91.81 350 ASP A O 1
ATOM 2799 N N . ILE A 1 351 ? -7.924 12.142 7.440 1.00 94.19 351 ILE A N 1
ATOM 2800 C CA . ILE A 1 351 ? -7.200 11.280 8.391 1.00 94.19 351 ILE A CA 1
ATOM 2801 C C . ILE A 1 351 ? -6.297 12.092 9.323 1.00 94.19 351 ILE A C 1
ATOM 2803 O O . ILE A 1 351 ? -6.133 11.724 10.488 1.00 94.19 351 ILE A O 1
ATOM 2807 N N . THR A 1 352 ? -5.749 13.218 8.851 1.00 91.56 352 THR A N 1
ATOM 2808 C CA . THR A 1 352 ? -4.928 14.121 9.672 1.00 91.56 352 THR A CA 1
ATOM 2809 C C . THR A 1 352 ? -5.774 14.783 10.758 1.00 91.56 352 THR A C 1
ATOM 2811 O O . THR A 1 352 ? -5.374 14.824 11.924 1.00 91.56 352 THR A O 1
ATOM 2814 N N . LYS A 1 353 ? -6.970 15.266 10.396 1.00 90.25 353 LYS A N 1
ATOM 2815 C CA . LYS A 1 353 ? -7.936 15.832 11.349 1.00 90.25 353 LYS A CA 1
ATOM 2816 C C . LYS A 1 353 ? -8.392 14.788 12.360 1.00 90.25 353 LYS A C 1
ATOM 2818 O O . LYS A 1 353 ? -8.261 15.018 13.556 1.00 90.25 353 LYS A O 1
ATOM 2823 N N . PHE A 1 354 ? -8.816 13.617 11.892 1.00 89.06 354 PHE A N 1
ATOM 2824 C CA . PHE A 1 354 ? -9.283 12.543 12.768 1.00 89.06 354 PHE A CA 1
ATOM 2825 C C . PHE A 1 354 ? -8.183 12.095 13.744 1.00 89.06 354 PHE A C 1
ATOM 2827 O O . PHE A 1 354 ? -8.423 11.979 14.944 1.00 89.06 354 PHE A O 1
ATOM 2834 N N . SER A 1 355 ? -6.948 11.914 13.263 1.00 89.50 355 SER A N 1
ATOM 2835 C CA . SER A 1 355 ? -5.809 11.543 14.119 1.00 89.50 355 SER A CA 1
ATOM 2836 C C . SER A 1 355 ? -5.559 12.576 15.225 1.00 89.50 355 SER A C 1
ATOM 2838 O O . SER A 1 355 ? -5.222 12.217 16.353 1.00 89.50 355 SER A O 1
ATOM 2840 N N . LYS A 1 356 ? -5.768 13.867 14.941 1.00 86.38 356 LYS A N 1
ATOM 2841 C CA . LYS A 1 356 ? -5.706 14.926 15.957 1.00 86.38 356 LYS A CA 1
ATOM 2842 C C . LYS A 1 356 ? -6.880 14.842 16.935 1.00 86.38 356 LYS A C 1
ATOM 2844 O O . LYS A 1 356 ? -6.669 14.988 18.138 1.00 86.38 356 LYS A O 1
ATOM 2849 N N . ASP A 1 357 ? -8.086 14.586 16.441 1.00 85.94 357 ASP A N 1
ATOM 2850 C CA . ASP A 1 357 ? -9.297 14.488 17.259 1.00 85.94 357 ASP A CA 1
ATOM 2851 C C . ASP A 1 357 ? -9.246 13.313 18.244 1.00 85.94 357 ASP A C 1
ATOM 2853 O O . ASP A 1 357 ? -9.756 13.428 19.360 1.00 85.94 357 ASP A O 1
ATOM 2857 N N . LEU A 1 358 ? -8.532 12.229 17.915 1.00 84.94 358 LEU A N 1
ATOM 2858 C CA . LEU A 1 358 ? -8.252 11.144 18.864 1.00 84.94 358 LEU A CA 1
ATOM 2859 C C . LEU A 1 358 ? -7.554 11.642 20.136 1.00 84.94 358 LEU A C 1
ATOM 2861 O O . LEU A 1 358 ? -7.915 11.225 21.236 1.00 84.94 358 LEU A O 1
ATOM 2865 N N . ARG A 1 359 ? -6.615 12.593 20.026 1.00 80.75 359 ARG A N 1
ATOM 2866 C CA . ARG A 1 359 ? -5.948 13.183 21.199 1.00 80.75 359 ARG A CA 1
ATOM 2867 C C . ARG A 1 359 ? -6.944 13.889 22.120 1.00 80.75 359 ARG A C 1
ATOM 2869 O O . ARG A 1 359 ? -6.776 13.858 23.337 1.00 80.75 359 ARG A O 1
ATOM 2876 N N . HIS A 1 360 ? -7.982 14.501 21.555 1.00 79.81 360 HIS A N 1
ATOM 2877 C CA . HIS A 1 360 ? -9.036 15.160 22.323 1.00 79.81 360 HIS A CA 1
ATOM 2878 C C . HIS A 1 360 ? -9.968 14.166 23.036 1.00 79.81 360 HIS A C 1
ATOM 2880 O O . HIS A 1 360 ? -10.616 14.555 24.005 1.00 79.81 360 HIS A O 1
ATOM 2886 N N . LYS A 1 361 ? -9.994 12.886 22.629 1.00 78.88 361 LYS A N 1
ATOM 2887 C CA . LYS A 1 361 ? -10.745 11.818 23.315 1.00 78.88 361 LYS A CA 1
ATOM 2888 C C . LYS A 1 361 ? -10.017 11.249 24.545 1.00 78.88 361 LYS A C 1
ATOM 2890 O O . LYS A 1 361 ? -10.674 10.723 25.437 1.00 78.88 361 LYS A O 1
ATOM 2895 N N . VAL A 1 362 ? -8.689 11.388 24.639 1.00 76.56 362 VAL A N 1
ATOM 2896 C CA . VAL A 1 362 ? -7.871 10.816 25.735 1.00 76.56 362 VAL A CA 1
ATOM 2897 C C . VAL A 1 362 ? -8.338 11.230 27.142 1.00 76.56 362 VAL A C 1
ATOM 2899 O O . VAL A 1 362 ? -8.477 10.352 27.989 1.00 76.56 362 VAL A O 1
ATOM 2902 N N . PRO A 1 363 ? -8.632 12.512 27.433 1.00 73.75 363 PRO A N 1
ATOM 2903 C CA . PRO A 1 363 ? -9.078 12.911 28.769 1.00 73.75 363 PRO A CA 1
ATOM 2904 C C . PRO A 1 363 ? -10.416 12.289 29.180 1.00 73.75 363 PRO A C 1
ATOM 2906 O O . PRO A 1 363 ? -10.586 11.910 30.334 1.00 73.75 363 PRO A O 1
ATOM 2909 N N . PHE A 1 364 ? -11.340 12.141 28.224 1.00 73.69 364 PHE A N 1
ATOM 2910 C CA . PHE A 1 364 ? -12.629 11.486 28.449 1.00 73.69 364 PHE A CA 1
ATOM 2911 C C . PHE A 1 364 ? -12.451 10.001 28.788 1.00 73.69 364 PHE A C 1
ATOM 2913 O O . PHE A 1 364 ? -13.106 9.502 29.696 1.00 73.69 364 PHE A O 1
ATOM 2920 N N . ILE A 1 365 ? -11.527 9.314 28.107 1.00 76.69 365 ILE A N 1
ATOM 2921 C CA . ILE A 1 365 ? -11.194 7.903 28.367 1.00 76.69 365 ILE A CA 1
ATOM 2922 C C . ILE A 1 365 ? -10.591 7.715 29.766 1.00 76.69 365 ILE A C 1
ATOM 2924 O O . ILE A 1 365 ? -10.883 6.727 30.432 1.00 76.69 365 ILE A O 1
ATOM 2928 N N . LEU A 1 366 ? -9.758 8.658 30.213 1.00 75.19 366 LEU A N 1
ATOM 2929 C CA . LEU A 1 366 ? -9.110 8.611 31.526 1.00 75.19 366 LEU A CA 1
ATOM 2930 C C . LEU A 1 366 ? -10.005 9.123 32.670 1.00 75.19 366 LEU A C 1
ATOM 2932 O O . LEU A 1 366 ? -9.555 9.134 33.811 1.00 75.19 366 LEU A O 1
ATOM 2936 N N . GLU A 1 367 ? -11.233 9.566 32.374 1.00 75.19 367 GLU A N 1
ATOM 2937 C CA . GLU A 1 367 ? -12.159 10.201 33.329 1.00 75.19 367 GLU A CA 1
ATOM 2938 C C . GLU A 1 367 ? -11.538 11.411 34.064 1.00 75.19 367 GLU A C 1
ATOM 2940 O O . GLU A 1 367 ? -11.908 11.743 35.190 1.00 75.19 367 GLU A O 1
ATOM 2945 N N . VAL A 1 368 ? -10.592 12.103 33.415 1.00 70.62 368 VAL A N 1
ATOM 2946 C CA . VAL A 1 368 ? -9.908 13.278 33.975 1.00 70.62 368 VAL A CA 1
ATOM 2947 C C . VAL A 1 368 ? -10.564 14.552 33.451 1.00 70.62 368 VAL A C 1
ATOM 2949 O O . VAL A 1 368 ? -10.702 14.745 32.241 1.00 70.62 368 VAL A O 1
ATOM 2952 N N . GLU A 1 369 ? -10.918 15.470 34.355 1.00 57.66 369 GLU A N 1
ATOM 2953 C CA . GLU A 1 369 ? -11.364 16.808 33.967 1.00 57.66 369 GLU A CA 1
ATOM 2954 C C . GLU A 1 369 ? -10.246 17.560 33.233 1.00 57.66 369 GLU A C 1
ATOM 2956 O O . GLU A 1 369 ? -9.135 17.752 33.736 1.00 57.66 369 GLU A O 1
ATOM 2961 N N . VAL A 1 370 ? -10.556 18.017 32.025 1.00 60.16 370 VAL A N 1
ATOM 2962 C CA . VAL A 1 370 ? -9.649 18.803 31.189 1.00 60.16 370 VAL A CA 1
ATOM 2963 C C . VAL A 1 370 ? -10.004 20.279 31.277 1.00 60.16 370 VAL A C 1
ATOM 2965 O O . VAL A 1 370 ? -11.167 20.660 31.160 1.00 60.16 370 VAL A O 1
ATOM 2968 N N . ASP A 1 371 ? -8.985 21.129 31.417 1.00 53.22 371 ASP A N 1
ATOM 2969 C CA . ASP A 1 371 ? -9.118 22.562 31.127 1.00 53.22 371 ASP A CA 1
ATOM 2970 C C . ASP A 1 371 ? -9.549 22.741 29.650 1.00 53.22 371 ASP A C 1
ATOM 2972 O O . ASP A 1 371 ? -9.138 21.926 28.819 1.00 53.22 371 ASP A O 1
ATOM 2976 N N . PRO A 1 372 ? -10.314 23.780 29.254 1.00 54.31 372 PRO A N 1
ATOM 2977 C CA . PRO A 1 372 ? -10.674 24.110 27.863 1.00 54.31 372 PRO A CA 1
ATOM 2978 C C . PRO A 1 372 ? -9.558 24.053 26.799 1.00 54.31 372 PRO A C 1
ATOM 2980 O O . PRO A 1 372 ? -9.855 24.114 25.607 1.00 54.31 372 PRO A O 1
ATOM 2983 N N . LYS A 1 373 ? -8.282 23.935 27.187 1.00 56.03 373 LYS A N 1
ATOM 2984 C CA . LYS A 1 373 ? -7.129 23.723 26.296 1.00 56.03 373 LYS A CA 1
ATOM 2985 C C . LYS A 1 373 ? -6.635 22.268 26.194 1.00 56.03 373 LYS A C 1
ATOM 2987 O O . LYS A 1 373 ? -5.637 22.025 25.520 1.00 56.03 373 LYS A O 1
ATOM 2992 N N . GLY A 1 374 ? -7.312 21.301 26.816 1.00 48.88 374 GLY A N 1
ATOM 2993 C CA . GLY A 1 374 ? -7.032 19.866 26.669 1.00 48.88 374 GLY A CA 1
ATOM 2994 C C . GLY A 1 374 ? -5.866 19.323 27.506 1.00 48.88 374 GLY A C 1
ATOM 2995 O O . GLY A 1 374 ? -5.329 18.270 27.168 1.00 48.88 374 GLY A O 1
ATOM 2996 N N . GLY A 1 375 ? -5.452 20.022 28.571 1.00 52.78 375 GLY A N 1
ATOM 2997 C CA . GLY A 1 375 ? -4.456 19.534 29.538 1.00 52.78 375 GLY A CA 1
ATOM 2998 C C . GLY A 1 375 ? -5.099 18.943 30.807 1.00 52.78 375 GLY A C 1
ATOM 2999 O O . GLY A 1 375 ? -6.117 19.483 31.251 1.00 52.78 375 GLY A O 1
ATOM 3000 N N . PRO A 1 376 ? -4.535 17.871 31.400 1.00 48.12 376 PRO A N 1
ATOM 3001 C CA . PRO A 1 376 ? -5.090 17.255 32.607 1.00 48.12 376 PRO A CA 1
ATOM 3002 C C . PRO A 1 376 ? -5.049 18.237 33.788 1.00 48.12 376 PRO A C 1
ATOM 3004 O O . PRO A 1 376 ? -3.990 18.800 34.081 1.00 48.12 376 PRO A O 1
ATOM 3007 N N . ARG A 1 377 ? -6.182 18.452 34.474 1.00 53.19 377 ARG A N 1
ATOM 3008 C CA . ARG A 1 377 ? -6.181 19.124 35.783 1.00 53.19 377 ARG A CA 1
ATOM 3009 C C . ARG A 1 377 ? -5.637 18.162 36.834 1.00 53.19 377 ARG A C 1
ATOM 3011 O O . ARG A 1 377 ? -6.123 17.044 36.968 1.00 53.19 377 ARG A O 1
ATOM 3018 N N . ILE A 1 378 ? -4.648 18.613 37.597 1.00 48.22 378 ILE A N 1
ATOM 3019 C CA . ILE A 1 378 ? -4.250 17.953 38.842 1.00 48.22 378 ILE A CA 1
ATOM 3020 C C . ILE A 1 378 ? -5.365 18.268 39.850 1.00 48.22 378 ILE A C 1
ATOM 3022 O O . ILE A 1 378 ? -5.590 19.441 40.143 1.00 48.22 378 ILE A O 1
ATOM 3026 N N . GLN A 1 379 ? -6.110 17.256 40.299 1.00 47.88 379 GLN A N 1
ATOM 3027 C CA . GLN A 1 379 ? -7.016 17.397 41.445 1.00 47.88 379 GLN A CA 1
ATOM 3028 C C . GLN A 1 379 ? -6.166 17.561 42.718 1.00 47.88 379 GLN A C 1
ATOM 3030 O O . GLN A 1 379 ? -5.196 16.821 42.887 1.00 47.88 379 GLN A O 1
ATOM 3035 N N . GLU A 1 380 ? -6.491 18.563 43.545 1.00 38.22 380 GLU A N 1
ATOM 3036 C CA . GLU A 1 380 ? -5.857 18.823 44.855 1.00 38.22 380 GLU A CA 1
ATOM 3037 C C . GLU A 1 380 ? -6.135 17.727 45.888 1.00 38.22 380 GLU A C 1
ATOM 3039 O O . GLU A 1 380 ? -7.277 17.207 45.910 1.00 38.22 380 GLU A O 1
#

Sequence (380 aa):
MVDLDWKTKMISSDIPTTSPRLSNMLQISVPSSTTPTVRVADLSPASESACSAYEHYLRLPELKRLWSSQDVPTWRNESILKPALQGLEITFRFISAVLSDSRPYANRREWRRRLESLATGQVEIIALLCQEGEEDYRTRGTAPIVDLTSNSGVWVRESSSAEVWKLTGGDNKTVVSRASDASLLPRLATWQKSEDVAQKILYSIECEMRSCPYTLGLGEPNLSGKPSLDYDRVCKPAELHALKRSPSDHMNLQNSENQTLYSVHQILESWIYTSGQILKRISDQIEEREFESACSNCWLLEKIWNLLSQIEDLHLLMDPDDFLRLKNQLSIKATSENDLFCFRSRELVDITKFSKDLRHKVPFILEVEVDPKGGPRIQE

pLDDT: mean 77.01, std 21.32, range [26.45, 98.25]